Protein AF-A0A1I7S5S2-F1 (afdb_monomer_lite)

Sequence (737 aa):
MMFTILRDNIPKRSCTPTLEVRSELKKNKLKLIGRFEEDEMCEMRCVNQTKFGYQSIGHWAELMADDVIETFCDNIEVRCAINATETYHYLHYQLVKKPKKLPPYMNSTDDVPSKSRPNLHVMLLDSVALPHFLRAMPRTFKYLKSSLSSYLFTYNNKAGLNSIPNGFVLYMDKLVEAAKADPLGKKLPSGKMRELNPCGRNTSYLARFFKENGYRTLLNEDWSIEIHKNCKAQQESYIDEFFNSYFNHKCQIWPHFFATERLGPGGRSHFHSNLWEPHCHERHLQQFDYLEQFMEMYKDEPIATFSWLTYLVHDWRGDLFGYDLDFLQFFERITPKLSNSHFILLADHGNRLYEERTFRLDRLEDNNPLLLYIPPQNLLKNEEFKNRLNENSRQLVTPYDTYATLKDIALHGHLFDDKYNFSSPPPAGISDNTGSSWLRPLKQPRNCDSLHIPYQYCLCKSSSEAQNITDDFKFKLAETCIQKMNKELKSNPKVAALCENLSVDRSYKPVVQKHGDKGAVYRVDFKTTPGGGLYDGYVQINVIWPLGIEVSNFRMFRLLQCVLLVIAIGLHFSSWNHIYAAPAKKHPTYRNLYHPVADVPKEPLHPCLCHLQNFRIEFTIHLSLDRLFNRAEHEYTKTSFIERPKINLEHSISYEEPKNADNTLENTIQNQPQWEQYNIKRQEETVDNLASENYKLRKKFVGYKALEEKMKPQGILNTYESRKGDTMFTFSINDNI

Radius of gyration: 31.06 Å; chains: 1; bounding box: 80×80×88 Å

Foldseek 3Di:
DDDDPPCLQPFDPVADFQDDDQWDADPQKIAGRDDDDPQKWKWKWAFAADLLRATDTGDIDTHDRPDTDRHQGFKMWMWIDHPPHTPDIDIDGDDHDDDQDAAPPDPDPVVQPLPFQFAEAEEAEAQFFPVLCCVQQVLLVCCCCPVQVKFWQFAEFFQDQGDLQLVCCLFFVAGQPQQDQALVRHGFHHDHLLVQALQDPPTSGLLQLQLNSFAAEEEAELDDSCSNVNHDPPTGDSHPYYNNSRNVVVCVVCVCQQFPCDQDPPRDHRQGDLASRNSNDGSVLSSLSRVVNVCVSQVSTHYHYHHYYCSQPVRHSVSSNVCNVVSNVSCVVCVVSNQRHKHKYKYNFHHDNDQPCLDPVSLLRRGRITIMIRHRNQLVLAPQQVVLSVVLSHANAYSNQSQLQSSCSSNPVSVRGNPDHQADFGPPPSHDRQHGHSSHDRDDDRFCVRRSGRPSRGNPAQPPQPPPQDQVNLQVQVQVQQVVVQVVCVVDVVSVVVDDRKHFDPVDRKRWGAHDPPWRKIKIWTFIPDQRFIWIKIWTWDDDPPFAIWIWDMDIDGRDDGDPPPPDPDDDDDDDDYDDDDDDDDDDDDDDDDDDDDDDDDDDPDDDPPPDDDDDDTDTDGDGPDDDPDDDDDDDDDDDDDDDDDDDDDDDDDDDDDDDDDDPPPVVLVPDPPVVNVVVVVVVVVVVVVVVVVVVVVVVVVVVVVVVVVCVVVPPDDDDDDDDDDPDDDDDDDPDD

InterPro domains:
  IPR004245 Protein of unknown function DUF229 [PF02995] (28-505)
  IPR004245 Protein of unknown function DUF229 [PTHR10974] (11-537)
  IPR017850 Alkaline-phosphatase-like, core domain superfamily [SSF53649] (199-459)

Organism: Bursaphelenchus xylophilus (NCBI:txid6326)

Structure (mmCIF, N/CA/C/O backbone):
data_AF-A0A1I7S5S2-F1
#
_entry.id   AF-A0A1I7S5S2-F1
#
loop_
_atom_site.group_PDB
_atom_site.id
_atom_site.type_symbol
_atom_site.label_atom_id
_atom_site.label_alt_id
_atom_site.label_comp_id
_atom_site.label_asym_id
_atom_site.label_entity_id
_atom_site.label_seq_id
_atom_site.pdbx_PDB_ins_code
_atom_site.Cartn_x
_atom_site.Cartn_y
_atom_site.Cartn_z
_atom_site.occupancy
_atom_site.B_iso_or_equiv
_atom_site.auth_seq_id
_atom_site.auth_comp_id
_atom_site.auth_asym_id
_atom_site.auth_atom_id
_atom_site.pdbx_PDB_model_num
ATOM 1 N N . MET A 1 1 ? -14.874 18.736 19.947 1.00 26.08 1 MET A N 1
ATOM 2 C CA . MET A 1 1 ? -16.078 18.095 19.373 1.00 26.08 1 MET A CA 1
ATOM 3 C C . MET A 1 1 ? -15.809 16.602 19.261 1.00 26.08 1 MET A C 1
ATOM 5 O O . MET A 1 1 ? -14.964 16.212 18.471 1.00 26.08 1 MET A O 1
ATOM 9 N N . MET A 1 2 ? -16.443 15.796 20.116 1.00 28.94 2 MET A N 1
ATOM 10 C CA . MET A 1 2 ? -16.382 14.330 20.081 1.00 28.94 2 MET A CA 1
ATOM 11 C C . MET A 1 2 ? -17.433 13.824 19.090 1.00 28.94 2 MET A C 1
ATOM 13 O O . MET A 1 2 ? -18.623 13.924 19.371 1.00 28.94 2 MET A O 1
ATOM 17 N N . PHE A 1 3 ? -17.001 13.251 17.972 1.00 29.20 3 PHE A N 1
ATOM 18 C CA . PHE A 1 3 ? -17.836 12.358 17.174 1.00 29.20 3 PHE A CA 1
ATOM 19 C C . PHE A 1 3 ? -17.096 11.031 17.046 1.00 29.20 3 PHE A C 1
ATOM 21 O O . PHE A 1 3 ? -16.295 10.837 16.141 1.00 29.20 3 PHE A O 1
ATOM 28 N N . THR A 1 4 ? -17.356 10.119 17.978 1.00 33.56 4 THR A N 1
ATOM 29 C CA . THR A 1 4 ? -17.050 8.696 17.800 1.00 33.56 4 THR A CA 1
ATOM 30 C C . THR A 1 4 ? -18.372 7.956 17.935 1.00 33.56 4 THR A C 1
ATOM 32 O O . THR A 1 4 ? -18.679 7.348 18.957 1.00 33.56 4 THR A O 1
ATOM 35 N N . ILE A 1 5 ? -19.223 8.118 16.922 1.00 36.28 5 ILE A N 1
ATOM 36 C CA . ILE A 1 5 ? -20.225 7.098 16.630 1.00 36.28 5 ILE A CA 1
ATOM 37 C C . ILE A 1 5 ? -19.423 6.008 15.928 1.00 36.28 5 ILE A C 1
ATOM 39 O O . ILE A 1 5 ? -18.830 6.277 14.883 1.00 36.28 5 ILE A O 1
ATOM 43 N N . LEU A 1 6 ? -19.330 4.832 16.547 1.00 45.59 6 LEU A N 1
ATOM 44 C CA . LEU A 1 6 ? -18.839 3.647 15.857 1.00 45.59 6 LEU A CA 1
ATOM 45 C C . LEU A 1 6 ? -19.722 3.469 14.615 1.00 45.59 6 LEU A C 1
ATOM 47 O O . LEU A 1 6 ? -20.950 3.510 14.697 1.00 45.59 6 LEU A O 1
ATOM 51 N N . ARG A 1 7 ? -19.082 3.454 13.445 1.00 54.28 7 ARG A N 1
ATOM 52 C CA . ARG A 1 7 ? -19.743 3.289 12.145 1.00 54.28 7 ARG A CA 1
ATOM 53 C C . ARG A 1 7 ? -19.799 1.830 11.711 1.00 54.28 7 ARG A C 1
ATOM 55 O O . ARG A 1 7 ? -20.186 1.546 10.583 1.00 54.28 7 ARG A O 1
ATOM 62 N N . ASP A 1 8 ? -19.475 0.923 12.622 1.00 52.47 8 ASP A N 1
ATOM 63 C CA . ASP A 1 8 ? -19.618 -0.518 12.466 1.00 52.47 8 ASP A CA 1
ATOM 64 C C . ASP A 1 8 ? -21.021 -0.939 11.999 1.00 52.47 8 ASP A C 1
ATOM 66 O O . ASP A 1 8 ? -21.133 -2.039 11.477 1.00 52.47 8 ASP A O 1
ATOM 70 N N . ASN A 1 9 ? -22.032 -0.058 12.088 1.00 54.69 9 ASN A N 1
ATOM 71 C CA . ASN A 1 9 ? -23.414 -0.283 11.647 1.00 54.69 9 ASN A CA 1
ATOM 72 C C . ASN A 1 9 ? -23.932 0.672 10.537 1.00 54.69 9 ASN A C 1
ATOM 74 O O . ASN A 1 9 ? -25.148 0.770 10.364 1.00 54.69 9 ASN A O 1
ATOM 78 N N . ILE A 1 10 ? -23.091 1.441 9.819 1.00 60.91 10 ILE A N 1
ATOM 79 C CA . ILE A 1 10 ? -23.589 2.330 8.741 1.00 60.91 10 ILE A CA 1
ATOM 80 C C . ILE A 1 10 ? -23.544 1.608 7.384 1.00 60.91 10 ILE A C 1
ATOM 82 O O . ILE A 1 10 ? -22.460 1.456 6.814 1.00 60.91 10 ILE A O 1
ATOM 86 N N . PRO A 1 11 ? -24.698 1.218 6.810 1.00 64.50 11 PRO A N 1
ATOM 87 C CA . PRO A 1 11 ? -24.734 0.582 5.502 1.00 64.50 11 PRO A CA 1
ATOM 88 C C . PRO A 1 11 ? -24.380 1.566 4.384 1.00 64.50 11 PRO A C 1
ATOM 90 O O . PRO A 1 11 ? -24.649 2.772 4.465 1.00 64.50 11 PRO A O 1
ATOM 93 N N . LYS A 1 12 ? -23.830 1.041 3.284 1.00 75.75 12 LYS A N 1
ATOM 94 C CA . LYS A 1 12 ? -23.632 1.808 2.051 1.00 75.75 12 LYS A CA 1
ATOM 95 C C . LYS A 1 12 ? -24.958 2.432 1.610 1.00 75.75 12 LYS A C 1
ATOM 97 O O . LYS A 1 12 ? -25.939 1.721 1.417 1.00 75.75 12 LYS A O 1
ATOM 102 N N . ARG A 1 13 ? -24.973 3.750 1.364 1.00 67.06 13 ARG A N 1
ATOM 103 C CA . ARG A 1 13 ? -26.197 4.528 1.056 1.00 67.06 13 ARG A CA 1
ATOM 104 C C . ARG A 1 13 ? -27.055 3.969 -0.086 1.00 67.06 13 ARG A C 1
ATOM 106 O O . ARG A 1 13 ? -28.254 4.211 -0.109 1.00 67.06 13 ARG A O 1
ATOM 113 N N . SER A 1 14 ? -26.453 3.270 -1.046 1.00 77.50 14 SER A N 1
ATOM 114 C CA . SER A 1 14 ? -27.138 2.690 -2.209 1.00 77.50 14 SER A CA 1
ATOM 115 C C . SER A 1 14 ? -27.522 1.215 -2.037 1.00 77.50 14 SER A C 1
ATOM 117 O O . SER A 1 14 ? -27.860 0.562 -3.020 1.00 77.50 14 SER A O 1
ATOM 119 N N . CYS A 1 15 ? -27.400 0.665 -0.831 1.00 81.19 15 CYS A N 1
ATOM 120 C CA . CYS A 1 15 ? -27.640 -0.737 -0.520 1.00 81.19 15 CYS A CA 1
ATOM 121 C C . CYS A 1 15 ? -28.645 -0.836 0.633 1.00 81.19 15 CYS A C 1
ATOM 123 O O . CYS A 1 15 ? -28.624 -0.025 1.556 1.00 81.19 15 CYS A O 1
ATOM 125 N N . THR A 1 16 ? -29.546 -1.814 0.561 1.00 85.94 16 THR A N 1
ATOM 126 C CA . THR A 1 16 ? -30.514 -2.103 1.628 1.00 85.94 16 THR A CA 1
ATOM 127 C C . THR A 1 16 ? -30.069 -3.371 2.349 1.00 85.94 16 THR A C 1
ATOM 129 O O . THR A 1 16 ? -30.028 -4.416 1.696 1.00 85.94 16 THR A O 1
ATOM 132 N N . PRO A 1 17 ? -29.706 -3.304 3.645 1.00 85.69 17 PRO A N 1
ATOM 133 C CA . PRO A 1 17 ? -29.319 -4.487 4.404 1.00 85.69 17 PRO A CA 1
ATOM 134 C C . PRO A 1 17 ? -30.444 -5.516 4.406 1.00 85.69 17 PRO A C 1
ATOM 136 O O . PRO A 1 17 ? -31.610 -5.162 4.578 1.00 85.69 17 PRO A O 1
ATOM 139 N N . THR A 1 18 ? -30.097 -6.786 4.222 1.00 85.31 18 THR A N 1
ATOM 140 C CA . THR A 1 18 ? -31.057 -7.893 4.342 1.00 85.31 18 THR A CA 1
ATOM 141 C C . THR A 1 18 ? -31.073 -8.484 5.748 1.00 85.31 18 THR A C 1
ATOM 143 O O . THR A 1 18 ? -32.000 -9.214 6.081 1.00 85.31 18 THR A O 1
ATOM 146 N N . LEU A 1 19 ? -30.050 -8.194 6.560 1.00 83.06 19 LEU A N 1
ATOM 147 C CA . LEU A 1 19 ? -29.983 -8.566 7.970 1.00 83.06 19 LEU A CA 1
ATOM 148 C C . LEU A 1 19 ? -30.181 -7.330 8.847 1.00 83.06 19 LEU A C 1
ATOM 150 O O . LEU A 1 19 ? -29.479 -6.328 8.702 1.00 83.06 19 LEU A O 1
ATOM 154 N N . GLU A 1 20 ? -31.133 -7.419 9.774 1.00 85.06 20 GLU A N 1
ATOM 155 C CA . GLU A 1 20 ? -31.320 -6.421 10.823 1.00 85.06 20 GLU A CA 1
ATOM 156 C C . GLU A 1 20 ? -30.203 -6.551 11.867 1.00 85.06 20 GLU A C 1
ATOM 158 O O . GLU A 1 20 ? -29.936 -7.639 12.384 1.00 85.06 20 GLU A O 1
ATOM 163 N N . VAL A 1 21 ? -29.550 -5.435 12.200 1.00 88.50 21 VAL A N 1
ATOM 164 C CA . VAL A 1 21 ? -28.543 -5.399 13.267 1.00 88.50 21 VAL A CA 1
ATOM 165 C C . VAL A 1 21 ? -29.253 -5.311 14.616 1.00 88.50 21 VAL A C 1
ATOM 167 O O . VAL A 1 21 ? -29.869 -4.297 14.937 1.00 88.50 21 VAL A O 1
ATOM 170 N N . ARG A 1 22 ? -29.157 -6.379 15.414 1.00 92.06 22 ARG A N 1
ATOM 171 C CA . ARG A 1 22 ? -29.881 -6.545 16.687 1.00 92.06 22 ARG A CA 1
ATOM 172 C C . ARG A 1 22 ? -28.986 -6.395 17.920 1.00 92.06 22 ARG A C 1
ATOM 174 O O . ARG A 1 22 ? -29.475 -6.498 19.040 1.00 92.06 22 ARG A O 1
ATOM 181 N N . SER A 1 23 ? -27.698 -6.105 17.743 1.00 93.06 23 SER A N 1
ATOM 182 C CA . SER A 1 23 ? -26.758 -5.805 18.827 1.00 93.06 23 SER A CA 1
ATOM 183 C C . SER A 1 23 ? -25.901 -4.578 18.522 1.00 93.06 23 SER A C 1
ATOM 185 O O . SER A 1 23 ? -25.647 -4.238 17.369 1.00 93.06 23 SER A O 1
ATOM 187 N N . GLU A 1 24 ? -25.469 -3.889 19.571 1.00 92.38 24 GLU A N 1
ATOM 188 C CA . GLU A 1 24 ? -24.701 -2.649 19.493 1.00 92.38 24 GLU A CA 1
ATOM 189 C C . GLU A 1 24 ? -23.487 -2.735 20.413 1.00 92.38 24 GLU A C 1
ATOM 191 O O . GLU A 1 24 ? -23.622 -3.066 21.592 1.00 92.38 24 GLU A O 1
ATOM 196 N N . LEU A 1 25 ? -22.317 -2.380 19.882 1.00 91.44 25 LEU A N 1
ATOM 197 C CA . LEU A 1 25 ? -21.108 -2.150 20.658 1.00 91.44 25 LEU A CA 1
ATOM 198 C C . LEU A 1 25 ? -20.837 -0.645 20.703 1.00 91.44 25 LEU A C 1
ATOM 200 O O . LEU A 1 25 ? -20.694 -0.007 19.668 1.00 91.44 25 LEU A O 1
ATOM 204 N N . LYS A 1 26 ? -20.777 -0.049 21.899 1.00 88.38 26 LYS A N 1
ATOM 205 C CA . LYS A 1 26 ? -20.425 1.367 22.092 1.00 88.38 26 LYS A CA 1
ATOM 206 C C . LYS A 1 26 ? -19.534 1.572 23.299 1.00 88.38 26 LYS A C 1
ATOM 208 O O . LYS A 1 26 ? -19.947 1.320 24.425 1.00 88.38 26 LYS A O 1
ATOM 213 N N . LYS A 1 27 ? -18.333 2.123 23.073 1.00 85.19 27 LYS A N 1
ATOM 214 C CA . LYS A 1 27 ? -17.344 2.419 24.129 1.00 85.19 27 LYS A CA 1
ATOM 215 C C . LYS A 1 27 ? -17.138 1.210 25.055 1.00 85.19 27 LYS A C 1
ATOM 217 O O . LYS A 1 27 ? -17.370 1.319 26.256 1.00 85.19 27 LYS A O 1
ATOM 222 N N . ASN A 1 28 ? -16.775 0.064 24.479 1.00 89.00 28 ASN A N 1
ATOM 223 C CA . ASN A 1 28 ? -16.591 -1.210 25.178 1.00 89.00 28 ASN A CA 1
ATOM 224 C C . ASN A 1 28 ? -17.863 -1.843 25.755 1.00 89.00 28 ASN A C 1
ATOM 226 O O . ASN A 1 28 ? -17.775 -2.914 26.343 1.00 89.00 28 ASN A O 1
ATOM 230 N N . LYS A 1 29 ? -19.046 -1.245 25.591 1.00 91.94 29 LYS A N 1
ATOM 231 C CA . LYS A 1 29 ? -20.303 -1.807 26.098 1.00 91.94 29 LYS A CA 1
ATOM 232 C C . LYS A 1 29 ? -21.082 -2.470 24.975 1.00 91.94 29 LYS A C 1
ATOM 234 O O . LYS A 1 29 ? -21.500 -1.784 24.044 1.00 91.94 29 LYS A O 1
ATOM 239 N N . LEU A 1 30 ? -21.261 -3.781 25.080 1.00 94.12 30 LEU A N 1
ATOM 240 C CA . LEU A 1 30 ? -22.118 -4.576 24.214 1.00 94.12 30 LEU A CA 1
ATOM 241 C C . LEU A 1 30 ? -23.512 -4.668 24.833 1.00 94.12 30 LEU A C 1
ATOM 243 O O . LEU A 1 30 ? -23.640 -4.933 26.027 1.00 94.12 30 LEU A O 1
ATOM 247 N N . LYS A 1 31 ? -24.546 -4.496 24.015 1.00 93.44 31 LYS A N 1
ATOM 248 C CA . LYS A 1 31 ? -25.929 -4.794 24.396 1.00 93.44 31 LYS A CA 1
ATOM 249 C C . LYS A 1 31 ? -26.751 -5.259 23.201 1.00 93.44 31 LYS A C 1
ATOM 251 O O . LYS A 1 31 ? -26.407 -4.979 22.048 1.00 93.44 31 LYS A O 1
ATOM 256 N N . LEU A 1 32 ? -27.862 -5.921 23.484 1.00 93.06 32 LEU A N 1
ATOM 257 C CA . LEU A 1 32 ? -28.900 -6.207 22.505 1.00 93.06 32 LEU A CA 1
ATOM 258 C C . LEU A 1 32 ? -29.796 -4.963 22.318 1.00 93.06 32 LEU A C 1
ATOM 260 O O . LEU A 1 32 ? -30.022 -4.197 23.253 1.00 93.06 32 LEU A O 1
ATOM 264 N N . ILE A 1 33 ? -30.226 -4.693 21.082 1.00 90.12 33 ILE A N 1
ATOM 265 C CA . ILE A 1 33 ? -31.023 -3.499 20.716 1.00 90.12 33 ILE A CA 1
ATOM 266 C C . ILE A 1 33 ? -32.238 -3.807 19.828 1.00 90.12 33 ILE A C 1
ATOM 268 O O . ILE A 1 33 ? -33.032 -2.908 19.560 1.00 90.12 33 ILE A O 1
ATOM 272 N N . GLY A 1 34 ? -32.366 -5.044 19.344 1.00 80.12 34 GLY A N 1
ATOM 273 C CA . GLY A 1 34 ? -33.475 -5.482 18.496 1.00 80.12 34 GLY A CA 1
ATOM 274 C C . GLY A 1 34 ? -34.663 -6.043 19.279 1.00 80.12 34 GLY A C 1
ATOM 275 O O . GLY A 1 34 ? -34.684 -6.049 20.507 1.00 80.12 34 GLY A O 1
ATOM 276 N N . ARG A 1 35 ? -35.659 -6.551 18.549 1.00 81.38 35 ARG A N 1
ATOM 277 C CA . ARG A 1 35 ? -36.708 -7.417 19.118 1.00 81.38 35 ARG A CA 1
ATOM 278 C C . ARG A 1 35 ? -36.172 -8.837 19.230 1.00 81.38 35 ARG A C 1
ATOM 280 O O . ARG A 1 35 ? -35.418 -9.228 18.346 1.00 81.38 35 ARG A O 1
ATOM 287 N N . PHE A 1 36 ? -36.549 -9.571 20.271 1.00 84.62 36 PHE A N 1
ATOM 288 C CA . PHE A 1 36 ? -36.177 -10.972 20.508 1.00 84.62 36 PHE A CA 1
ATOM 289 C C . PHE A 1 36 ? -37.425 -11.757 20.901 1.00 84.62 36 PHE A C 1
ATOM 291 O O . PHE A 1 36 ? -38.305 -11.198 21.558 1.00 84.62 36 PHE A O 1
ATOM 298 N N . GLU A 1 37 ? -37.508 -13.012 20.470 1.00 85.06 37 GLU A N 1
ATOM 299 C CA . GLU A 1 37 ? -38.555 -13.935 20.926 1.00 85.06 37 GLU A CA 1
ATOM 300 C C . GLU A 1 37 ? -38.223 -14.451 22.340 1.00 85.06 37 GLU A C 1
ATOM 302 O O . GLU A 1 37 ? -37.056 -14.478 22.733 1.00 85.06 37 GLU A O 1
ATOM 307 N N . GLU A 1 38 ? -39.228 -14.863 23.123 1.00 82.38 38 GLU A N 1
ATOM 308 C CA . GLU A 1 38 ? -39.014 -15.322 24.513 1.00 82.38 38 GLU A CA 1
ATOM 309 C C . GLU A 1 38 ? -38.115 -16.568 24.616 1.00 82.38 38 GLU A C 1
ATOM 311 O O . GLU A 1 38 ? -37.433 -16.751 25.624 1.00 82.38 38 GLU A O 1
ATOM 316 N N . ASP A 1 39 ? -38.101 -17.424 23.591 1.00 89.31 39 ASP A N 1
ATOM 317 C CA . ASP A 1 39 ? -37.293 -18.648 23.522 1.00 89.31 39 ASP A CA 1
ATOM 318 C C . ASP A 1 39 ? -35.993 -18.481 22.714 1.00 89.31 39 ASP A C 1
ATOM 320 O O . ASP A 1 39 ? -35.269 -19.454 22.473 1.00 89.31 39 ASP A O 1
ATOM 324 N N . GLU A 1 40 ? -35.673 -17.255 22.300 1.00 93.06 40 GLU A N 1
ATOM 325 C CA . GLU A 1 40 ? -34.464 -16.950 21.550 1.00 93.06 40 GLU A CA 1
ATOM 326 C C . GLU A 1 40 ? -33.272 -16.742 22.484 1.00 93.06 40 GLU A C 1
ATOM 328 O O . GLU A 1 40 ? -33.169 -15.750 23.205 1.00 93.06 40 GLU A O 1
ATOM 333 N N . MET A 1 41 ? -32.322 -17.674 22.434 1.00 93.69 41 MET A N 1
ATOM 334 C CA . MET A 1 41 ? -31.109 -17.597 23.243 1.00 93.69 41 MET A CA 1
ATOM 335 C C . MET A 1 41 ? -30.012 -16.875 22.471 1.00 93.69 41 MET A C 1
ATOM 337 O O . MET A 1 41 ? -29.650 -17.291 21.366 1.00 93.69 41 MET A O 1
ATOM 341 N N . CYS A 1 42 ? -29.458 -15.826 23.071 1.00 95.44 42 CYS A N 1
ATOM 342 C CA . CYS A 1 42 ? -28.321 -15.090 22.539 1.00 95.44 42 CYS A CA 1
ATOM 343 C C . CYS A 1 42 ? -27.056 -15.378 23.346 1.00 95.44 42 CYS A C 1
ATOM 345 O O . CYS A 1 42 ? -27.068 -15.529 24.566 1.00 95.44 42 CYS A O 1
ATOM 347 N N . GLU A 1 43 ? -25.931 -15.421 22.649 1.00 96.12 43 GLU A N 1
ATOM 348 C CA . GLU A 1 43 ? -24.619 -15.643 23.235 1.00 96.12 43 GLU A CA 1
ATOM 349 C C . GLU A 1 43 ? -23.568 -14.812 22.500 1.00 96.12 43 GLU A C 1
ATOM 351 O O . GLU A 1 43 ? -23.716 -14.431 21.333 1.00 96.12 43 GLU A O 1
ATOM 356 N N . MET A 1 44 ? -22.485 -14.513 23.203 1.00 96.19 44 MET A N 1
ATOM 357 C CA . MET A 1 44 ? -21.367 -13.744 22.685 1.00 96.19 44 MET A CA 1
ATOM 358 C C . MET A 1 44 ? -20.037 -14.416 23.005 1.00 96.19 44 MET A C 1
ATOM 360 O O . MET A 1 44 ? -19.923 -15.200 23.948 1.00 96.19 44 MET A O 1
ATOM 364 N N . ARG A 1 45 ? -19.011 -14.116 22.212 1.00 95.81 45 ARG A N 1
ATOM 365 C CA . ARG A 1 45 ? -17.633 -14.502 22.520 1.00 95.81 45 ARG A CA 1
ATOM 366 C C . ARG A 1 45 ? -16.634 -13.482 22.008 1.00 95.81 45 ARG A C 1
ATOM 368 O O . ARG A 1 45 ? -16.825 -12.853 20.967 1.00 95.81 45 ARG A O 1
ATOM 375 N N . CYS A 1 46 ? -15.509 -13.396 22.704 1.00 95.06 46 CYS A N 1
ATOM 376 C CA . CYS A 1 46 ? -14.348 -12.666 22.217 1.00 95.06 46 CYS A CA 1
ATOM 377 C C . CYS A 1 46 ? -13.613 -13.453 21.128 1.00 95.06 46 CYS A C 1
ATOM 379 O O . CYS A 1 46 ? -13.318 -14.641 21.286 1.00 95.06 46 CYS A O 1
ATOM 381 N N . VAL A 1 47 ? -13.231 -12.755 20.061 1.00 93.62 47 VAL A N 1
ATOM 382 C CA . VAL A 1 47 ? -12.319 -13.254 19.027 1.00 93.62 47 VAL A CA 1
ATOM 383 C C . VAL A 1 47 ? -11.034 -12.443 19.129 1.00 93.62 47 VAL A C 1
ATOM 385 O O . VAL A 1 47 ? -10.854 -11.386 18.519 1.00 93.62 47 VAL A O 1
ATOM 388 N N . ASN A 1 48 ? -10.145 -12.936 19.983 1.00 86.62 48 ASN A N 1
ATOM 389 C CA . ASN A 1 48 ? -8.917 -12.256 20.349 1.00 86.62 48 ASN A CA 1
ATOM 390 C C . ASN A 1 48 ? -7.857 -12.375 19.261 1.00 86.62 48 ASN A C 1
ATOM 392 O O . ASN A 1 48 ? -7.855 -13.288 18.433 1.00 86.62 48 ASN A O 1
ATOM 396 N N . GLN A 1 49 ? -6.895 -11.466 19.325 1.00 86.50 49 GLN A N 1
ATOM 397 C CA . GLN A 1 49 ? -5.734 -11.469 18.454 1.00 86.50 49 GLN A CA 1
ATOM 398 C C . GLN A 1 49 ? -4.575 -12.160 19.166 1.00 86.50 49 GLN A C 1
ATOM 400 O O . GLN A 1 49 ? -4.209 -11.820 20.290 1.00 86.50 49 GLN A O 1
ATOM 405 N N . THR A 1 50 ? -3.970 -13.137 18.504 1.00 87.38 50 THR A N 1
ATOM 406 C CA . THR A 1 50 ? -2.646 -13.626 18.883 1.00 87.38 50 THR A CA 1
ATOM 407 C C . THR A 1 50 ? -1.616 -12.529 18.630 1.00 87.38 50 THR A C 1
ATOM 409 O O . THR A 1 50 ? -1.833 -11.606 17.844 1.00 87.38 50 THR A O 1
ATOM 412 N N . LYS A 1 51 ? -0.429 -12.677 19.216 1.00 87.81 51 LYS A N 1
ATOM 413 C CA . LYS A 1 51 ? 0.675 -11.732 19.017 1.00 87.81 51 LYS A CA 1
ATOM 414 C C . LYS A 1 51 ? 1.131 -11.545 17.565 1.00 87.81 51 LYS A C 1
ATOM 416 O O . LYS A 1 51 ? 1.874 -10.613 17.309 1.00 87.81 51 LYS A O 1
ATOM 421 N N . PHE A 1 52 ? 0.719 -12.402 16.631 1.00 89.69 52 PHE A N 1
ATOM 422 C CA . PHE A 1 52 ? 1.086 -12.319 15.213 1.00 89.69 52 PHE A CA 1
ATOM 423 C C . PHE A 1 52 ? -0.111 -12.018 14.297 1.00 89.69 52 PHE A C 1
ATOM 425 O O . PHE A 1 52 ? -0.021 -12.230 13.092 1.00 89.69 52 PHE A O 1
ATOM 432 N N . GLY A 1 53 ? -1.240 -11.570 14.858 1.00 85.56 53 GLY A N 1
ATOM 433 C CA . GLY A 1 53 ? -2.430 -11.206 14.084 1.00 85.56 53 GLY A CA 1
ATOM 434 C C . GLY A 1 53 ? -3.309 -12.384 13.645 1.00 85.56 53 GLY A C 1
ATOM 435 O O . GLY A 1 53 ? -4.278 -12.176 12.920 1.00 85.56 53 GLY A O 1
ATOM 436 N N . TYR A 1 54 ? -3.018 -13.619 14.078 1.00 87.31 54 TYR A N 1
ATOM 437 C CA . TYR A 1 54 ? -3.958 -14.749 13.962 1.00 87.31 54 TYR A CA 1
ATOM 438 C C . TYR A 1 54 ? -5.034 -14.679 15.043 1.00 87.31 54 TYR A C 1
ATOM 440 O O . TYR A 1 54 ? -4.851 -13.990 16.044 1.00 87.31 54 TYR A O 1
ATOM 448 N N . GLN A 1 55 ? -6.123 -15.424 14.886 1.00 88.62 55 GLN A N 1
ATOM 449 C CA . GLN A 1 55 ? -7.221 -15.432 15.852 1.00 88.62 55 GLN A CA 1
ATOM 450 C C . GLN A 1 55 ? -7.002 -16.414 16.994 1.00 88.62 55 GLN A C 1
ATOM 452 O O . GLN A 1 55 ? -6.435 -17.491 16.819 1.00 88.62 55 GLN A O 1
ATOM 457 N N . SER A 1 56 ? -7.544 -16.050 18.147 1.00 89.56 56 SER A N 1
ATOM 458 C CA . SER A 1 56 ? -7.783 -16.926 19.283 1.00 89.56 56 SER A CA 1
ATOM 459 C C . SER A 1 56 ? -9.257 -16.807 19.666 1.00 89.56 56 SER A C 1
ATOM 461 O O . SER A 1 56 ? -9.714 -15.738 20.076 1.00 89.56 56 SER A O 1
ATOM 463 N N . ILE A 1 57 ? -10.013 -17.886 19.473 1.00 92.88 57 ILE A N 1
ATOM 464 C CA . ILE A 1 57 ? -11.467 -17.901 19.657 1.00 92.88 57 ILE A CA 1
ATOM 465 C C . ILE A 1 57 ? -11.783 -18.245 21.115 1.00 92.88 57 ILE A C 1
ATOM 467 O O . ILE A 1 57 ? -11.373 -19.295 21.609 1.00 92.88 57 ILE A O 1
ATOM 471 N N . GLY A 1 58 ? -12.504 -17.353 21.795 1.00 93.25 58 GLY A N 1
ATOM 472 C CA . GLY A 1 58 ? -12.976 -17.557 23.161 1.00 93.25 58 GLY A CA 1
ATOM 473 C C . GLY A 1 58 ? -14.179 -18.500 23.260 1.00 93.25 58 GLY A C 1
ATOM 474 O O . GLY A 1 58 ? -14.768 -18.916 22.259 1.00 93.25 58 GLY A O 1
ATOM 475 N N . HIS A 1 59 ? -14.553 -18.824 24.496 1.00 95.06 59 HIS A N 1
ATOM 476 C CA . HIS A 1 59 ? -15.781 -19.561 24.781 1.00 95.06 59 HIS A CA 1
ATOM 477 C C . HIS A 1 59 ? -17.007 -18.663 24.618 1.00 95.06 59 HIS A C 1
ATOM 479 O O . HIS A 1 59 ? -16.924 -17.453 24.829 1.00 95.06 59 HIS A O 1
ATOM 485 N N . TRP A 1 60 ? -18.128 -19.277 24.251 1.00 96.12 60 TRP A N 1
ATOM 486 C CA . TRP A 1 60 ? -19.421 -18.613 24.258 1.00 96.12 60 TRP A CA 1
ATOM 487 C C . TRP A 1 60 ? -19.891 -18.353 25.688 1.00 96.12 60 TRP A C 1
ATOM 489 O O . TRP A 1 60 ? -19.720 -19.203 26.564 1.00 96.12 60 TRP A O 1
ATOM 499 N N . ALA A 1 61 ? -20.470 -17.178 25.896 1.00 94.56 61 ALA A N 1
ATOM 500 C CA . ALA A 1 61 ? -21.120 -16.750 27.121 1.00 94.56 61 ALA A CA 1
ATOM 501 C C . ALA A 1 61 ? -22.529 -16.257 26.786 1.00 94.56 61 ALA A C 1
ATOM 503 O O . ALA A 1 61 ? -22.731 -15.626 25.750 1.00 94.56 61 ALA A O 1
ATOM 504 N N . GLU A 1 62 ? -23.487 -16.550 27.656 1.00 93.62 62 GLU A N 1
ATOM 505 C CA . GLU A 1 62 ? -24.873 -16.106 27.511 1.00 93.62 62 GLU A CA 1
ATOM 506 C C . GLU A 1 62 ? -24.963 -14.570 27.527 1.00 93.62 62 GLU A C 1
ATOM 508 O O . GLU A 1 62 ? -24.192 -13.899 28.219 1.00 93.62 62 GLU A O 1
ATOM 513 N N . LEU A 1 63 ? -25.867 -14.022 26.715 1.00 91.69 63 LEU A N 1
ATOM 514 C CA . LEU A 1 63 ? -26.124 -12.591 26.584 1.00 91.69 63 LEU A CA 1
ATOM 515 C C . LEU A 1 63 ? -27.632 -12.359 26.715 1.00 91.69 63 LEU A C 1
ATOM 517 O O . LEU A 1 63 ? -28.381 -12.643 25.780 1.00 91.69 63 LEU A O 1
ATOM 521 N N . MET A 1 64 ? -28.070 -11.830 27.857 1.00 87.00 64 MET A N 1
ATOM 522 C CA . MET A 1 64 ? -29.488 -11.572 28.114 1.00 87.00 64 MET A CA 1
ATOM 523 C C . MET A 1 64 ? -29.943 -10.265 27.453 1.00 87.00 64 MET A C 1
ATOM 525 O O . MET A 1 64 ? -29.144 -9.360 27.207 1.00 87.00 64 MET A O 1
ATOM 529 N N . ALA A 1 65 ? -31.247 -10.140 27.185 1.00 79.62 65 ALA A N 1
ATOM 530 C CA . ALA A 1 65 ? -31.832 -8.972 26.514 1.00 79.62 65 ALA A CA 1
ATOM 531 C C . ALA A 1 65 ? -31.532 -7.636 27.222 1.00 79.62 65 ALA A C 1
ATOM 533 O O . ALA A 1 65 ? -31.243 -6.641 26.556 1.00 79.62 65 ALA A O 1
ATOM 534 N N . ASP A 1 66 ? -31.545 -7.632 28.558 1.00 81.75 66 ASP A N 1
ATOM 535 C CA . ASP A 1 66 ? -31.311 -6.438 29.381 1.00 81.75 66 ASP A CA 1
ATOM 536 C C . ASP A 1 66 ? -29.831 -6.229 29.757 1.00 81.75 66 ASP A C 1
ATOM 538 O O . ASP A 1 66 ? -29.490 -5.251 30.434 1.00 81.75 66 ASP A O 1
ATOM 542 N N . ASP A 1 67 ? -28.932 -7.116 29.318 1.00 84.44 67 ASP A N 1
ATOM 543 C CA . ASP A 1 67 ? -27.522 -7.029 29.677 1.00 84.44 67 ASP A CA 1
ATOM 544 C C . ASP A 1 67 ? -26.818 -5.876 28.955 1.00 84.44 67 ASP A C 1
ATOM 546 O O . ASP A 1 67 ? -26.931 -5.660 27.744 1.00 84.44 67 ASP A O 1
ATOM 550 N N . VAL A 1 68 ? -25.983 -5.173 29.719 1.00 90.25 68 VAL A N 1
ATOM 551 C CA . VAL A 1 68 ? -24.956 -4.280 29.186 1.00 90.25 68 VAL A CA 1
ATOM 552 C C . VAL A 1 68 ? -23.608 -4.827 29.624 1.00 90.25 68 VAL A C 1
ATOM 554 O O . VAL A 1 68 ? -23.160 -4.583 30.745 1.00 90.25 68 VAL A O 1
ATOM 557 N N . ILE A 1 69 ? -22.960 -5.572 28.732 1.00 91.56 69 ILE A N 1
ATOM 558 C CA . ILE A 1 69 ? -21.705 -6.255 29.035 1.00 91.56 69 ILE A CA 1
ATOM 559 C C . ILE A 1 69 ? -20.526 -5.365 28.662 1.00 91.56 69 ILE A C 1
ATOM 561 O O . ILE A 1 69 ? -20.402 -4.911 27.524 1.00 91.56 69 ILE A O 1
ATOM 565 N N . GLU A 1 70 ? -19.630 -5.130 29.616 1.00 90.81 70 GLU A N 1
ATOM 566 C CA . GLU A 1 70 ? -18.341 -4.508 29.332 1.00 90.81 70 GLU A CA 1
ATOM 567 C C . GLU A 1 70 ? -17.386 -5.533 28.703 1.00 90.81 70 GLU A C 1
ATOM 569 O O . GLU A 1 70 ? -17.205 -6.643 29.200 1.00 90.81 70 GLU A O 1
ATOM 574 N N . THR A 1 71 ? -16.790 -5.164 27.575 1.00 89.12 71 THR A N 1
ATOM 575 C CA . THR A 1 71 ? -15.977 -6.033 26.723 1.00 89.12 71 THR A CA 1
ATOM 576 C C . THR A 1 71 ? -14.551 -5.501 26.636 1.00 89.12 71 THR A C 1
ATOM 578 O O . THR A 1 71 ? -14.325 -4.305 26.474 1.00 89.12 71 THR A O 1
ATOM 581 N N . PHE A 1 72 ? -13.572 -6.401 26.722 1.00 88.19 72 PHE A N 1
ATOM 582 C CA . PHE A 1 72 ? -12.142 -6.057 26.735 1.00 88.19 72 PHE A CA 1
ATOM 583 C C . PHE A 1 72 ? -11.366 -6.740 25.602 1.00 88.19 72 PHE A C 1
ATOM 585 O O . PHE A 1 72 ? -10.178 -7.027 25.733 1.00 88.19 72 PHE A O 1
ATOM 592 N N . CYS A 1 73 ? -12.043 -7.029 24.492 1.00 89.38 73 CYS A N 1
ATOM 593 C CA . CYS A 1 73 ? -11.467 -7.667 23.314 1.00 89.38 73 CYS A CA 1
ATOM 594 C C . CYS A 1 73 ? -11.799 -6.885 22.038 1.00 89.38 73 CYS A C 1
ATOM 596 O O . CYS A 1 73 ? -12.828 -6.209 21.970 1.00 89.38 73 CYS A O 1
ATOM 598 N N . ASP A 1 74 ? -10.915 -6.979 21.041 1.00 88.38 74 ASP A N 1
ATOM 599 C CA . ASP A 1 74 ? -11.008 -6.180 19.813 1.00 88.38 74 ASP A CA 1
ATOM 600 C C . ASP A 1 74 ? -12.175 -6.613 18.922 1.00 88.38 74 ASP A C 1
ATOM 602 O O . ASP A 1 74 ? -12.821 -5.776 18.311 1.00 88.38 74 ASP A O 1
ATOM 606 N N . ASN A 1 75 ? -12.481 -7.910 18.857 1.00 93.69 75 ASN A N 1
ATOM 607 C CA . ASN A 1 75 ? -13.595 -8.420 18.062 1.00 93.69 75 ASN A CA 1
ATOM 608 C C . ASN A 1 75 ? -14.566 -9.187 18.955 1.00 93.69 75 ASN A C 1
ATOM 610 O O . ASN A 1 75 ? -14.141 -10.043 19.741 1.00 93.69 75 ASN A O 1
ATOM 614 N N . ILE A 1 76 ? -15.862 -8.924 18.790 1.00 95.25 76 ILE A N 1
ATOM 615 C CA . ILE A 1 76 ? -16.926 -9.602 19.534 1.00 95.25 76 ILE A CA 1
ATOM 616 C C . ILE A 1 76 ? -17.917 -10.205 18.557 1.00 95.25 76 ILE A C 1
ATOM 618 O O . ILE A 1 76 ? -18.561 -9.502 17.779 1.00 95.25 76 ILE A O 1
ATOM 622 N N . GLU A 1 77 ? -18.035 -11.522 18.612 1.00 96.12 77 GLU A N 1
ATOM 623 C CA . GLU A 1 77 ? -19.033 -12.262 17.858 1.00 96.12 77 GLU A CA 1
ATOM 624 C C . GLU A 1 77 ? -20.278 -12.436 18.719 1.00 96.12 77 GLU A C 1
ATOM 626 O O . GLU A 1 77 ? -20.174 -12.835 19.878 1.00 96.12 77 GLU A O 1
ATOM 631 N N . VAL A 1 78 ? -21.440 -12.144 18.145 1.00 95.56 78 VAL A N 1
ATOM 632 C CA . VAL A 1 78 ? -22.750 -12.324 18.772 1.00 95.56 78 VAL A CA 1
ATOM 633 C C . VAL A 1 78 ? -23.579 -13.220 17.873 1.00 95.56 78 VAL A C 1
ATOM 635 O O . VAL A 1 78 ? -23.672 -12.951 16.674 1.00 95.56 78 VAL A O 1
ATOM 638 N N . ARG A 1 79 ? -24.199 -14.251 18.442 1.00 95.44 79 ARG A N 1
ATOM 639 C CA . ARG A 1 79 ? -25.176 -15.083 17.738 1.00 95.44 79 ARG A CA 1
ATOM 640 C C . ARG A 1 79 ? -26.417 -15.293 18.594 1.00 95.44 79 ARG A C 1
ATOM 642 O O . ARG A 1 79 ? -26.312 -15.326 19.816 1.00 95.44 79 ARG A O 1
ATOM 649 N N . CYS A 1 80 ? -27.564 -15.453 17.950 1.00 95.00 80 CYS A N 1
ATOM 650 C CA . CYS A 1 80 ? -28.800 -15.875 18.597 1.00 95.00 80 CYS A CA 1
ATOM 651 C C . CYS A 1 80 ? -29.430 -17.030 17.824 1.00 95.00 80 CYS A C 1
ATOM 653 O O . CYS A 1 80 ? -29.244 -17.145 16.606 1.00 95.00 80 CYS A O 1
ATOM 655 N N . ALA A 1 81 ? -30.154 -17.894 18.534 1.00 95.25 81 ALA A N 1
ATOM 656 C CA . ALA A 1 81 ? -30.822 -19.036 17.934 1.00 95.25 81 ALA A CA 1
ATOM 657 C C . ALA A 1 81 ? -32.121 -19.414 18.657 1.00 95.25 81 ALA A C 1
ATOM 659 O O . ALA A 1 81 ? -32.204 -19.367 19.884 1.00 95.25 81 ALA A O 1
ATOM 660 N N . ILE A 1 82 ? -33.089 -19.902 17.879 1.00 95.12 82 ILE A N 1
ATOM 661 C CA . ILE A 1 82 ? -34.322 -20.543 18.357 1.00 95.12 82 ILE A CA 1
ATOM 662 C C . ILE A 1 82 ? -34.248 -22.022 17.983 1.00 95.12 82 ILE A C 1
ATOM 664 O O . ILE A 1 82 ? -34.054 -22.361 16.814 1.00 95.12 82 ILE A O 1
ATOM 668 N N . ASN A 1 83 ? -34.377 -22.930 18.955 1.00 90.81 83 ASN A N 1
ATOM 669 C CA . ASN A 1 83 ? -34.295 -24.382 18.722 1.00 90.81 83 ASN A CA 1
ATOM 670 C C . ASN A 1 83 ? -33.062 -24.801 17.884 1.00 90.81 83 ASN A C 1
ATOM 672 O O . ASN A 1 83 ? -33.159 -25.628 16.976 1.00 90.81 83 ASN A O 1
ATOM 676 N N . ALA A 1 84 ? -31.902 -24.198 18.181 1.00 88.44 84 ALA A N 1
ATOM 677 C CA . ALA A 1 84 ? -30.625 -24.357 17.467 1.00 88.44 84 ALA A CA 1
ATOM 678 C C . ALA A 1 84 ? -30.592 -23.864 16.003 1.00 88.44 84 ALA A C 1
ATOM 680 O O . ALA A 1 84 ? -29.608 -24.096 15.302 1.00 88.44 84 ALA A O 1
ATOM 681 N N . THR A 1 85 ? -31.631 -23.168 15.544 1.00 93.56 85 THR A N 1
ATOM 682 C CA . THR A 1 85 ? -31.640 -22.473 14.252 1.00 93.56 85 THR A CA 1
ATOM 683 C C . THR A 1 85 ? -31.178 -21.039 14.461 1.00 93.56 85 THR A C 1
ATOM 685 O O . THR A 1 85 ? -31.791 -20.312 15.237 1.00 93.56 85 THR A O 1
ATOM 688 N N . GLU A 1 86 ? -30.095 -20.644 13.792 1.00 92.50 86 GLU A N 1
ATOM 689 C CA . GLU A 1 86 ? -29.543 -19.289 13.881 1.00 92.50 86 GLU A CA 1
ATOM 690 C C . GLU A 1 86 ? -30.531 -18.255 13.326 1.00 92.50 86 GLU A C 1
ATOM 692 O O . GLU A 1 86 ? -31.013 -18.371 12.198 1.00 92.50 86 GLU A O 1
ATOM 697 N N . THR A 1 87 ? -30.825 -17.245 14.135 1.00 92.94 87 THR A N 1
ATOM 698 C CA . THR A 1 87 ? -31.746 -16.138 13.830 1.00 92.94 87 THR A CA 1
ATOM 699 C C . THR A 1 87 ? -31.016 -14.802 13.716 1.00 92.94 87 THR A C 1
ATOM 701 O O . THR A 1 87 ? -31.533 -13.849 13.131 1.00 92.94 87 THR A O 1
ATOM 704 N N . TYR A 1 88 ? -29.810 -14.714 14.277 1.00 92.81 88 TYR A N 1
ATOM 705 C CA . TYR A 1 88 ? -28.969 -13.528 14.249 1.00 92.81 88 TYR A CA 1
ATOM 706 C C . TYR A 1 88 ? -27.503 -13.925 14.375 1.00 92.81 88 TYR A C 1
ATOM 708 O O . TYR A 1 88 ? -27.154 -14.739 15.227 1.00 92.81 88 TYR A O 1
ATOM 716 N N . HIS A 1 89 ? -26.636 -13.309 13.574 1.00 92.88 89 HIS A N 1
ATOM 717 C CA . HIS A 1 89 ? -25.189 -13.468 13.684 1.00 92.88 89 HIS A CA 1
ATOM 718 C C . HIS A 1 89 ? -24.506 -12.177 13.266 1.00 92.88 89 HIS A C 1
ATOM 720 O O . HIS A 1 89 ? -24.762 -11.655 12.182 1.00 92.88 89 HIS A O 1
ATOM 726 N N . TYR A 1 90 ? -23.640 -11.651 14.125 1.00 92.81 90 TYR A N 1
ATOM 727 C CA . TYR A 1 90 ? -22.942 -10.401 13.872 1.00 92.81 90 TYR A CA 1
ATOM 728 C C . TYR A 1 90 ? -21.545 -10.393 14.481 1.00 92.81 90 TYR A C 1
ATOM 730 O O . TYR A 1 90 ? -21.306 -10.972 15.541 1.00 92.81 90 TYR A O 1
ATOM 738 N N . LEU A 1 91 ? -20.619 -9.707 13.812 1.00 93.62 91 LEU A N 1
ATOM 739 C CA . LEU A 1 91 ? -19.246 -9.536 14.272 1.00 93.62 91 LEU A CA 1
ATOM 740 C C . LEU A 1 91 ? -18.948 -8.046 14.429 1.00 93.62 91 LEU A C 1
ATOM 742 O O . LEU A 1 91 ? -18.775 -7.330 13.437 1.00 93.62 91 LEU A O 1
ATOM 746 N N . HIS A 1 92 ? -18.861 -7.616 15.683 1.00 93.88 92 HIS A N 1
ATOM 747 C CA . HIS A 1 92 ? -18.426 -6.282 16.077 1.00 93.88 92 HIS A CA 1
ATOM 748 C C . HIS A 1 92 ? -16.904 -6.194 16.119 1.00 93.88 92 HIS A C 1
ATOM 750 O O . HIS A 1 92 ? -16.218 -7.198 16.342 1.00 93.88 92 HIS A O 1
ATOM 756 N N . TYR A 1 93 ? -16.388 -4.979 15.961 1.00 92.50 93 TYR A N 1
ATOM 757 C CA . TYR A 1 93 ? -14.987 -4.661 16.200 1.00 92.50 93 TYR A CA 1
ATOM 758 C C . TYR A 1 93 ? -14.850 -3.349 16.972 1.00 92.50 93 TYR A C 1
ATOM 760 O O . TYR A 1 93 ? -15.640 -2.422 16.819 1.00 92.50 93 TYR A O 1
ATOM 768 N N . GLN A 1 94 ? -13.803 -3.260 17.774 1.00 90.88 94 GLN A N 1
ATOM 769 C CA . GLN A 1 94 ? -13.358 -2.066 18.470 1.00 90.88 94 GLN A CA 1
ATOM 770 C C . GLN A 1 94 ? -11.847 -2.133 18.650 1.00 90.88 94 GLN A C 1
ATOM 772 O O . GLN A 1 94 ? -11.229 -3.183 18.490 1.00 90.88 94 GLN A O 1
ATOM 777 N N . LEU A 1 95 ? -11.252 -1.006 19.014 1.00 89.50 95 LEU A N 1
ATOM 778 C CA . LEU A 1 95 ? -9.863 -0.968 19.435 1.00 89.50 95 LEU A CA 1
ATOM 779 C C . LEU A 1 95 ? -9.794 -0.964 20.964 1.00 89.50 95 LEU A C 1
ATOM 781 O O . LEU A 1 95 ? -10.308 -0.039 21.597 1.00 89.50 95 LEU A O 1
ATOM 785 N N . VAL A 1 96 ? -9.142 -1.961 21.564 1.00 88.38 96 VAL A N 1
ATOM 786 C CA . VAL A 1 96 ? -8.879 -1.977 23.009 1.00 88.38 96 VAL A CA 1
ATOM 787 C C . VAL A 1 96 ? -7.491 -1.409 23.283 1.00 88.38 96 VAL A C 1
ATOM 789 O O . VAL A 1 96 ? -6.484 -1.917 22.796 1.00 88.38 96 VAL A O 1
ATOM 792 N N . LYS A 1 97 ? -7.417 -0.350 24.099 1.00 87.62 97 LYS A N 1
ATOM 793 C CA . LYS A 1 97 ? -6.152 0.345 24.372 1.00 87.62 97 LYS A CA 1
ATOM 794 C C . LYS A 1 97 ? -5.135 -0.583 25.030 1.00 87.62 97 LYS A C 1
ATOM 796 O O . LYS A 1 97 ? -5.316 -1.010 26.170 1.00 87.62 97 LYS A O 1
ATOM 801 N N . LYS A 1 98 ? -4.013 -0.814 24.349 1.00 86.69 98 LYS A N 1
ATOM 802 C CA . LYS A 1 98 ? -2.881 -1.573 24.884 1.00 86.69 98 LYS A CA 1
ATOM 803 C C . LYS A 1 98 ? -1.913 -0.650 25.630 1.00 86.69 98 LYS A C 1
ATOM 805 O O . LYS A 1 98 ? -1.667 0.483 25.202 1.00 86.69 98 LYS A O 1
ATOM 810 N N . PRO A 1 99 ? -1.308 -1.116 26.739 1.00 84.25 99 PRO A N 1
ATOM 811 C CA . PRO A 1 99 ? -0.313 -0.331 27.458 1.00 84.25 99 PRO A CA 1
ATOM 812 C C . PRO A 1 99 ? 0.885 -0.013 26.555 1.00 84.25 99 PRO A C 1
ATOM 814 O O . PRO A 1 99 ? 1.213 -0.748 25.614 1.00 84.25 99 PRO A O 1
ATOM 817 N N . LYS A 1 100 ? 1.555 1.109 26.826 1.00 76.56 100 LYS A N 1
ATOM 818 C CA . LYS A 1 100 ? 2.798 1.463 26.139 1.00 76.56 100 LYS A CA 1
ATOM 819 C C . LYS A 1 100 ? 3.903 0.507 26.560 1.00 76.56 100 LYS A C 1
ATOM 821 O O . LYS A 1 100 ? 4.318 0.495 27.712 1.00 76.56 100 LYS A O 1
ATOM 826 N N . LYS A 1 101 ? 4.372 -0.306 25.612 1.00 67.94 101 LYS A N 1
ATOM 827 C CA . LYS A 1 101 ? 5.595 -1.095 25.773 1.00 67.94 101 LYS A CA 1
ATOM 828 C C . LYS A 1 101 ? 6.770 -0.210 25.369 1.00 67.94 101 LYS A C 1
ATOM 830 O O . LYS A 1 101 ? 6.897 0.121 24.191 1.00 67.94 101 LYS A O 1
ATOM 835 N N . LEU A 1 102 ? 7.581 0.196 26.345 1.00 62.75 102 LEU A N 1
ATOM 836 C CA . LEU A 1 102 ? 8.822 0.921 26.082 1.00 62.75 102 LEU A CA 1
ATOM 837 C C . LEU A 1 102 ? 9.824 0.007 25.355 1.00 62.75 102 LEU A C 1
ATOM 839 O O . LEU A 1 102 ? 9.850 -1.200 25.624 1.00 62.75 102 LEU A O 1
ATOM 843 N N . PRO A 1 103 ? 10.644 0.546 24.434 1.00 59.56 103 PRO A N 1
ATOM 844 C CA . PRO A 1 103 ? 11.774 -0.190 23.887 1.00 59.56 103 PRO A CA 1
ATOM 845 C C . PRO A 1 103 ? 12.697 -0.684 25.017 1.00 59.56 103 PRO A C 1
ATOM 847 O O . PRO A 1 103 ? 12.881 0.043 25.991 1.00 59.56 103 PRO A O 1
ATOM 850 N N . PRO A 1 104 ? 13.339 -1.864 24.895 1.00 51.44 104 PRO A N 1
ATOM 851 C CA . PRO A 1 104 ? 14.164 -2.445 25.965 1.00 51.44 104 PRO A CA 1
ATOM 852 C C . PRO A 1 104 ? 15.349 -1.584 26.427 1.00 51.44 104 PRO A C 1
ATOM 854 O O . PRO A 1 104 ? 15.947 -1.875 27.455 1.00 51.44 104 PRO A O 1
ATOM 857 N N . TYR A 1 105 ? 15.725 -0.578 25.637 1.00 57.50 105 TYR A N 1
ATOM 858 C CA . TYR A 1 105 ? 16.826 0.340 25.918 1.00 57.50 105 TYR A CA 1
ATOM 859 C C . TYR A 1 105 ? 16.369 1.672 26.539 1.00 57.50 105 TYR A C 1
ATOM 861 O O . TYR A 1 105 ? 17.215 2.504 26.852 1.00 57.50 105 TYR A O 1
ATOM 869 N N . MET A 1 106 ? 15.058 1.899 26.680 1.00 57.66 106 MET A N 1
ATOM 870 C CA . MET A 1 106 ? 14.498 3.078 27.344 1.00 57.66 106 MET A CA 1
ATOM 871 C C . MET A 1 106 ? 14.079 2.721 28.766 1.00 57.66 106 MET A C 1
ATOM 873 O O . MET A 1 106 ? 13.334 1.762 28.974 1.00 57.66 106 MET A O 1
ATOM 877 N N . ASN A 1 107 ? 14.534 3.523 29.728 1.00 52.69 107 ASN A N 1
ATOM 878 C CA . ASN A 1 107 ? 14.260 3.304 31.146 1.00 52.69 107 ASN A CA 1
ATOM 879 C C . ASN A 1 107 ? 13.029 4.094 31.619 1.00 52.69 107 ASN A C 1
ATOM 881 O O . ASN A 1 107 ? 12.382 3.679 32.578 1.00 52.69 107 ASN A O 1
ATOM 885 N N . SER A 1 108 ? 12.676 5.197 30.942 1.00 57.03 108 SER A N 1
ATOM 886 C CA . SER A 1 108 ? 11.473 5.994 31.222 1.00 57.03 108 SER A CA 1
ATOM 887 C C . SER A 1 108 ? 10.778 6.480 29.942 1.00 57.03 108 SER A C 1
ATOM 889 O O . SER A 1 108 ? 11.384 6.606 28.878 1.00 57.03 108 SER A O 1
ATOM 891 N N . THR A 1 109 ? 9.488 6.814 30.048 1.00 55.91 109 THR A N 1
ATOM 892 C CA . THR A 1 109 ? 8.761 7.599 29.036 1.00 55.91 109 THR A CA 1
ATOM 893 C C . THR A 1 109 ? 9.324 9.008 28.853 1.00 55.91 109 THR A C 1
ATOM 895 O O . THR A 1 109 ? 9.086 9.598 27.804 1.00 55.91 109 THR A O 1
ATOM 898 N N . ASP A 1 110 ? 10.073 9.525 29.830 1.00 52.47 110 ASP A N 1
ATOM 899 C CA . ASP A 1 110 ? 10.739 10.835 29.765 1.00 52.47 110 ASP A CA 1
ATOM 900 C C . ASP A 1 110 ? 11.956 10.831 28.823 1.00 52.47 110 ASP A C 1
ATOM 902 O O . ASP A 1 110 ? 12.343 11.881 28.313 1.00 52.47 110 ASP A O 1
ATOM 906 N N . ASP A 1 111 ? 12.511 9.645 28.528 1.00 51.06 111 ASP A N 1
ATOM 907 C CA . ASP A 1 111 ? 13.574 9.454 27.529 1.00 51.06 111 ASP A CA 1
ATOM 908 C C . ASP A 1 111 ? 13.030 9.530 26.091 1.00 51.06 111 ASP A C 1
ATOM 910 O O . ASP A 1 111 ? 13.795 9.600 25.125 1.00 51.06 111 ASP A O 1
ATOM 914 N N . VAL A 1 112 ? 11.701 9.494 25.922 1.00 51.31 112 VAL A N 1
ATOM 915 C CA . VAL A 1 112 ? 11.042 9.728 24.637 1.00 51.31 112 VAL A CA 1
ATOM 916 C C . VAL A 1 112 ? 10.993 11.239 24.437 1.00 51.31 112 VAL A C 1
ATOM 918 O O . VAL A 1 112 ? 10.286 11.911 25.188 1.00 51.31 112 VAL A O 1
ATOM 921 N N . PRO A 1 113 ? 11.662 11.809 23.417 1.00 50.41 113 PRO A N 1
ATOM 922 C CA . PRO A 1 113 ? 11.494 13.221 23.105 1.00 50.41 113 PRO A CA 1
ATOM 923 C C . PRO A 1 113 ? 10.009 13.472 22.809 1.00 50.41 113 PRO A C 1
ATOM 925 O O . PRO A 1 113 ? 9.503 13.071 21.761 1.00 50.41 113 PRO A O 1
ATOM 928 N N . SER A 1 114 ? 9.288 14.079 23.757 1.00 47.53 114 SER A N 1
ATOM 929 C CA . SER A 1 114 ? 7.827 14.243 23.687 1.00 47.53 114 SER A CA 1
ATOM 930 C C . SER A 1 114 ? 7.393 15.362 22.737 1.00 47.53 114 SER A C 1
ATOM 932 O O . SER A 1 114 ? 6.205 15.611 22.549 1.00 47.53 114 SER A O 1
ATOM 934 N N . LYS A 1 115 ? 8.348 16.023 22.077 1.00 48.47 115 LYS A N 1
ATOM 935 C CA . LYS A 1 115 ? 8.097 17.016 21.036 1.00 48.47 115 LYS A CA 1
ATOM 936 C C . LYS A 1 115 ? 8.831 16.616 19.752 1.00 48.47 115 LYS A C 1
ATOM 938 O O . LYS A 1 115 ? 10.045 16.487 19.758 1.00 48.47 115 LYS A O 1
ATOM 943 N N . SER A 1 116 ? 8.051 16.483 18.671 1.00 66.06 116 SER A N 1
ATOM 944 C CA . SER A 1 116 ? 8.446 16.510 17.246 1.00 66.06 116 SER A CA 1
ATOM 945 C C . SER A 1 116 ? 8.802 15.216 16.490 1.00 66.06 116 SER A C 1
ATOM 947 O O . SER A 1 116 ? 9.526 15.288 15.499 1.00 66.06 116 SER A O 1
ATOM 949 N N . ARG A 1 117 ? 8.253 14.042 16.835 1.00 86.00 117 ARG A N 1
ATOM 950 C CA . ARG A 1 117 ? 8.227 12.913 15.872 1.00 86.00 117 ARG A CA 1
ATOM 951 C C . ARG A 1 117 ? 6.960 12.984 15.011 1.00 86.00 117 ARG A C 1
ATOM 953 O O . ARG A 1 117 ? 5.874 12.978 15.589 1.00 86.00 117 ARG A O 1
ATOM 960 N N . PRO A 1 118 ? 7.055 13.094 13.674 1.00 92.81 118 PRO A N 1
ATOM 961 C CA . PRO A 1 118 ? 5.883 13.011 12.809 1.00 92.81 118 PRO A CA 1
ATOM 962 C C . PRO A 1 118 ? 5.310 11.593 12.786 1.00 92.81 118 PRO A C 1
ATOM 964 O O . PRO A 1 118 ? 6.061 10.621 12.819 1.00 92.81 118 PRO A O 1
ATOM 967 N N . ASN A 1 119 ? 3.990 11.462 12.678 1.00 96.44 119 ASN A N 1
ATOM 968 C CA . ASN A 1 119 ? 3.360 10.157 12.462 1.00 96.44 119 ASN A CA 1
ATOM 969 C C . ASN A 1 119 ? 3.689 9.615 11.065 1.00 96.44 119 ASN A C 1
ATOM 971 O O . ASN A 1 119 ? 3.996 10.378 10.148 1.00 96.44 119 ASN A O 1
ATOM 975 N N . LEU A 1 120 ? 3.566 8.303 10.887 1.00 98.38 120 LEU A N 1
ATOM 976 C CA . LEU A 1 120 ? 3.626 7.639 9.592 1.00 98.38 120 LEU A CA 1
ATOM 977 C C . LEU A 1 120 ? 2.303 6.926 9.290 1.00 98.38 120 LEU A C 1
ATOM 979 O O . LEU A 1 120 ? 1.826 6.087 10.057 1.00 98.38 120 LEU A O 1
ATOM 983 N N . HIS A 1 121 ? 1.780 7.169 8.095 1.00 98.75 121 HIS A N 1
ATOM 984 C CA . HIS A 1 121 ? 0.668 6.431 7.519 1.00 98.75 121 HIS A CA 1
ATOM 985 C C . HIS A 1 121 ? 1.046 5.909 6.140 1.00 98.75 121 HIS A C 1
ATOM 987 O O . HIS A 1 121 ? 1.363 6.681 5.241 1.00 98.75 121 HIS A O 1
ATOM 993 N N . VAL A 1 122 ? 1.008 4.593 5.973 1.00 98.69 122 VAL A N 1
ATOM 994 C CA . VAL A 1 122 ? 1.166 3.919 4.687 1.00 98.69 122 VAL A CA 1
ATOM 99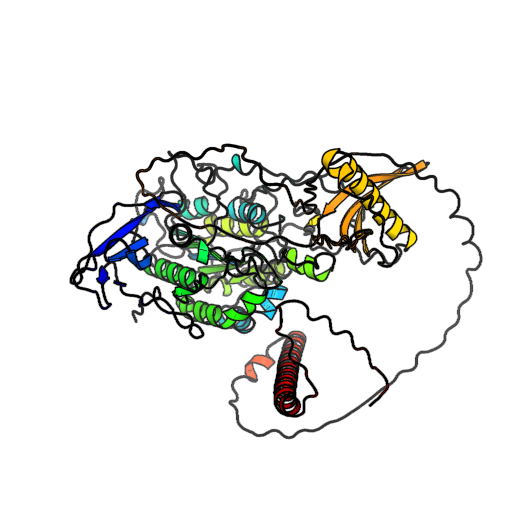5 C C . VAL A 1 122 ? -0.173 3.278 4.355 1.00 98.69 122 VAL A C 1
ATOM 997 O O . VAL A 1 122 ? -0.599 2.354 5.045 1.00 98.69 122 VAL A O 1
ATOM 1000 N N . MET A 1 123 ? -0.844 3.782 3.324 1.00 98.31 123 MET A N 1
ATOM 1001 C CA . MET A 1 123 ? -2.085 3.227 2.791 1.00 98.31 123 MET A CA 1
ATOM 1002 C C . MET A 1 123 ? -1.806 2.647 1.406 1.00 98.31 123 MET A C 1
ATOM 1004 O O . MET A 1 123 ? -1.434 3.372 0.485 1.00 98.31 123 MET A O 1
ATOM 1008 N N . LEU A 1 124 ? -1.966 1.336 1.271 1.00 97.31 124 LEU A N 1
ATOM 1009 C CA . LEU A 1 124 ? -1.707 0.589 0.051 1.00 97.31 124 LEU A CA 1
ATOM 1010 C C . LEU A 1 124 ? -3.032 0.131 -0.570 1.00 97.31 124 LEU A C 1
ATOM 1012 O O . LEU A 1 124 ? -3.859 -0.461 0.120 1.00 97.31 124 LEU A O 1
ATOM 1016 N N . LEU A 1 125 ? -3.229 0.414 -1.858 1.00 96.56 125 LEU A N 1
ATOM 1017 C CA . LEU A 1 125 ? -4.358 -0.056 -2.664 1.00 96.56 125 LEU A CA 1
ATOM 1018 C C . LEU A 1 125 ? -3.869 -1.150 -3.618 1.00 96.56 125 LEU A C 1
ATOM 1020 O O . LEU A 1 125 ? -3.089 -0.856 -4.526 1.00 96.56 125 LEU A O 1
ATOM 1024 N N . ASP A 1 126 ? -4.295 -2.396 -3.418 1.00 94.31 126 ASP A N 1
ATOM 1025 C CA . ASP A 1 126 ? -3.830 -3.510 -4.257 1.00 94.31 126 ASP A CA 1
ATOM 1026 C C . ASP A 1 126 ? -4.256 -3.313 -5.720 1.00 94.31 126 ASP A C 1
ATOM 1028 O O . ASP A 1 126 ? -5.383 -2.898 -6.005 1.00 94.31 126 ASP A O 1
ATOM 1032 N N . SER A 1 127 ? -3.359 -3.614 -6.663 1.00 93.69 127 SER A N 1
ATOM 1033 C CA . SER A 1 127 ? -3.653 -3.611 -8.106 1.00 93.69 127 SER A CA 1
ATOM 1034 C C . SER A 1 127 ? -4.008 -2.240 -8.719 1.00 93.69 127 SER A C 1
ATOM 1036 O O . SER A 1 127 ? -4.513 -2.178 -9.850 1.00 93.69 127 SER A O 1
ATOM 1038 N N . VAL A 1 128 ? -3.746 -1.119 -8.033 1.00 96.00 128 VAL A N 1
ATOM 1039 C CA . VAL A 1 128 ? -4.075 0.227 -8.534 1.00 96.00 128 VAL A CA 1
ATOM 1040 C C . VAL A 1 128 ? -2.897 0.874 -9.269 1.00 96.00 128 VAL A C 1
ATOM 1042 O O . VAL A 1 128 ? -1.969 1.430 -8.685 1.00 96.00 128 VAL A O 1
ATOM 1045 N N . ALA A 1 129 ? -2.980 0.884 -10.599 1.00 95.50 129 ALA A N 1
ATOM 1046 C CA . ALA A 1 129 ? -2.057 1.635 -11.444 1.00 95.50 129 ALA A CA 1
ATOM 1047 C C . ALA A 1 129 ? -2.239 3.153 -11.283 1.00 95.50 129 ALA A C 1
ATOM 1049 O O . ALA A 1 129 ? -3.363 3.638 -11.121 1.00 95.50 129 ALA A O 1
ATOM 1050 N N . LEU A 1 130 ? -1.157 3.921 -11.442 1.00 96.50 130 LEU A N 1
ATOM 1051 C CA . LEU A 1 130 ? -1.204 5.384 -11.401 1.00 96.50 130 LEU A CA 1
ATOM 1052 C C . LEU A 1 130 ? -2.244 5.972 -12.385 1.00 96.50 130 LEU A C 1
ATOM 1054 O O . LEU A 1 130 ? -3.104 6.738 -11.943 1.00 96.50 130 LEU A O 1
ATOM 1058 N N . PRO A 1 131 ? -2.247 5.624 -13.692 1.00 94.12 131 PRO A N 1
ATOM 1059 C CA . PRO A 1 131 ? -3.235 6.172 -14.623 1.00 94.12 131 PRO A CA 1
ATOM 1060 C C . PRO A 1 131 ? -4.671 5.767 -14.278 1.00 94.12 131 PRO A C 1
ATOM 1062 O O . PRO A 1 131 ? -5.600 6.532 -14.522 1.00 94.12 131 PRO A O 1
ATOM 1065 N N . HIS A 1 132 ? -4.859 4.578 -13.698 1.00 94.69 132 HIS A N 1
ATOM 1066 C CA . HIS A 1 132 ? -6.169 4.106 -13.268 1.00 94.69 132 HIS A CA 1
ATOM 1067 C C . HIS A 1 132 ? -6.709 4.949 -12.108 1.00 94.69 132 HIS A C 1
ATOM 1069 O O . HIS A 1 132 ? -7.841 5.422 -12.192 1.00 94.69 132 HIS A O 1
ATOM 1075 N N . PHE A 1 133 ? -5.885 5.222 -11.092 1.00 97.75 133 PHE A N 1
ATOM 1076 C CA . PHE A 1 133 ? -6.253 6.094 -9.974 1.00 97.75 133 PHE A CA 1
ATOM 1077 C C . PHE A 1 133 ? -6.680 7.487 -10.449 1.00 97.75 133 PHE A C 1
ATOM 1079 O O . PHE A 1 133 ? -7.725 7.980 -10.039 1.00 97.75 133 PHE A O 1
ATOM 1086 N N . LEU A 1 134 ? -5.927 8.096 -11.373 1.00 97.31 134 LEU A N 1
ATOM 1087 C CA . LEU A 1 134 ? -6.253 9.429 -11.898 1.00 97.31 134 LEU A CA 1
ATOM 1088 C C . LEU A 1 134 ? -7.597 9.475 -12.644 1.00 97.31 134 LEU A C 1
ATOM 1090 O O . LEU A 1 134 ? -8.258 10.510 -12.637 1.00 97.31 134 LEU A O 1
ATOM 1094 N N . ARG A 1 135 ? -8.013 8.369 -13.277 1.00 96.38 135 ARG A N 1
ATOM 1095 C CA . ARG A 1 135 ? -9.321 8.264 -13.948 1.00 96.38 135 ARG A CA 1
ATOM 1096 C C . ARG A 1 135 ? -10.459 7.962 -12.976 1.00 96.38 135 ARG A C 1
ATOM 1098 O O . ARG A 1 135 ? -11.550 8.491 -13.152 1.00 96.38 135 ARG A O 1
ATOM 1105 N N . ALA A 1 136 ? -10.219 7.086 -12.003 1.00 97.12 136 ALA A N 1
ATOM 1106 C CA . ALA A 1 136 ? -11.255 6.575 -11.109 1.00 97.12 136 ALA A CA 1
ATOM 1107 C C . ALA A 1 136 ? -11.502 7.471 -9.885 1.00 97.12 136 ALA A C 1
ATOM 1109 O O . ALA A 1 136 ? -12.619 7.490 -9.380 1.00 97.12 136 ALA A O 1
ATOM 1110 N N . MET A 1 137 ? -10.491 8.228 -9.441 1.00 98.06 137 MET A N 1
ATOM 1111 C CA . MET A 1 137 ? -10.499 8.995 -8.186 1.00 98.06 137 MET A CA 1
ATOM 1112 C C . MET A 1 137 ? -10.210 10.502 -8.380 1.00 98.06 137 MET A C 1
ATOM 1114 O O . MET A 1 137 ? -9.364 11.063 -7.673 1.00 98.06 137 MET A O 1
ATOM 1118 N N . PRO A 1 138 ? -10.830 11.195 -9.359 1.00 98.12 138 PRO A N 1
ATOM 1119 C CA . PRO A 1 138 ? -10.456 12.567 -9.702 1.00 98.12 138 PRO A CA 1
ATOM 1120 C C . PRO A 1 138 ? -10.706 13.572 -8.569 1.00 98.12 138 PRO A C 1
ATOM 1122 O O . PRO A 1 138 ? -9.910 14.499 -8.393 1.00 98.12 138 PRO A O 1
ATOM 1125 N N . ARG A 1 139 ? -11.779 13.414 -7.778 1.00 98.44 139 ARG A N 1
ATOM 1126 C CA . ARG A 1 139 ? -12.099 14.350 -6.685 1.00 98.44 139 ARG A CA 1
ATOM 1127 C C . ARG A 1 139 ? -11.141 14.164 -5.520 1.00 98.44 139 ARG A C 1
ATOM 1129 O O . ARG A 1 139 ? -10.594 15.149 -5.025 1.00 98.44 139 ARG A O 1
ATOM 1136 N N . THR A 1 140 ? -10.887 12.912 -5.142 1.00 98.62 140 THR A N 1
ATOM 1137 C CA . THR A 1 140 ? -9.884 12.559 -4.136 1.00 98.62 140 THR A CA 1
ATOM 1138 C C . THR A 1 140 ? -8.522 13.095 -4.549 1.00 98.62 140 THR A C 1
ATOM 1140 O O . THR A 1 140 ? -7.893 13.814 -3.780 1.00 98.62 140 THR A O 1
ATOM 1143 N N . PHE A 1 141 ? -8.073 12.824 -5.779 1.00 98.56 141 PHE A N 1
ATOM 1144 C CA . PHE A 1 141 ? -6.773 13.299 -6.250 1.00 98.56 141 PHE A CA 1
ATOM 1145 C C . PHE A 1 141 ? -6.662 14.827 -6.209 1.00 98.56 141 PHE A C 1
ATOM 1147 O O . PHE A 1 141 ? -5.663 15.348 -5.708 1.00 98.56 141 PHE A O 1
ATOM 1154 N N . LYS A 1 142 ? -7.694 15.552 -6.665 1.00 98.50 142 LYS A N 1
ATOM 1155 C CA . LYS A 1 142 ? -7.732 17.020 -6.583 1.00 98.50 142 LYS A CA 1
ATOM 1156 C C . LYS A 1 142 ? -7.583 17.501 -5.139 1.00 98.50 142 LYS A C 1
ATOM 1158 O O . LYS A 1 142 ? -6.766 18.381 -4.884 1.00 98.50 142 LYS A O 1
ATOM 1163 N N . TYR A 1 143 ? -8.305 16.897 -4.194 1.00 98.69 143 TYR A N 1
ATOM 1164 C CA . TYR A 1 143 ? -8.197 17.232 -2.772 1.00 98.69 143 TYR A CA 1
ATOM 1165 C C . TYR A 1 143 ? -6.795 16.949 -2.215 1.00 98.69 143 TYR A C 1
ATOM 1167 O O . TYR A 1 143 ? -6.160 17.832 -1.639 1.00 98.69 143 TYR A O 1
ATOM 1175 N N . LEU A 1 144 ? -6.256 15.750 -2.460 1.00 98.56 144 LEU A N 1
ATOM 1176 C CA . LEU A 1 144 ? -4.903 15.379 -2.038 1.00 98.56 144 LEU A CA 1
ATOM 1177 C C . LEU A 1 144 ? -3.851 16.341 -2.603 1.00 98.56 144 LEU A C 1
ATOM 1179 O O . LEU A 1 144 ? -2.867 16.665 -1.936 1.00 98.56 144 LEU A O 1
ATOM 1183 N N . LYS A 1 145 ? -4.015 16.790 -3.850 1.00 97.62 145 LYS A N 1
ATOM 1184 C CA . LYS A 1 145 ? -3.060 17.684 -4.506 1.00 97.62 145 LYS A CA 1
ATOM 1185 C C . LYS A 1 145 ? -3.167 19.116 -3.998 1.00 97.62 145 LYS A C 1
ATOM 1187 O O . LYS A 1 145 ? -2.155 19.684 -3.598 1.00 97.62 145 LYS A O 1
ATOM 1192 N N . SER A 1 146 ? -4.367 19.686 -4.022 1.00 96.25 146 SER A N 1
ATOM 1193 C CA . SER A 1 146 ? -4.595 21.105 -3.745 1.00 96.25 146 SER A CA 1
ATOM 1194 C C . SER A 1 146 ? -4.681 21.417 -2.254 1.00 96.25 146 SER A C 1
ATOM 1196 O O . SER A 1 146 ? -4.177 22.450 -1.828 1.00 96.25 146 SER A O 1
ATOM 1198 N N . SER A 1 147 ? -5.295 20.541 -1.455 1.00 96.75 147 SER A N 1
ATOM 1199 C CA . SER A 1 147 ? -5.548 20.794 -0.030 1.00 96.75 147 SER A CA 1
ATOM 1200 C C . SER A 1 147 ? -4.469 20.212 0.881 1.00 96.75 147 SER A C 1
ATOM 1202 O O . SER A 1 147 ? -4.225 20.758 1.953 1.00 96.75 147 SER A O 1
ATOM 1204 N N . LEU A 1 148 ? -3.798 19.135 0.459 1.00 97.12 148 LEU A N 1
ATOM 1205 C CA . LEU A 1 148 ? -2.766 18.453 1.254 1.00 97.12 148 LEU A CA 1
ATOM 1206 C C . LEU A 1 148 ? -1.352 18.569 0.666 1.00 97.12 148 LEU A C 1
ATOM 1208 O O . LEU A 1 148 ? -0.424 17.965 1.191 1.00 97.12 148 LEU A O 1
ATOM 1212 N N . SER A 1 149 ? -1.154 19.366 -0.391 1.00 97.06 149 SER A N 1
ATOM 1213 C CA . SER A 1 149 ? 0.162 19.595 -1.014 1.00 97.06 149 SER A CA 1
ATOM 1214 C C . SER A 1 149 ? 0.902 18.299 -1.383 1.00 97.06 149 SER A C 1
ATOM 1216 O O . SER A 1 149 ? 2.114 18.181 -1.190 1.00 97.06 149 SER A O 1
ATOM 1218 N N . SER A 1 150 ? 0.179 17.300 -1.898 1.00 97.94 150 SER A N 1
ATOM 1219 C CA . SER A 1 150 ? 0.784 16.007 -2.226 1.00 97.94 150 SER A CA 1
ATOM 1220 C C . SER A 1 150 ? 1.728 16.038 -3.437 1.00 97.94 150 SER A C 1
ATOM 1222 O O . SER A 1 150 ? 1.593 16.833 -4.380 1.00 97.94 150 SER A O 1
ATOM 1224 N N . TYR A 1 151 ? 2.673 15.099 -3.432 1.00 98.50 151 TYR A N 1
ATOM 1225 C CA . TYR A 1 151 ? 3.642 14.826 -4.489 1.00 98.50 151 TYR A CA 1
ATOM 1226 C C . TYR A 1 151 ? 3.318 13.487 -5.147 1.00 98.50 151 TYR A C 1
ATOM 1228 O O . TYR A 1 151 ? 3.303 12.450 -4.488 1.00 98.50 151 TYR A O 1
ATOM 1236 N N . LEU A 1 152 ? 3.062 13.516 -6.454 1.00 98.56 152 LEU A N 1
ATOM 1237 C CA . LEU A 1 152 ? 2.732 12.343 -7.258 1.00 98.56 152 LEU A CA 1
ATOM 1238 C C . LEU A 1 152 ? 3.990 11.819 -7.951 1.00 98.56 152 LEU A C 1
ATOM 1240 O O . LEU A 1 152 ? 4.592 12.535 -8.751 1.00 98.56 152 LEU A O 1
ATOM 1244 N N . PHE A 1 153 ? 4.365 10.573 -7.681 1.00 98.44 153 PHE A N 1
ATOM 1245 C CA . PHE A 1 153 ? 5.508 9.931 -8.319 1.00 98.44 153 PHE A CA 1
ATOM 1246 C C . PHE A 1 153 ? 5.065 9.311 -9.643 1.00 98.44 153 PHE A C 1
ATOM 1248 O O . PHE A 1 153 ? 4.273 8.373 -9.674 1.00 98.44 153 PHE A O 1
ATOM 1255 N N . THR A 1 154 ? 5.557 9.860 -10.754 1.00 95.69 154 THR A N 1
ATOM 1256 C CA . THR A 1 154 ? 5.030 9.536 -12.096 1.00 95.69 154 THR A CA 1
ATOM 1257 C C . THR A 1 154 ? 5.520 8.183 -12.621 1.00 95.69 154 THR A C 1
ATOM 1259 O O . THR A 1 154 ? 4.839 7.540 -13.423 1.00 95.69 154 THR A O 1
ATOM 1262 N N . TYR A 1 155 ? 6.703 7.755 -12.177 1.00 95.06 155 TYR A N 1
ATOM 1263 C CA . TYR A 1 155 ? 7.385 6.556 -12.659 1.00 95.06 155 TYR A CA 1
ATOM 1264 C C . TYR A 1 155 ? 7.739 5.639 -11.485 1.00 95.06 155 TYR A C 1
ATOM 1266 O O . TYR A 1 155 ? 8.911 5.446 -11.174 1.00 95.06 155 TYR A O 1
ATOM 1274 N N . ASN A 1 156 ? 6.732 5.095 -10.806 1.00 95.94 156 ASN A N 1
ATOM 1275 C CA . ASN A 1 156 ? 6.936 4.135 -9.725 1.00 95.94 156 ASN A CA 1
ATOM 1276 C C . ASN A 1 156 ? 6.821 2.713 -10.272 1.00 95.94 156 ASN A C 1
ATOM 1278 O O . ASN A 1 156 ? 5.757 2.291 -10.695 1.00 95.94 156 ASN A O 1
ATOM 1282 N N . ASN A 1 157 ? 7.924 1.976 -10.287 1.00 94.44 157 ASN A N 1
ATOM 1283 C CA . ASN A 1 157 ? 8.039 0.678 -10.933 1.00 94.44 157 ASN A CA 1
ATOM 1284 C C . ASN A 1 157 ? 7.858 -0.460 -9.933 1.00 94.44 157 ASN A C 1
ATOM 1286 O O . ASN A 1 157 ? 8.589 -0.512 -8.947 1.00 94.44 157 ASN A O 1
ATOM 1290 N N . LYS A 1 158 ? 7.010 -1.449 -10.225 1.00 93.81 158 LYS A N 1
ATOM 1291 C CA . LYS A 1 158 ? 6.922 -2.657 -9.383 1.00 93.81 158 LYS A CA 1
ATOM 1292 C C . LYS A 1 158 ? 8.215 -3.494 -9.410 1.00 93.81 158 LYS A C 1
ATOM 1294 O O . LYS A 1 158 ? 8.962 -3.466 -10.383 1.00 93.81 158 LYS A O 1
ATOM 1299 N N . ALA A 1 159 ? 8.481 -4.272 -8.367 1.00 91.62 159 ALA A N 1
ATOM 1300 C CA . ALA A 1 159 ? 9.652 -5.154 -8.279 1.00 91.62 159 ALA A CA 1
ATOM 1301 C C . ALA A 1 159 ? 9.336 -6.632 -8.584 1.00 91.62 159 ALA A C 1
ATOM 1303 O O . ALA A 1 159 ? 10.241 -7.402 -8.906 1.00 91.62 159 ALA A O 1
ATOM 1304 N N . GLY A 1 160 ? 8.068 -7.037 -8.487 1.00 90.25 160 GLY A N 1
ATOM 1305 C CA . GLY A 1 160 ? 7.624 -8.423 -8.651 1.00 90.25 160 GLY A CA 1
ATOM 1306 C C . GLY A 1 160 ? 6.282 -8.557 -9.367 1.00 90.25 160 GLY A C 1
ATOM 1307 O O . GLY A 1 160 ? 5.629 -7.566 -9.690 1.00 90.25 160 GLY A O 1
ATOM 1308 N N . LEU A 1 161 ? 5.850 -9.797 -9.601 1.00 87.06 161 LEU A N 1
ATOM 1309 C CA . LEU A 1 161 ? 4.651 -10.103 -10.383 1.00 87.06 161 LEU A CA 1
ATOM 1310 C C . LEU A 1 161 ? 3.352 -9.605 -9.737 1.00 87.06 161 LEU A C 1
ATOM 1312 O O . LEU A 1 161 ? 2.505 -9.052 -10.439 1.00 87.06 161 LEU A O 1
ATOM 1316 N N . ASN A 1 162 ? 3.186 -9.884 -8.443 1.00 89.25 162 ASN A N 1
ATOM 1317 C CA . ASN A 1 162 ? 1.952 -9.726 -7.669 1.00 89.25 162 ASN A CA 1
ATOM 1318 C C . ASN A 1 162 ? 2.240 -9.211 -6.240 1.00 89.25 162 ASN A C 1
ATOM 1320 O O . ASN A 1 162 ? 3.364 -8.796 -5.947 1.00 89.25 162 ASN A O 1
ATOM 1324 N N . SER A 1 163 ? 1.241 -9.236 -5.358 1.00 92.25 163 SER A N 1
ATOM 1325 C CA . SER A 1 163 ? 1.286 -8.625 -4.025 1.00 92.25 163 SER A CA 1
ATOM 1326 C C . SER A 1 163 ? 2.396 -9.150 -3.121 1.00 92.25 163 SER A C 1
ATOM 1328 O O . SER A 1 163 ? 3.104 -8.367 -2.495 1.00 92.25 163 SER A O 1
ATOM 1330 N N . ILE A 1 164 ? 2.644 -10.464 -3.112 1.00 91.69 164 ILE A N 1
ATOM 1331 C CA . ILE A 1 164 ? 3.670 -11.080 -2.253 1.00 91.69 164 ILE A CA 1
ATOM 1332 C C . ILE A 1 164 ? 5.083 -10.512 -2.518 1.00 91.69 164 ILE A C 1
ATOM 1334 O O . ILE A 1 164 ? 5.669 -9.930 -1.607 1.00 91.69 164 ILE A O 1
ATOM 1338 N N . PRO A 1 165 ? 5.687 -10.635 -3.716 1.00 92.38 165 PRO A N 1
ATOM 1339 C CA . PRO A 1 165 ? 7.043 -10.154 -3.946 1.00 92.38 165 PRO A CA 1
ATOM 1340 C C . PRO A 1 165 ? 7.182 -8.640 -3.795 1.00 92.38 165 PRO A C 1
ATOM 1342 O O . PRO A 1 165 ? 8.198 -8.196 -3.267 1.00 92.38 165 PRO A O 1
ATOM 1345 N N . ASN A 1 166 ? 6.177 -7.854 -4.191 1.00 94.25 166 ASN A N 1
ATOM 1346 C CA . ASN A 1 166 ? 6.207 -6.401 -4.004 1.00 94.25 166 ASN A CA 1
ATOM 1347 C C . ASN A 1 166 ? 6.083 -6.014 -2.522 1.00 94.25 166 ASN A C 1
ATOM 1349 O O . ASN A 1 166 ? 6.852 -5.178 -2.051 1.00 94.25 166 ASN A O 1
ATOM 1353 N N . GLY A 1 167 ? 5.202 -6.675 -1.767 1.00 94.44 167 GLY A N 1
ATOM 1354 C CA . GLY A 1 167 ? 5.031 -6.477 -0.327 1.00 94.44 167 GLY A CA 1
ATOM 1355 C C . GLY A 1 167 ? 6.279 -6.834 0.478 1.00 94.44 167 GLY A C 1
ATOM 1356 O O . GLY A 1 167 ? 6.673 -6.085 1.367 1.00 94.44 167 GLY A O 1
ATOM 1357 N N . PHE A 1 168 ? 6.971 -7.925 0.140 1.00 94.25 168 PHE A N 1
ATOM 1358 C CA . PHE A 1 168 ? 8.233 -8.286 0.800 1.00 94.25 168 PHE A CA 1
ATOM 1359 C C . PHE A 1 168 ? 9.382 -7.322 0.470 1.00 94.25 168 PHE A C 1
ATOM 1361 O O . PHE A 1 168 ? 10.223 -7.062 1.334 1.00 94.25 168 PHE A O 1
ATOM 1368 N N . VAL A 1 169 ? 9.411 -6.738 -0.732 1.00 94.06 169 VAL A N 1
ATOM 1369 C CA . VAL A 1 169 ? 10.350 -5.645 -1.024 1.00 94.06 169 VAL A CA 1
ATOM 1370 C C . VAL A 1 169 ? 9.992 -4.412 -0.196 1.00 94.06 169 VAL A C 1
ATOM 1372 O O . VAL A 1 169 ? 10.858 -3.882 0.496 1.00 94.06 169 VAL A O 1
ATOM 1375 N N . LEU A 1 170 ? 8.722 -4.001 -0.203 1.00 95.25 170 LEU A N 1
ATOM 1376 C CA . LEU A 1 170 ? 8.256 -2.822 0.523 1.00 95.25 170 LEU A CA 1
ATOM 1377 C C . LEU A 1 170 ? 8.471 -2.935 2.033 1.00 95.25 170 LEU A C 1
ATOM 1379 O O . LEU A 1 170 ? 8.866 -1.957 2.650 1.00 95.25 170 LEU A O 1
ATOM 1383 N N . TYR A 1 171 ? 8.204 -4.094 2.635 1.00 94.88 171 TYR A N 1
ATOM 1384 C CA . TYR A 1 171 ? 8.263 -4.264 4.085 1.00 94.88 171 TYR A CA 1
ATOM 1385 C C . TYR A 1 171 ? 9.590 -4.794 4.603 1.00 94.88 171 TYR A C 1
ATOM 1387 O O . TYR A 1 171 ? 9.873 -4.598 5.781 1.00 94.88 171 TYR A O 1
ATOM 1395 N N . MET A 1 172 ? 10.383 -5.493 3.791 1.00 93.69 172 MET A N 1
ATOM 1396 C CA . MET A 1 172 ? 11.605 -6.151 4.262 1.00 93.69 172 MET A CA 1
ATOM 1397 C C . MET A 1 172 ? 12.829 -5.876 3.396 1.00 93.69 172 MET A C 1
ATOM 1399 O O . MET A 1 172 ? 13.884 -6.421 3.711 1.00 93.69 172 MET A O 1
ATOM 1403 N N . ASP A 1 173 ? 12.741 -5.087 2.322 1.00 93.44 173 ASP A N 1
ATOM 1404 C CA . ASP A 1 173 ? 13.858 -4.889 1.391 1.00 93.44 173 ASP A CA 1
ATOM 1405 C C . ASP A 1 173 ? 14.364 -6.223 0.831 1.00 93.44 173 ASP A C 1
ATOM 1407 O O . ASP A 1 173 ? 15.566 -6.415 0.689 1.00 93.44 173 ASP A O 1
ATOM 1411 N N . LYS A 1 174 ? 13.486 -7.213 0.598 1.00 92.00 174 LYS A N 1
ATOM 1412 C CA . LYS A 1 174 ? 13.867 -8.528 0.052 1.00 92.00 174 LYS A CA 1
ATOM 1413 C C . LYS A 1 174 ? 12.915 -8.944 -1.061 1.00 92.00 174 LYS A C 1
ATOM 1415 O O . LYS A 1 174 ? 11.714 -9.066 -0.852 1.00 92.00 174 LYS A O 1
ATOM 1420 N N . LEU A 1 175 ? 13.469 -9.258 -2.228 1.00 90.75 175 LEU A N 1
ATOM 1421 C CA . LEU A 1 175 ? 12.708 -9.884 -3.303 1.00 90.75 175 LEU A CA 1
ATOM 1422 C C . LEU A 1 175 ? 12.579 -11.382 -3.033 1.00 90.75 175 LEU A C 1
ATOM 1424 O O . LEU A 1 175 ? 13.583 -12.085 -2.918 1.00 90.75 175 LEU A O 1
ATOM 1428 N N . VAL A 1 176 ? 11.342 -11.862 -2.920 1.00 89.62 176 VAL A N 1
ATOM 1429 C CA . VAL A 1 176 ? 11.026 -13.289 -2.708 1.00 89.62 176 VAL A CA 1
ATOM 1430 C C . VAL A 1 176 ? 10.567 -14.003 -3.976 1.00 89.62 176 VAL A C 1
ATOM 1432 O O . VAL A 1 176 ? 10.407 -15.223 -3.987 1.00 89.62 176 VAL A O 1
ATOM 1435 N N . GLU A 1 177 ? 10.378 -13.256 -5.062 1.00 86.44 177 GLU A N 1
ATOM 1436 C CA . GLU A 1 177 ? 10.307 -13.835 -6.396 1.00 86.44 177 GLU A CA 1
ATOM 1437 C C . GLU A 1 177 ? 11.724 -14.201 -6.821 1.00 86.44 177 GLU A C 1
ATOM 1439 O O . GLU A 1 177 ? 12.627 -13.368 -6.769 1.00 86.44 177 GLU A O 1
ATOM 1444 N N . ALA A 1 178 ? 11.931 -15.450 -7.238 1.00 71.88 178 ALA A N 1
ATOM 1445 C CA . ALA A 1 178 ? 13.213 -15.860 -7.785 1.00 71.88 178 ALA A CA 1
ATOM 1446 C C . ALA A 1 178 ? 13.517 -15.002 -9.018 1.00 71.88 178 ALA A C 1
ATOM 1448 O O . ALA A 1 178 ? 12.962 -15.225 -10.101 1.00 71.88 178 ALA A O 1
ATOM 1449 N N . ALA A 1 179 ? 14.394 -14.015 -8.847 1.00 61.41 179 ALA A N 1
ATOM 1450 C CA . ALA A 1 179 ? 14.796 -13.152 -9.930 1.00 61.41 179 ALA A CA 1
ATOM 1451 C C . ALA A 1 179 ? 15.672 -13.966 -10.867 1.00 61.41 179 ALA A C 1
ATOM 1453 O O . ALA A 1 179 ? 16.854 -14.225 -10.632 1.00 61.41 179 ALA A O 1
ATOM 1454 N N . LYS A 1 180 ? 15.052 -14.447 -11.937 1.00 58.12 180 LYS A N 1
ATOM 1455 C CA . LYS A 1 180 ? 15.778 -15.141 -12.986 1.00 58.12 180 LYS A CA 1
ATOM 1456 C C . LYS A 1 180 ? 16.791 -14.166 -13.590 1.00 58.12 180 LYS A C 1
ATOM 1458 O O . LYS A 1 180 ? 16.464 -12.991 -13.744 1.00 58.12 180 LYS A O 1
ATOM 1463 N N . ALA A 1 181 ? 17.964 -14.675 -13.974 1.00 58.53 181 ALA A N 1
ATOM 1464 C CA . ALA A 1 181 ? 19.031 -13.868 -14.564 1.00 58.53 181 ALA A CA 1
ATOM 1465 C C . ALA A 1 181 ? 18.471 -12.928 -15.638 1.00 58.53 181 ALA A C 1
ATOM 1467 O O . ALA A 1 181 ? 17.644 -13.360 -16.445 1.00 58.53 181 ALA A O 1
ATOM 1468 N N . ASP A 1 182 ? 18.856 -11.660 -15.638 1.00 60.88 182 ASP A N 1
ATOM 1469 C CA . ASP A 1 182 ? 18.519 -10.794 -16.754 1.00 60.88 182 ASP A CA 1
ATOM 1470 C C . ASP A 1 182 ? 19.100 -11.381 -18.060 1.00 60.88 182 ASP A C 1
ATOM 1472 O O . ASP A 1 182 ? 19.912 -12.317 -18.035 1.00 60.88 182 ASP A O 1
ATOM 1476 N N . PRO A 1 183 ? 18.676 -10.889 -19.225 1.00 53.59 183 PRO A N 1
ATOM 1477 C CA . PRO A 1 183 ? 19.176 -11.395 -20.493 1.00 53.59 183 PRO A CA 1
ATOM 1478 C C . PRO A 1 183 ? 20.691 -11.193 -20.695 1.00 53.59 183 PRO A C 1
ATOM 1480 O O . PRO A 1 183 ? 21.283 -11.800 -21.577 1.00 53.59 183 PRO A O 1
ATOM 1483 N N . LEU A 1 184 ? 21.346 -10.365 -19.881 1.00 55.84 184 LEU A N 1
ATOM 1484 C CA . LEU A 1 184 ? 22.799 -10.175 -19.862 1.00 55.84 184 LEU A CA 1
ATOM 1485 C C . LEU A 1 184 ? 23.496 -11.107 -18.848 1.00 55.84 184 LEU A C 1
ATOM 1487 O O . LEU A 1 184 ? 24.706 -11.021 -18.656 1.00 55.84 184 LEU A O 1
ATOM 1491 N N . GLY A 1 185 ? 22.755 -12.016 -18.207 1.00 59.66 185 GLY A N 1
ATOM 1492 C CA . GLY A 1 185 ? 23.263 -12.994 -17.247 1.00 59.66 185 GLY A CA 1
ATOM 1493 C C . GLY A 1 185 ? 23.335 -12.500 -15.797 1.00 59.66 185 GLY A C 1
ATOM 1494 O O . GLY A 1 185 ? 23.715 -13.283 -14.919 1.00 59.66 185 GLY A O 1
ATOM 1495 N N . LYS A 1 186 ? 22.942 -11.253 -15.494 1.00 66.19 186 LYS A N 1
ATOM 1496 C CA . LYS A 1 186 ? 22.966 -10.708 -14.125 1.00 66.19 186 LYS A CA 1
ATOM 1497 C C . LYS A 1 186 ? 21.876 -11.368 -13.292 1.00 66.19 186 LYS A C 1
ATOM 1499 O O . LYS A 1 186 ? 20.688 -11.250 -13.580 1.00 66.19 186 LYS A O 1
ATOM 1504 N N . LYS A 1 187 ? 22.258 -12.045 -12.213 1.00 70.88 187 LYS A N 1
ATOM 1505 C CA . LYS A 1 187 ? 21.301 -12.532 -11.213 1.00 70.88 187 LYS A CA 1
ATOM 1506 C C . LYS A 1 187 ? 21.054 -11.438 -10.187 1.00 70.88 187 LYS A C 1
ATOM 1508 O O . LYS A 1 187 ? 22.001 -10.942 -9.582 1.00 70.88 187 LYS A O 1
ATOM 1513 N N . LEU A 1 188 ? 19.792 -11.080 -9.988 1.00 77.62 188 LEU A N 1
ATOM 1514 C CA . LEU A 1 188 ? 19.416 -10.185 -8.900 1.00 77.62 188 LEU A CA 1
ATOM 1515 C C . LEU A 1 188 ? 19.328 -10.991 -7.598 1.00 77.62 188 LEU A C 1
ATOM 1517 O O . LEU A 1 188 ? 18.942 -12.165 -7.632 1.00 77.62 188 LEU A O 1
ATOM 1521 N N . PRO A 1 189 ? 19.688 -10.395 -6.452 1.00 79.25 189 PRO A N 1
ATOM 1522 C CA . PRO A 1 189 ? 19.545 -11.059 -5.168 1.00 79.25 189 PRO A CA 1
ATOM 1523 C C . PRO A 1 189 ? 18.060 -11.315 -4.878 1.00 79.25 189 PRO A C 1
ATOM 1525 O O . PRO A 1 189 ? 17.253 -10.391 -4.814 1.00 79.25 189 PRO A O 1
ATOM 1528 N N . SER A 1 190 ? 17.702 -12.582 -4.679 1.00 83.88 190 SER A N 1
ATOM 1529 C CA . SER A 1 190 ? 16.366 -12.992 -4.239 1.00 83.88 190 SER A CA 1
ATOM 1530 C C . SER A 1 190 ? 16.473 -14.039 -3.136 1.00 83.88 190 SER A C 1
ATOM 1532 O O . SER A 1 190 ? 17.308 -14.942 -3.223 1.00 83.88 190 SER A O 1
ATOM 1534 N N . GLY A 1 191 ? 15.627 -13.928 -2.114 1.00 83.06 191 GLY A N 1
ATOM 1535 C CA . GLY A 1 191 ? 15.561 -14.855 -0.985 1.00 83.06 191 GLY A CA 1
ATOM 1536 C C . GLY A 1 191 ? 14.363 -15.797 -1.070 1.00 83.06 191 GLY A C 1
ATOM 1537 O O . GLY A 1 191 ? 13.434 -15.591 -1.847 1.00 83.06 191 GLY A O 1
ATOM 1538 N N . LYS A 1 192 ? 14.351 -16.839 -0.235 1.00 87.38 192 LYS A N 1
ATOM 1539 C CA . LYS A 1 192 ? 13.168 -17.689 -0.066 1.00 87.38 192 LYS A CA 1
ATOM 1540 C C . LYS A 1 192 ? 12.278 -17.099 1.016 1.00 87.38 192 LYS A C 1
ATOM 1542 O O . LYS A 1 192 ? 12.722 -16.927 2.146 1.00 87.38 192 LYS A O 1
ATOM 1547 N N . MET A 1 193 ? 11.003 -16.884 0.698 1.00 87.62 193 MET A N 1
ATOM 1548 C CA . MET A 1 193 ? 10.017 -16.329 1.635 1.00 87.62 193 MET A CA 1
ATOM 1549 C C . MET A 1 193 ? 10.019 -17.045 2.996 1.00 87.62 193 MET A C 1
ATOM 1551 O O . MET A 1 193 ? 10.043 -16.392 4.028 1.00 87.62 193 MET A O 1
ATOM 1555 N N . ARG A 1 194 ? 10.081 -18.385 3.002 1.00 86.31 194 ARG A N 1
ATOM 1556 C CA . ARG A 1 194 ? 10.099 -19.229 4.216 1.00 86.31 194 ARG A CA 1
ATOM 1557 C C . ARG A 1 194 ? 11.302 -19.006 5.149 1.00 86.31 194 ARG A C 1
ATOM 1559 O O . ARG A 1 194 ? 11.283 -19.456 6.286 1.00 86.31 194 ARG A O 1
ATOM 1566 N N . GLU A 1 195 ? 12.371 -18.391 4.649 1.00 88.75 195 GLU A N 1
ATOM 1567 C CA . GLU A 1 195 ? 13.600 -18.115 5.406 1.00 88.75 195 GLU A CA 1
ATOM 1568 C C . GLU A 1 195 ? 13.594 -16.693 5.995 1.00 88.75 195 GLU A C 1
ATOM 1570 O O . GLU A 1 195 ? 14.430 -16.368 6.838 1.00 88.75 195 GLU A O 1
ATOM 1575 N N . LEU A 1 196 ? 12.630 -15.853 5.601 1.00 90.88 196 LEU A N 1
ATOM 1576 C CA . LEU A 1 196 ? 12.470 -14.499 6.117 1.00 90.88 196 LEU A CA 1
ATOM 1577 C C . LEU A 1 196 ? 11.597 -14.518 7.370 1.00 90.88 196 LEU A C 1
ATOM 1579 O O . LEU A 1 196 ? 10.412 -14.837 7.307 1.00 90.88 196 LEU A O 1
ATOM 1583 N N . ASN A 1 197 ? 12.194 -14.159 8.506 1.00 93.50 197 ASN A N 1
ATOM 1584 C CA . ASN A 1 197 ? 11.512 -14.050 9.791 1.00 93.50 197 ASN A CA 1
ATOM 1585 C C . ASN A 1 197 ? 11.366 -12.570 10.185 1.00 93.50 197 ASN A C 1
ATOM 1587 O O . ASN A 1 197 ? 12.340 -11.988 10.678 1.00 93.50 197 ASN A O 1
ATOM 1591 N N . PRO A 1 198 ? 10.180 -11.951 10.023 1.00 93.62 198 PRO A N 1
ATOM 1592 C CA . PRO A 1 198 ? 10.003 -10.538 10.337 1.00 93.62 198 PRO A CA 1
ATOM 1593 C C . PRO A 1 198 ? 10.032 -10.229 11.836 1.00 93.62 198 PRO A C 1
ATOM 1595 O O . PRO A 1 198 ? 10.241 -9.076 12.186 1.00 93.62 198 PRO A O 1
ATOM 1598 N N . CYS A 1 199 ? 9.894 -11.224 12.718 1.00 94.25 199 CYS A N 1
ATOM 1599 C CA . CYS A 1 199 ? 9.996 -11.058 14.173 1.00 94.25 199 CYS A CA 1
ATOM 1600 C C . CYS A 1 199 ? 11.426 -11.304 14.708 1.00 94.25 199 CYS A C 1
ATOM 1602 O O . CYS A 1 199 ? 11.669 -11.318 15.917 1.00 94.25 199 CYS A O 1
ATOM 1604 N N . GLY A 1 200 ? 12.396 -11.580 13.826 1.00 93.62 200 GLY A N 1
ATOM 1605 C CA . GLY A 1 200 ? 13.809 -11.751 14.179 1.00 93.62 200 GLY A CA 1
ATOM 1606 C C . GLY A 1 200 ? 14.462 -10.457 14.661 1.00 93.62 200 GLY A C 1
ATOM 1607 O O . GLY A 1 200 ? 14.232 -9.413 14.071 1.00 93.62 200 GLY A O 1
ATOM 1608 N N . ARG A 1 201 ? 15.365 -10.523 15.653 1.00 89.50 201 ARG A N 1
ATOM 1609 C CA . ARG A 1 201 ? 16.110 -9.335 16.130 1.00 89.50 201 ARG A CA 1
ATOM 1610 C C . ARG A 1 201 ? 16.882 -8.615 15.012 1.00 89.50 201 ARG A C 1
ATOM 1612 O O . ARG A 1 201 ? 16.886 -7.395 14.962 1.00 89.50 201 ARG A O 1
ATOM 1619 N N . ASN A 1 202 ? 17.477 -9.370 14.087 1.00 89.06 202 ASN A N 1
ATOM 1620 C CA . ASN A 1 202 ? 18.252 -8.832 12.959 1.00 89.06 202 ASN A CA 1
ATOM 1621 C C . ASN A 1 202 ? 17.425 -8.718 11.665 1.00 89.06 202 ASN A C 1
ATOM 1623 O O . ASN A 1 202 ? 17.975 -8.739 10.567 1.00 89.06 202 ASN A O 1
ATOM 1627 N N . THR A 1 203 ? 16.097 -8.664 11.774 1.00 92.94 203 THR A N 1
ATOM 1628 C CA . THR A 1 203 ? 15.208 -8.527 10.615 1.00 92.94 203 THR A CA 1
ATOM 1629 C C . THR A 1 203 ? 15.336 -7.154 9.951 1.00 92.94 203 THR A C 1
ATOM 1631 O O . THR A 1 203 ? 15.598 -6.138 10.605 1.00 92.94 203 THR A O 1
ATOM 1634 N N . SER A 1 204 ? 15.074 -7.114 8.649 1.00 93.38 204 SER A N 1
ATOM 1635 C CA . SER A 1 204 ? 14.851 -5.894 7.873 1.00 93.38 204 SER A CA 1
ATOM 1636 C C . SER A 1 204 ? 13.377 -5.470 7.845 1.00 93.38 204 SER A C 1
ATOM 1638 O O . SER A 1 204 ? 13.018 -4.573 7.099 1.00 93.38 204 SER A O 1
ATOM 1640 N N . TYR A 1 205 ? 12.500 -6.093 8.635 1.00 95.38 205 TYR A N 1
ATOM 1641 C CA . TYR A 1 205 ? 11.086 -5.724 8.669 1.00 95.38 205 TYR A CA 1
ATOM 1642 C C . TYR A 1 205 ? 10.875 -4.272 9.132 1.00 95.38 205 TYR A C 1
ATOM 1644 O O . TYR A 1 205 ? 11.286 -3.912 10.234 1.00 95.38 205 TYR A O 1
ATOM 1652 N N . LEU A 1 206 ? 10.205 -3.451 8.315 1.00 95.69 206 LEU A N 1
ATOM 1653 C CA . LEU A 1 206 ? 10.020 -2.015 8.550 1.00 95.69 206 LEU A CA 1
ATOM 1654 C C . LEU A 1 206 ? 9.408 -1.696 9.910 1.00 95.69 206 LEU A C 1
ATOM 1656 O O . LEU A 1 206 ? 9.868 -0.774 10.585 1.00 95.69 206 LEU A O 1
ATOM 1660 N N . ALA A 1 207 ? 8.407 -2.473 10.335 1.00 95.56 207 ALA A N 1
ATOM 1661 C CA . ALA A 1 207 ? 7.739 -2.244 11.611 1.00 95.56 207 ALA A CA 1
ATOM 1662 C C . ALA A 1 207 ? 8.712 -2.306 12.795 1.00 95.56 207 ALA A C 1
ATOM 1664 O O . ALA A 1 207 ? 8.507 -1.587 13.769 1.00 95.56 207 ALA A O 1
ATOM 1665 N N . ARG A 1 208 ? 9.806 -3.083 12.701 1.00 95.00 208 ARG A N 1
ATOM 1666 C CA . ARG A 1 208 ? 10.850 -3.104 13.733 1.00 95.00 208 ARG A CA 1
ATOM 1667 C C . ARG A 1 208 ? 11.448 -1.725 13.948 1.00 95.00 208 ARG A C 1
ATOM 1669 O O . ARG A 1 208 ? 11.528 -1.286 15.087 1.00 95.00 208 ARG A O 1
ATOM 1676 N N . PHE A 1 209 ? 11.856 -1.044 12.878 1.00 94.06 209 PHE A N 1
ATOM 1677 C CA . PHE A 1 209 ? 12.535 0.246 13.002 1.00 94.06 209 PHE A CA 1
ATOM 1678 C C . PHE A 1 209 ? 11.625 1.295 13.639 1.00 94.06 209 PHE A C 1
ATOM 1680 O O . PHE A 1 209 ? 12.075 2.038 14.506 1.00 94.06 209 PHE A O 1
ATOM 1687 N N . PHE A 1 210 ? 10.341 1.315 13.274 1.00 94.75 210 PHE A N 1
ATOM 1688 C CA . PHE A 1 210 ? 9.355 2.191 13.911 1.00 94.75 210 PHE A CA 1
ATOM 1689 C C . PHE A 1 210 ? 9.118 1.811 15.374 1.00 94.75 210 PHE A C 1
ATOM 1691 O O . PHE A 1 210 ? 9.189 2.670 16.252 1.00 94.75 210 PHE A O 1
ATOM 1698 N N . LYS A 1 211 ? 8.902 0.523 15.652 1.00 92.75 211 LYS A N 1
ATOM 1699 C CA . LYS A 1 211 ? 8.640 0.029 17.003 1.00 92.75 211 LYS A CA 1
ATOM 1700 C C . LYS A 1 211 ? 9.799 0.305 17.958 1.00 92.75 211 LYS A C 1
ATOM 1702 O O . LYS A 1 211 ? 9.580 0.771 19.072 1.00 92.75 211 LYS A O 1
ATOM 1707 N N . GLU A 1 212 ? 11.026 0.044 17.513 1.00 90.62 212 GLU A N 1
ATOM 1708 C CA . GLU A 1 212 ? 12.237 0.345 18.274 1.00 90.62 212 GLU A CA 1
ATOM 1709 C C . GLU A 1 212 ? 12.347 1.853 18.508 1.00 90.62 212 GLU A C 1
ATOM 1711 O O . GLU A 1 212 ? 12.543 2.254 19.643 1.00 90.62 212 GLU A O 1
ATOM 1716 N N . ASN A 1 213 ? 12.055 2.698 17.514 1.00 88.19 213 ASN A N 1
ATOM 1717 C CA . ASN A 1 213 ? 12.066 4.160 17.663 1.00 88.19 213 ASN A CA 1
ATOM 1718 C C . ASN A 1 213 ? 10.833 4.752 18.385 1.00 88.19 213 ASN A C 1
ATOM 1720 O O . ASN A 1 213 ? 10.560 5.948 18.261 1.00 88.19 213 ASN A O 1
ATOM 1724 N N . GLY A 1 214 ? 10.111 3.941 19.164 1.00 88.44 214 GLY A N 1
ATOM 1725 C CA . GLY A 1 214 ? 9.070 4.392 20.090 1.00 88.44 214 GLY A CA 1
ATOM 1726 C C . GLY A 1 214 ? 7.691 4.619 19.474 1.00 88.44 214 GLY A C 1
ATOM 1727 O O . GLY A 1 214 ? 6.828 5.168 20.159 1.00 88.44 214 GLY A O 1
ATOM 1728 N N . TYR A 1 215 ? 7.471 4.209 18.221 1.00 93.00 215 TYR A N 1
ATOM 1729 C CA . TYR A 1 215 ? 6.163 4.318 17.580 1.00 93.00 215 TYR A CA 1
ATOM 1730 C C . TYR A 1 215 ? 5.202 3.226 18.059 1.00 93.00 215 TYR A C 1
ATOM 1732 O O . TYR A 1 215 ? 5.587 2.064 18.231 1.00 93.00 215 TYR A O 1
ATOM 1740 N N . ARG A 1 216 ? 3.923 3.587 18.181 1.00 94.88 216 ARG A N 1
ATOM 1741 C CA . ARG A 1 216 ? 2.816 2.627 18.213 1.00 94.88 216 ARG A CA 1
ATOM 1742 C C . ARG A 1 216 ? 2.548 2.122 16.800 1.00 94.88 216 ARG A C 1
ATOM 1744 O O . ARG A 1 216 ? 2.393 2.936 15.889 1.00 94.88 216 ARG A O 1
ATOM 1751 N N . THR A 1 217 ? 2.474 0.810 16.602 1.00 96.31 217 THR A N 1
ATOM 1752 C CA . THR A 1 217 ? 2.386 0.221 15.256 1.00 96.31 217 THR A CA 1
ATOM 1753 C C . THR A 1 217 ? 1.054 -0.482 14.985 1.00 96.31 217 THR A C 1
ATOM 1755 O O . THR A 1 217 ? 0.577 -1.267 15.801 1.00 96.31 217 THR A O 1
ATOM 1758 N N . LEU A 1 218 ? 0.472 -0.237 13.807 1.00 96.38 218 LEU A N 1
ATOM 1759 C CA . LEU A 1 218 ? -0.773 -0.863 13.334 1.00 96.38 218 LEU A CA 1
ATOM 1760 C C . LEU A 1 218 ? -0.546 -1.589 12.005 1.00 96.38 218 LEU A C 1
ATOM 1762 O O . LEU A 1 218 ? -0.004 -0.991 11.073 1.00 96.38 218 LEU A O 1
ATOM 1766 N N . LEU A 1 219 ? -1.040 -2.825 11.899 1.00 95.38 219 LEU A N 1
ATOM 1767 C CA . LEU A 1 219 ? -1.234 -3.538 10.635 1.00 95.38 219 LEU A CA 1
ATOM 1768 C C . LEU A 1 219 ? -2.734 -3.727 10.356 1.00 95.38 219 LEU A C 1
ATOM 1770 O O . LEU A 1 219 ? -3.422 -4.507 11.014 1.00 95.38 219 LEU A O 1
ATOM 1774 N N . ASN A 1 220 ? -3.241 -3.002 9.366 1.00 94.88 220 ASN A N 1
ATOM 1775 C CA . ASN A 1 220 ? -4.652 -2.924 9.007 1.00 94.88 220 ASN A CA 1
ATOM 1776 C C . ASN A 1 220 ? -4.882 -3.504 7.604 1.00 94.88 220 ASN A C 1
ATOM 1778 O O . ASN A 1 220 ? -4.959 -2.768 6.624 1.00 94.88 220 ASN A O 1
ATOM 1782 N N . GLU A 1 221 ? -4.960 -4.828 7.496 1.00 92.12 221 GLU A N 1
ATOM 1783 C CA . GLU A 1 221 ? -5.120 -5.536 6.219 1.00 92.12 221 GLU A CA 1
ATOM 1784 C C . GLU A 1 221 ? -6.453 -6.285 6.185 1.00 92.12 221 GLU A C 1
ATOM 1786 O O . GLU A 1 221 ? -6.871 -6.858 7.191 1.00 92.12 221 GLU A O 1
ATOM 1791 N N . ASP A 1 222 ? -7.104 -6.315 5.025 1.00 90.12 222 ASP A N 1
ATOM 1792 C CA . ASP A 1 222 ? -8.297 -7.128 4.778 1.00 90.12 222 ASP A CA 1
ATOM 1793 C C . ASP A 1 222 ? -7.973 -8.489 4.145 1.00 90.12 222 ASP A C 1
ATOM 1795 O O . ASP A 1 222 ? -8.797 -9.398 4.215 1.00 90.12 222 ASP A O 1
ATOM 1799 N N . TRP A 1 223 ? -6.757 -8.659 3.617 1.00 84.56 223 TRP A N 1
ATOM 1800 C CA . TRP A 1 223 ? -6.185 -9.918 3.145 1.00 84.56 223 TRP A CA 1
ATOM 1801 C C . TRP A 1 223 ? -4.672 -9.905 3.376 1.00 84.56 223 TRP A C 1
ATOM 1803 O O . TRP A 1 223 ? -3.976 -9.002 2.922 1.00 84.56 223 TRP A O 1
ATOM 1813 N N . SER A 1 224 ? -4.146 -10.882 4.118 1.00 67.94 224 SER A N 1
ATOM 1814 C CA . SER A 1 224 ? -2.736 -10.847 4.506 1.00 67.94 224 SER A CA 1
ATOM 1815 C C . SER A 1 224 ? -1.806 -11.363 3.409 1.00 67.94 224 SER A C 1
ATOM 1817 O O . SER A 1 224 ? -2.008 -12.441 2.850 1.00 67.94 224 SER A O 1
ATOM 1819 N N . ILE A 1 225 ? -0.686 -10.661 3.221 1.00 66.00 225 ILE A N 1
ATOM 1820 C CA . ILE A 1 225 ? 0.518 -11.192 2.560 1.00 66.00 225 ILE A CA 1
ATOM 1821 C C . ILE A 1 225 ? 1.227 -12.285 3.385 1.00 66.00 225 ILE A C 1
ATOM 1823 O O . ILE A 1 225 ? 2.270 -12.793 2.968 1.00 66.00 225 ILE A O 1
ATOM 1827 N N . GLU A 1 226 ? 0.690 -12.628 4.565 1.00 73.62 226 GLU A N 1
ATOM 1828 C CA . GLU A 1 226 ? 1.205 -13.645 5.488 1.00 73.62 226 GLU A CA 1
ATOM 1829 C C . GLU A 1 226 ? 2.629 -13.327 5.974 1.00 73.62 226 GLU A C 1
ATOM 1831 O O . GLU A 1 226 ? 3.426 -14.228 6.244 1.00 73.62 226 GLU A O 1
ATOM 1836 N N . ILE A 1 227 ? 2.984 -12.039 6.099 1.00 85.50 227 ILE A N 1
ATOM 1837 C CA . ILE A 1 227 ? 4.362 -11.639 6.429 1.00 85.50 227 ILE A CA 1
ATOM 1838 C C . ILE A 1 227 ? 4.817 -12.266 7.751 1.00 85.50 227 ILE A C 1
ATOM 1840 O O . ILE A 1 227 ? 5.910 -12.825 7.828 1.00 85.50 227 ILE A O 1
ATOM 1844 N N . HIS A 1 228 ? 3.935 -12.307 8.755 1.00 89.88 228 HIS A N 1
ATOM 1845 C CA . HIS A 1 228 ? 4.199 -12.866 10.084 1.00 89.88 228 HIS A CA 1
ATOM 1846 C C . HIS A 1 228 ? 4.197 -14.407 10.149 1.00 89.88 228 HIS A C 1
ATOM 1848 O O . HIS A 1 228 ? 4.399 -14.973 11.226 1.00 89.88 228 HIS A O 1
ATOM 1854 N N . LYS A 1 229 ? 4.026 -15.120 9.026 1.00 88.12 229 LYS A N 1
ATOM 1855 C CA . LYS A 1 229 ? 3.953 -16.593 8.976 1.00 88.12 229 LYS A CA 1
ATOM 1856 C C . LYS A 1 229 ? 5.170 -17.314 9.536 1.00 88.12 229 LYS A C 1
ATOM 1858 O O . LYS A 1 229 ? 5.032 -18.380 10.128 1.00 88.12 229 LYS A O 1
ATOM 1863 N N . ASN A 1 230 ? 6.356 -16.732 9.382 1.00 90.62 230 ASN A N 1
ATOM 1864 C CA . ASN A 1 230 ? 7.602 -17.351 9.841 1.00 90.62 230 ASN A CA 1
ATOM 1865 C C . ASN A 1 230 ? 8.087 -16.807 11.196 1.00 90.62 230 ASN A C 1
ATOM 1867 O O . ASN A 1 230 ? 9.233 -17.059 11.584 1.00 90.62 230 ASN A O 1
ATOM 1871 N N . CYS A 1 231 ? 7.252 -16.049 11.914 1.00 92.69 231 CYS A N 1
ATOM 1872 C CA . CYS A 1 231 ? 7.553 -15.661 13.287 1.00 92.69 231 CYS A CA 1
ATOM 1873 C C . CYS A 1 231 ? 7.528 -16.890 14.199 1.00 92.69 231 CYS A C 1
ATOM 1875 O O . CYS A 1 231 ? 6.599 -17.695 14.169 1.00 92.69 231 CYS A O 1
ATOM 1877 N N . LYS A 1 232 ? 8.565 -17.052 15.023 1.00 92.44 232 LYS A N 1
ATOM 1878 C CA . LYS A 1 232 ? 8.672 -18.186 15.946 1.00 92.44 232 LYS A CA 1
ATOM 1879 C C . LYS A 1 232 ? 7.890 -17.903 17.228 1.00 92.44 232 LYS A C 1
ATOM 1881 O O . LYS A 1 232 ? 7.852 -16.768 17.698 1.00 92.44 232 LYS A O 1
ATOM 1886 N N . ALA A 1 233 ? 7.326 -18.945 17.836 1.00 90.56 233 ALA A N 1
ATOM 1887 C CA . ALA A 1 233 ? 6.426 -18.840 18.988 1.00 90.56 233 ALA A CA 1
ATOM 1888 C C . ALA A 1 233 ? 7.009 -18.101 20.210 1.00 90.56 233 ALA A C 1
ATOM 1890 O O . ALA A 1 233 ? 6.257 -17.513 20.976 1.00 90.56 233 ALA A O 1
ATOM 1891 N N . GLN A 1 234 ? 8.328 -18.086 20.396 1.00 91.19 234 GLN A N 1
ATOM 1892 C CA . GLN A 1 234 ? 9.024 -17.383 21.482 1.00 91.19 234 GLN A CA 1
ATOM 1893 C C . GLN A 1 234 ? 9.313 -15.900 21.194 1.00 91.19 234 GLN A C 1
ATOM 1895 O O . GLN A 1 234 ? 9.838 -15.201 22.054 1.00 91.19 234 GLN A O 1
ATOM 1900 N N . GLN A 1 235 ? 9.050 -15.428 19.976 1.00 92.31 235 GLN A N 1
ATOM 1901 C CA . GLN A 1 235 ? 9.319 -14.049 19.562 1.00 92.31 235 GLN A CA 1
ATOM 1902 C C . GLN A 1 235 ? 8.094 -13.169 19.777 1.00 92.31 235 GLN A C 1
ATOM 1904 O O . GLN A 1 235 ? 6.976 -13.668 19.860 1.00 92.31 235 GLN A O 1
ATOM 1909 N N . GLU A 1 236 ? 8.305 -11.861 19.820 1.00 90.94 236 GLU A N 1
ATOM 1910 C CA . GLU A 1 236 ? 7.235 -10.867 19.851 1.00 90.94 236 GLU A CA 1
ATOM 1911 C C . GLU A 1 236 ? 7.095 -10.202 18.481 1.00 90.94 236 GLU A C 1
ATOM 1913 O O . GLU A 1 236 ? 8.044 -10.172 17.693 1.00 90.94 236 GLU A O 1
ATOM 1918 N N . SER A 1 237 ? 5.899 -9.695 18.193 1.00 92.19 237 SER A N 1
ATOM 1919 C CA . SER A 1 237 ? 5.651 -8.904 16.992 1.00 92.19 237 SER A CA 1
ATOM 1920 C C . SER A 1 237 ? 6.131 -7.467 17.167 1.00 92.19 237 SER A C 1
ATOM 1922 O O . SER A 1 237 ? 6.121 -6.915 18.269 1.00 92.19 237 SER A O 1
ATOM 1924 N N . TYR A 1 238 ? 6.514 -6.850 16.051 1.00 94.56 238 TYR A N 1
ATOM 1925 C CA . TYR A 1 238 ? 6.777 -5.414 15.968 1.00 94.56 238 TYR A CA 1
ATOM 1926 C C . TYR A 1 238 ? 5.521 -4.593 15.635 1.00 94.56 238 TYR A C 1
ATOM 1928 O O . TYR A 1 238 ? 5.601 -3.373 15.522 1.00 94.56 238 TYR A O 1
ATOM 1936 N N . ILE A 1 239 ? 4.374 -5.256 15.485 1.00 94.06 239 ILE A N 1
ATOM 1937 C CA . ILE A 1 239 ? 3.037 -4.676 15.347 1.00 94.06 239 ILE A CA 1
ATOM 1938 C C . ILE A 1 239 ? 2.307 -4.777 16.693 1.00 94.06 239 ILE A C 1
ATOM 1940 O O . ILE A 1 239 ? 2.247 -5.864 17.270 1.00 94.06 239 ILE A O 1
ATOM 1944 N N . ASP A 1 240 ? 1.757 -3.664 17.184 1.00 93.50 240 ASP A N 1
ATOM 1945 C CA . ASP A 1 240 ? 0.961 -3.622 18.418 1.00 93.50 240 ASP A CA 1
ATOM 1946 C C . ASP A 1 240 ? -0.504 -4.003 18.189 1.00 93.50 240 ASP A C 1
ATOM 1948 O O . ASP A 1 240 ? -1.091 -4.731 18.994 1.00 93.50 240 ASP A O 1
ATOM 1952 N N . GLU A 1 241 ? -1.079 -3.508 17.093 1.00 93.62 241 GLU A N 1
ATOM 1953 C CA . GLU A 1 241 ? -2.490 -3.672 16.747 1.00 93.62 241 GLU A CA 1
ATOM 1954 C C . GLU A 1 241 ? -2.654 -4.296 15.369 1.00 93.62 241 GLU A C 1
ATOM 1956 O O . GLU A 1 241 ? -1.991 -3.897 14.410 1.00 93.62 241 GLU A O 1
ATOM 1961 N N . PHE A 1 242 ? -3.579 -5.244 15.258 1.00 93.00 242 PHE A N 1
ATOM 1962 C CA . PHE A 1 242 ? -3.926 -5.886 14.000 1.00 93.00 242 PHE A CA 1
ATOM 1963 C C . PHE A 1 242 ? -5.404 -5.653 13.685 1.00 93.00 242 PHE A C 1
ATOM 1965 O O . PHE A 1 242 ? -6.219 -5.576 14.596 1.00 93.00 242 PHE A O 1
ATOM 1972 N N . PHE A 1 243 ? -5.780 -5.565 12.411 1.00 92.50 243 PHE A N 1
ATOM 1973 C CA . PHE A 1 243 ? -7.198 -5.595 12.008 1.00 92.50 243 PHE A CA 1
ATOM 1974 C C . PHE A 1 243 ? -7.559 -6.811 11.148 1.00 92.50 243 PHE A C 1
ATOM 1976 O O . PHE A 1 243 ? -8.724 -7.178 11.033 1.00 92.50 243 PHE A O 1
ATOM 1983 N N . ASN A 1 244 ? -6.564 -7.519 10.609 1.00 89.50 244 ASN A N 1
ATOM 1984 C CA . ASN A 1 244 ? -6.780 -8.701 9.772 1.00 89.50 244 ASN A CA 1
ATOM 1985 C C . ASN A 1 244 ? -7.523 -9.833 10.505 1.00 89.50 244 ASN A C 1
ATOM 1987 O O . ASN A 1 244 ? -8.213 -10.627 9.870 1.00 89.50 244 ASN A O 1
ATOM 1991 N N . SER A 1 245 ? -7.429 -9.894 11.839 1.00 88.44 245 SER A N 1
ATOM 1992 C CA . SER A 1 245 ? -8.181 -10.849 12.661 1.00 88.44 245 SER A CA 1
ATOM 1993 C C . SER A 1 245 ? -9.700 -10.712 12.485 1.00 88.44 245 SER A C 1
ATOM 1995 O O . SER A 1 245 ? -10.386 -11.733 12.442 1.00 88.44 245 SER A O 1
ATOM 1997 N N . TYR A 1 246 ? -10.210 -9.486 12.308 1.00 91.69 246 TYR A N 1
ATOM 1998 C CA . TYR A 1 246 ? -11.621 -9.210 12.047 1.00 91.69 246 TYR A CA 1
ATOM 1999 C C . TYR A 1 246 ? -12.053 -9.839 10.722 1.00 91.69 246 TYR A C 1
ATOM 2001 O O . TYR A 1 246 ? -12.950 -10.683 10.685 1.00 91.69 246 TYR A O 1
ATOM 2009 N N . PHE A 1 247 ? -11.365 -9.489 9.630 1.00 89.50 247 PHE A N 1
ATOM 2010 C CA . PHE A 1 247 ? -11.715 -9.980 8.299 1.00 89.50 247 PHE A CA 1
ATOM 2011 C C . PHE A 1 247 ? -11.543 -11.484 8.178 1.00 89.50 247 PHE A C 1
ATOM 2013 O O . PHE A 1 247 ? -12.458 -12.148 7.701 1.00 89.50 247 PHE A O 1
ATOM 2020 N N . ASN A 1 248 ? -10.440 -12.043 8.675 1.00 89.25 248 ASN A N 1
ATOM 2021 C CA . ASN A 1 248 ? -10.231 -13.487 8.677 1.00 89.25 248 ASN A CA 1
ATOM 2022 C C . ASN A 1 248 ? -11.389 -14.221 9.378 1.00 89.25 248 ASN A C 1
ATOM 2024 O O . ASN A 1 248 ? -11.741 -15.327 8.980 1.00 89.25 248 ASN A O 1
ATOM 2028 N N . HIS A 1 249 ? -11.994 -13.622 10.414 1.00 91.19 249 HIS A N 1
ATOM 2029 C CA . HIS A 1 249 ? -13.020 -14.282 11.233 1.00 91.19 249 HIS A CA 1
ATOM 2030 C C . HIS A 1 249 ? -14.362 -14.169 10.545 1.00 91.19 249 HIS A C 1
ATOM 2032 O O . HIS A 1 249 ? -15.076 -15.151 10.382 1.00 91.19 249 HIS A O 1
ATOM 2038 N N . LYS A 1 250 ? -14.633 -12.977 10.014 1.00 89.62 250 LYS A N 1
ATOM 2039 C CA . LYS A 1 250 ? -15.762 -12.704 9.133 1.00 89.62 250 LYS A CA 1
ATOM 2040 C C . LYS A 1 250 ? -15.810 -13.691 7.960 1.00 89.62 250 LYS A C 1
ATOM 2042 O O . LYS A 1 250 ? -16.877 -14.192 7.630 1.00 89.62 250 LYS A O 1
ATOM 2047 N N . CYS A 1 251 ? -14.660 -14.026 7.368 1.00 87.81 251 CYS A N 1
ATOM 2048 C CA . CYS A 1 251 ? -14.569 -15.008 6.282 1.00 87.81 251 CYS A CA 1
ATOM 2049 C C . CYS A 1 251 ? -14.818 -16.453 6.742 1.00 87.81 251 CYS A C 1
ATOM 2051 O O . CYS A 1 251 ? -15.349 -17.242 5.967 1.00 87.81 251 CYS A O 1
ATOM 2053 N N . GLN A 1 252 ? -14.453 -16.806 7.979 1.00 89.00 252 GLN A N 1
ATOM 2054 C CA . GLN A 1 252 ? -14.734 -18.131 8.548 1.00 89.00 252 GLN A CA 1
ATOM 2055 C C . GLN A 1 252 ? -16.211 -18.308 8.891 1.00 89.00 252 GLN A C 1
ATOM 2057 O O . GLN A 1 252 ? -16.764 -19.375 8.640 1.00 89.00 252 GLN A O 1
ATOM 2062 N N . ILE A 1 253 ? -16.838 -17.270 9.449 1.00 89.75 253 ILE A N 1
ATOM 2063 C CA . ILE A 1 253 ? -18.267 -17.274 9.760 1.00 89.75 253 ILE A CA 1
ATOM 2064 C C . ILE A 1 253 ? -19.092 -17.315 8.467 1.00 89.75 253 ILE A C 1
ATOM 2066 O O . ILE A 1 253 ? -20.044 -18.083 8.354 1.00 89.75 253 ILE A O 1
ATOM 2070 N N . TRP A 1 254 ? -18.713 -16.503 7.476 1.00 87.56 254 TRP A N 1
ATOM 2071 C CA . TRP A 1 254 ? -19.493 -16.303 6.258 1.00 87.56 254 TRP A CA 1
ATOM 2072 C C . TRP A 1 254 ? -18.687 -16.565 4.973 1.00 87.56 254 TRP A C 1
ATOM 2074 O O . TRP A 1 254 ? -18.451 -15.643 4.180 1.00 87.56 254 TRP A O 1
ATOM 2084 N N . PRO A 1 255 ? -18.300 -17.822 4.696 1.00 84.56 255 PRO A N 1
ATOM 2085 C CA . PRO A 1 255 ? -17.486 -18.160 3.527 1.00 84.56 255 PRO A CA 1
ATOM 2086 C C . PRO A 1 255 ? -18.191 -17.860 2.192 1.00 84.56 255 PRO A C 1
ATOM 2088 O O . PRO A 1 255 ? -17.541 -17.467 1.225 1.00 84.56 255 PRO A O 1
ATOM 2091 N N . HIS A 1 256 ? -19.523 -17.956 2.139 1.00 78.75 256 HIS A N 1
ATOM 2092 C CA . HIS A 1 256 ? -20.303 -17.678 0.924 1.00 78.75 256 HIS A CA 1
ATOM 2093 C C . HIS A 1 256 ? -20.360 -16.184 0.553 1.00 78.75 256 HIS A C 1
ATOM 2095 O O . HIS A 1 256 ? -20.539 -15.848 -0.617 1.00 78.75 256 HIS A O 1
ATOM 2101 N N . PHE A 1 257 ? -20.189 -15.280 1.528 1.00 76.38 257 PHE A N 1
ATOM 2102 C CA . PHE A 1 257 ? -20.065 -13.835 1.277 1.00 76.38 257 PHE A CA 1
ATOM 2103 C C . PHE A 1 257 ? -18.615 -13.417 1.033 1.00 76.38 257 PHE A C 1
ATOM 2105 O O . PHE A 1 257 ? -18.357 -12.336 0.504 1.00 76.38 257 PHE A O 1
ATOM 2112 N N . PHE A 1 258 ? -17.666 -14.273 1.411 1.00 75.25 258 PHE A N 1
ATOM 2113 C CA . PHE A 1 258 ? -16.259 -14.071 1.124 1.00 75.25 258 PHE A CA 1
ATOM 2114 C C . PHE A 1 258 ? -15.945 -14.296 -0.358 1.00 75.25 258 PHE A C 1
ATOM 2116 O O . PHE A 1 258 ? -15.405 -13.396 -0.998 1.00 75.25 258 PHE A O 1
ATOM 2123 N N . ALA A 1 259 ? -16.329 -15.453 -0.902 1.00 75.25 259 ALA A N 1
ATOM 2124 C CA . ALA A 1 259 ? -16.162 -15.784 -2.313 1.00 75.25 259 ALA A CA 1
ATOM 2125 C C . ALA A 1 259 ? -17.523 -16.148 -2.907 1.00 75.25 259 ALA A C 1
ATOM 2127 O O . ALA A 1 259 ? -18.109 -17.177 -2.569 1.00 75.25 259 ALA A O 1
ATOM 2128 N N . THR A 1 260 ? -18.032 -15.296 -3.796 1.00 68.06 260 THR A N 1
ATOM 2129 C CA . THR A 1 260 ? -19.354 -15.523 -4.383 1.00 68.06 260 THR A CA 1
ATOM 2130 C C . THR A 1 260 ? -19.302 -16.697 -5.367 1.00 68.06 260 THR A C 1
ATOM 2132 O O . THR A 1 260 ? -18.404 -16.795 -6.204 1.00 68.06 260 THR A O 1
ATOM 2135 N N . GLU A 1 261 ? -20.284 -17.599 -5.290 1.00 66.19 261 GLU A N 1
ATOM 2136 C CA . GLU A 1 261 ? -20.473 -18.666 -6.292 1.00 66.19 261 GLU A CA 1
ATOM 2137 C C . GLU A 1 261 ? -21.061 -18.125 -7.607 1.00 66.19 261 GLU A C 1
ATOM 2139 O O . GLU A 1 261 ? -21.106 -18.817 -8.624 1.00 66.19 261 GLU A O 1
ATOM 2144 N N . ARG A 1 262 ? -21.503 -16.862 -7.602 1.00 66.94 262 ARG A N 1
ATOM 2145 C CA . ARG A 1 262 ? -21.973 -16.151 -8.790 1.00 66.94 262 ARG A CA 1
ATOM 2146 C C . ARG A 1 262 ? -20.778 -15.782 -9.672 1.00 66.94 262 ARG A C 1
ATOM 2148 O O . ARG A 1 262 ? -19.712 -15.423 -9.179 1.00 66.94 262 ARG A O 1
ATOM 2155 N N . LEU A 1 263 ? -20.979 -15.816 -10.989 1.00 68.00 263 LEU A N 1
ATOM 2156 C CA . LEU A 1 263 ? -20.023 -15.235 -11.927 1.00 68.00 263 LEU A CA 1
ATOM 2157 C C . LEU A 1 263 ? -19.948 -13.721 -11.676 1.00 68.00 263 LEU A C 1
ATOM 2159 O O . LEU A 1 263 ? -20.945 -13.013 -11.830 1.00 68.00 263 LEU A O 1
ATOM 2163 N N . GLY A 1 264 ? -18.777 -13.241 -11.268 1.00 69.56 264 GLY A N 1
ATOM 2164 C CA . GLY A 1 264 ? -18.482 -11.824 -11.100 1.00 69.56 264 GLY A CA 1
ATOM 2165 C C . GLY A 1 264 ? -18.320 -11.088 -12.436 1.00 69.56 264 GLY A C 1
ATOM 2166 O O . GLY A 1 264 ? -18.501 -11.679 -13.510 1.00 69.56 264 GLY A O 1
ATOM 2167 N N . PRO A 1 265 ? -17.951 -9.794 -12.395 1.00 66.25 265 PRO A N 1
ATOM 2168 C CA . PRO A 1 265 ? -17.665 -9.006 -13.591 1.00 66.25 265 PRO A CA 1
ATOM 2169 C C . PRO A 1 265 ? -16.713 -9.739 -14.549 1.00 66.25 265 PRO A C 1
ATOM 2171 O O . PRO A 1 265 ? -15.670 -10.251 -14.140 1.00 66.25 265 PRO A O 1
ATOM 2174 N N . GLY A 1 266 ? -17.091 -9.818 -15.828 1.00 63.44 266 GLY A N 1
ATOM 2175 C CA . GLY A 1 266 ? -16.319 -10.543 -16.843 1.00 63.44 266 GLY A CA 1
ATOM 2176 C C . GLY A 1 266 ? -16.376 -12.073 -16.732 1.00 63.44 266 GLY A C 1
ATOM 2177 O O . GLY A 1 266 ? -15.474 -12.736 -17.228 1.00 63.44 266 GLY A O 1
ATOM 2178 N N . GLY A 1 267 ? -17.390 -12.650 -16.075 1.00 66.88 267 GLY A N 1
ATOM 2179 C CA . GLY A 1 267 ? -17.586 -14.106 -16.038 1.00 66.88 267 GLY A CA 1
ATOM 2180 C C . GLY A 1 267 ? -16.670 -14.844 -15.056 1.00 66.88 267 GLY A C 1
ATOM 2181 O O . GLY A 1 267 ? -16.429 -16.038 -15.213 1.00 66.88 267 GLY A O 1
ATOM 2182 N N . ARG A 1 268 ? -16.127 -14.153 -14.047 1.00 68.12 268 ARG A N 1
ATOM 2183 C CA . ARG A 1 268 ? -15.190 -14.753 -13.085 1.00 68.12 268 ARG A CA 1
ATOM 2184 C C . ARG A 1 268 ? -15.894 -15.578 -12.018 1.00 68.12 268 ARG A C 1
ATOM 2186 O O . ARG A 1 268 ? -16.662 -15.036 -11.233 1.00 68.12 268 ARG A O 1
ATOM 2193 N N . SER A 1 269 ? -15.572 -16.863 -11.925 1.00 68.38 269 SER A N 1
ATOM 2194 C CA . SER A 1 269 ? -15.907 -17.681 -10.754 1.00 68.38 269 SER A CA 1
ATOM 2195 C C . SER A 1 269 ? -15.149 -17.198 -9.509 1.00 68.38 269 SER A C 1
ATOM 2197 O O . SER A 1 269 ? -13.982 -16.824 -9.633 1.00 68.38 269 SER A O 1
ATOM 2199 N N . HIS A 1 270 ? -15.764 -17.289 -8.324 1.00 69.81 270 HIS A N 1
ATOM 2200 C CA . HIS A 1 270 ? -15.144 -16.960 -7.029 1.00 69.81 270 HIS A CA 1
ATOM 2201 C C . HIS A 1 270 ? -14.718 -15.489 -6.877 1.00 69.81 270 HIS A C 1
ATOM 2203 O O . HIS A 1 270 ? -13.673 -15.196 -6.303 1.00 69.81 270 HIS A O 1
ATOM 2209 N N . PHE A 1 271 ? -15.526 -14.559 -7.394 1.00 77.06 271 PHE A N 1
ATOM 2210 C CA . PHE A 1 271 ? -15.312 -13.121 -7.208 1.00 77.06 271 PHE A CA 1
ATOM 2211 C C . PHE A 1 271 ? -15.505 -12.718 -5.737 1.00 77.06 271 PHE A C 1
ATOM 2213 O O . PHE A 1 271 ? -16.551 -13.026 -5.145 1.00 77.06 271 PHE A O 1
ATOM 2220 N N . HIS A 1 272 ? -14.523 -12.011 -5.172 1.00 81.12 272 HIS A N 1
ATOM 2221 C CA . HIS A 1 272 ? -14.567 -11.446 -3.824 1.00 81.12 272 HIS A CA 1
ATOM 2222 C C . HIS A 1 272 ? -15.150 -10.035 -3.885 1.00 81.12 272 HIS A C 1
ATOM 2224 O O . HIS A 1 272 ? -14.479 -9.073 -4.253 1.00 81.12 272 HIS A O 1
ATOM 2230 N N . SER A 1 273 ? -16.417 -9.904 -3.501 1.00 78.62 273 SER A N 1
ATOM 2231 C CA . SER A 1 273 ? -17.068 -8.599 -3.422 1.00 78.62 273 SER A CA 1
ATOM 2232 C C . SER A 1 273 ? -16.446 -7.740 -2.313 1.00 78.62 273 SER A C 1
ATOM 2234 O O . SER A 1 273 ? -16.265 -8.189 -1.170 1.00 78.62 273 SER A O 1
ATOM 2236 N N . ASN A 1 274 ? -16.183 -6.466 -2.621 1.00 84.00 274 ASN A N 1
ATOM 2237 C CA . ASN A 1 274 ? -15.843 -5.471 -1.602 1.00 84.00 274 ASN A CA 1
ATOM 2238 C C . ASN A 1 274 ? -17.038 -5.180 -0.664 1.00 84.00 274 ASN A C 1
ATOM 2240 O O . ASN A 1 274 ? -16.844 -4.822 0.500 1.00 84.00 274 ASN A O 1
ATOM 2244 N N . LEU A 1 275 ? -18.270 -5.377 -1.147 1.00 85.38 275 LEU A N 1
ATOM 2245 C CA . LEU A 1 275 ? -19.497 -5.270 -0.363 1.00 85.38 275 LEU A CA 1
ATOM 2246 C C . LEU A 1 275 ? -19.820 -6.604 0.321 1.00 85.38 275 LEU A C 1
ATOM 2248 O O . LEU A 1 275 ? -20.067 -7.609 -0.347 1.00 85.38 275 LEU A O 1
ATOM 2252 N N . TRP A 1 276 ? -19.910 -6.583 1.646 1.00 84.94 276 TRP A N 1
ATOM 2253 C CA . TRP A 1 276 ? -20.563 -7.621 2.437 1.00 84.94 276 TRP A CA 1
ATOM 2254 C C . TRP A 1 276 ? -22.079 -7.432 2.352 1.00 84.94 276 TRP A C 1
ATOM 2256 O O . TRP A 1 276 ? -22.662 -6.701 3.154 1.00 84.94 276 TRP A O 1
ATOM 22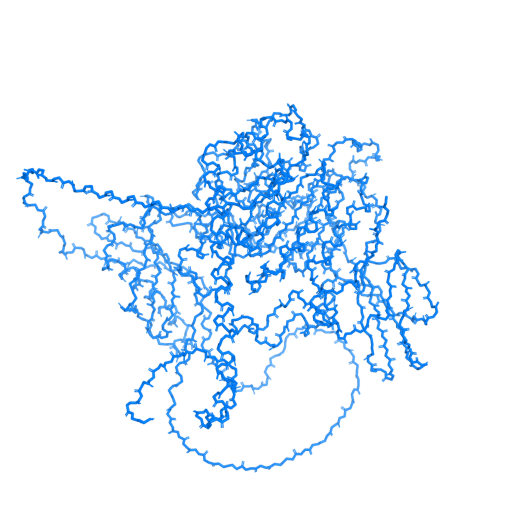66 N N . GLU A 1 277 ? -22.686 -8.081 1.354 1.00 81.62 277 GLU A N 1
ATOM 2267 C CA . GLU A 1 277 ? -24.084 -7.903 0.922 1.00 81.62 277 GLU A CA 1
ATOM 2268 C C . GLU A 1 277 ? -25.109 -7.866 2.073 1.00 81.62 277 GLU A C 1
ATOM 2270 O O . GLU A 1 277 ? -25.861 -6.894 2.123 1.00 81.62 277 GLU A O 1
ATOM 2275 N N . PRO A 1 278 ? -25.111 -8.796 3.055 1.00 82.38 278 PRO A N 1
ATOM 2276 C CA . PRO A 1 278 ? -26.185 -8.839 4.053 1.00 82.38 278 PRO A CA 1
ATOM 2277 C C . PRO A 1 278 ? -26.273 -7.603 4.949 1.00 82.38 278 PRO A C 1
ATOM 2279 O O . PRO A 1 278 ? -27.358 -7.210 5.370 1.00 82.38 278 PRO A O 1
ATOM 2282 N N . HIS A 1 279 ? -25.119 -6.993 5.221 1.00 82.75 279 HIS A N 1
ATOM 2283 C CA . HIS A 1 279 ? -24.977 -5.834 6.101 1.00 82.75 279 HIS A CA 1
ATOM 2284 C C . HIS A 1 279 ? -24.780 -4.535 5.312 1.00 82.75 279 HIS A C 1
ATOM 2286 O O . HIS A 1 279 ? -24.721 -3.454 5.886 1.00 82.75 279 HIS A O 1
ATOM 2292 N N . CYS A 1 280 ? -24.629 -4.626 3.987 1.00 85.88 280 CYS A N 1
ATOM 2293 C CA . CYS A 1 280 ? -24.208 -3.518 3.139 1.00 85.88 280 CYS A CA 1
ATOM 2294 C C . CYS A 1 280 ? -22.903 -2.840 3.601 1.00 85.88 280 CYS A C 1
ATOM 2296 O O . CYS A 1 280 ? -22.740 -1.629 3.436 1.00 85.88 280 CYS A O 1
ATOM 2298 N N . HIS A 1 281 ? -21.969 -3.602 4.180 1.00 86.69 281 HIS A N 1
ATOM 2299 C CA . HIS A 1 281 ? -20.689 -3.068 4.657 1.00 86.69 281 HIS A CA 1
ATOM 2300 C C . HIS A 1 281 ? -19.611 -3.184 3.596 1.00 86.69 281 HIS A C 1
ATOM 2302 O O . HIS A 1 281 ? -19.338 -4.275 3.098 1.00 86.69 281 HIS A O 1
ATOM 2308 N N . GLU A 1 282 ? -18.929 -2.084 3.316 1.00 87.56 282 GLU A N 1
ATOM 2309 C CA . GLU A 1 282 ? -17.766 -2.100 2.436 1.00 87.56 282 GLU A CA 1
ATOM 2310 C C . GLU A 1 282 ? -16.489 -2.240 3.252 1.00 87.56 282 GLU A C 1
ATOM 2312 O O . GLU A 1 282 ? -16.291 -1.528 4.238 1.00 87.56 282 GLU A O 1
ATOM 2317 N N . ARG A 1 283 ? -15.620 -3.175 2.853 1.00 89.12 283 ARG A N 1
ATOM 2318 C CA . ARG A 1 283 ? -14.425 -3.552 3.630 1.00 89.12 283 ARG A CA 1
ATOM 2319 C C . ARG A 1 283 ? -13.538 -2.345 3.938 1.00 89.12 283 ARG A C 1
ATOM 2321 O O . ARG A 1 283 ? -13.140 -2.155 5.086 1.00 89.12 283 ARG A O 1
ATOM 2328 N N . HIS A 1 284 ? -13.305 -1.493 2.939 1.00 91.75 284 HIS A N 1
ATOM 2329 C CA . HIS A 1 284 ? -12.464 -0.307 3.094 1.00 91.75 284 HIS A CA 1
ATOM 2330 C C . HIS A 1 284 ? -13.019 0.704 4.112 1.00 91.75 284 HIS A C 1
ATOM 2332 O O . HIS A 1 284 ? -12.228 1.338 4.802 1.00 91.75 284 HIS A O 1
ATOM 2338 N N . LEU A 1 285 ? -14.346 0.829 4.268 1.00 91.81 285 LEU A N 1
ATOM 2339 C CA . LEU A 1 285 ? -14.937 1.721 5.274 1.00 91.81 285 LEU A CA 1
ATOM 2340 C C . LEU A 1 285 ? -14.599 1.240 6.688 1.00 91.81 285 LEU A C 1
ATOM 2342 O O . LEU A 1 285 ? -14.179 2.035 7.521 1.00 91.81 285 LEU A O 1
ATOM 2346 N N . GLN A 1 286 ? -14.667 -0.072 6.926 1.00 91.06 286 GLN A N 1
ATOM 2347 C CA . GLN A 1 286 ? -14.304 -0.658 8.220 1.00 91.06 286 GLN A CA 1
ATOM 2348 C C . GLN A 1 286 ? -12.807 -0.454 8.523 1.00 91.06 286 GLN A C 1
ATOM 2350 O O . GLN A 1 286 ? -12.443 -0.109 9.648 1.00 91.06 286 GLN A O 1
ATOM 2355 N N . GLN A 1 287 ? -11.939 -0.591 7.510 1.00 94.00 287 GLN A N 1
ATOM 2356 C CA . GLN A 1 287 ? -10.506 -0.285 7.637 1.00 94.00 287 GLN A CA 1
ATOM 2357 C C . GLN A 1 287 ? -10.245 1.205 7.903 1.00 94.00 287 GLN A C 1
ATOM 2359 O O . GLN A 1 287 ? -9.371 1.520 8.714 1.00 94.00 287 GLN A O 1
ATOM 2364 N N . PHE A 1 288 ? -10.976 2.115 7.248 1.00 95.31 288 PHE A N 1
ATOM 2365 C CA . PHE A 1 288 ? -10.900 3.556 7.507 1.00 95.31 288 PHE A CA 1
ATOM 2366 C C . PHE A 1 288 ? -11.296 3.874 8.944 1.00 95.31 288 PHE A C 1
ATOM 2368 O O . PHE A 1 288 ? -10.540 4.539 9.648 1.00 95.31 288 PHE A O 1
ATOM 2375 N N . ASP A 1 289 ? -12.425 3.341 9.406 1.00 92.44 289 ASP A N 1
ATOM 2376 C CA . ASP A 1 289 ? -12.913 3.578 10.760 1.00 92.44 289 ASP A CA 1
ATOM 2377 C C . ASP A 1 289 ? -11.937 3.043 11.815 1.00 92.44 289 ASP A C 1
ATOM 2379 O O . ASP A 1 289 ? -11.678 3.720 12.812 1.00 92.44 289 ASP A O 1
ATOM 2383 N N . TYR A 1 290 ? -11.351 1.861 11.597 1.00 94.19 290 TYR A N 1
ATOM 2384 C CA . TYR A 1 290 ? -10.355 1.300 12.513 1.00 94.19 290 TYR A CA 1
ATOM 2385 C C . TYR A 1 290 ? -9.073 2.144 12.561 1.00 94.19 290 TYR A C 1
ATOM 2387 O O . TYR A 1 290 ? -8.538 2.412 13.639 1.00 94.19 290 TYR A O 1
ATOM 2395 N N . LEU A 1 291 ? -8.608 2.639 11.407 1.00 96.56 291 LEU A N 1
ATOM 2396 C CA . LEU A 1 291 ? -7.478 3.566 11.342 1.00 96.56 291 LEU A CA 1
ATOM 2397 C C . LEU A 1 291 ? -7.788 4.882 12.074 1.00 96.56 291 LEU A C 1
ATOM 2399 O O . LEU A 1 291 ? -6.965 5.351 12.858 1.00 96.56 291 LEU A O 1
ATOM 2403 N N . GLU A 1 292 ? -8.977 5.461 11.879 1.00 95.38 292 GLU A N 1
ATOM 2404 C CA . GLU A 1 292 ? -9.400 6.690 12.564 1.00 95.38 292 GLU A CA 1
ATOM 2405 C C . GLU A 1 292 ? -9.474 6.510 14.091 1.00 95.38 292 GLU A C 1
ATOM 2407 O O . GLU A 1 292 ? -9.051 7.412 14.828 1.00 95.38 292 GLU A O 1
ATOM 2412 N N . GLN A 1 293 ? -9.968 5.356 14.562 1.00 92.25 293 GLN A N 1
ATOM 2413 C CA . GLN A 1 293 ? -9.990 4.980 15.983 1.00 92.25 293 GLN A CA 1
ATOM 2414 C C . GLN A 1 293 ? -8.576 4.868 16.552 1.00 92.25 293 GLN A C 1
ATOM 2416 O O . GLN A 1 293 ? -8.297 5.418 17.617 1.00 92.25 293 GLN A O 1
ATOM 2421 N N . PHE A 1 294 ? -7.669 4.218 15.824 1.00 95.75 294 PHE A N 1
ATOM 2422 C CA . PHE A 1 294 ? -6.273 4.080 16.226 1.00 95.75 294 PHE A CA 1
ATOM 2423 C C . PHE A 1 294 ? -5.556 5.432 16.315 1.00 95.75 294 PHE A C 1
ATOM 2425 O O . PHE A 1 294 ? -4.880 5.703 17.309 1.00 95.75 294 PHE A O 1
ATOM 2432 N N . MET A 1 295 ? -5.761 6.312 15.329 1.00 95.25 295 MET A N 1
ATOM 2433 C CA . MET A 1 295 ? -5.213 7.673 15.343 1.00 95.25 295 MET A CA 1
ATOM 2434 C C . MET A 1 295 ? -5.695 8.482 16.552 1.00 95.25 295 MET A C 1
ATOM 2436 O O . MET A 1 295 ? -4.920 9.238 17.127 1.00 95.25 295 MET A O 1
ATOM 2440 N N . GLU A 1 296 ? -6.965 8.341 16.940 1.00 93.50 296 GLU A N 1
ATOM 2441 C CA . GLU A 1 296 ? -7.513 9.052 18.101 1.00 93.50 296 GLU A CA 1
ATOM 2442 C C . GLU A 1 296 ? -7.027 8.453 19.427 1.00 93.50 296 GLU A C 1
ATOM 2444 O O . GLU A 1 296 ? -6.644 9.188 20.337 1.00 93.50 296 GLU A O 1
ATOM 2449 N N . MET A 1 297 ? -7.022 7.123 19.542 1.00 92.31 297 MET A N 1
ATOM 2450 C CA . MET A 1 297 ? -6.657 6.416 20.773 1.00 92.31 297 MET A CA 1
ATOM 2451 C C . MET A 1 297 ? -5.207 6.669 21.197 1.00 92.31 297 MET A C 1
ATOM 2453 O O . MET A 1 297 ? -4.919 6.758 22.397 1.00 92.31 297 MET A O 1
ATOM 2457 N N . TYR A 1 298 ? -4.315 6.779 20.214 1.00 92.56 298 TYR A N 1
ATOM 2458 C CA . TYR A 1 298 ? -2.876 6.930 20.406 1.00 92.56 298 TYR A CA 1
ATOM 2459 C C . TYR A 1 298 ? -2.358 8.308 19.966 1.00 92.56 298 TYR A C 1
ATOM 2461 O O . TYR A 1 298 ? -1.178 8.445 19.673 1.00 92.56 298 TYR A O 1
ATOM 2469 N N . LYS A 1 299 ? -3.207 9.345 19.953 1.00 90.94 299 LYS A N 1
ATOM 2470 C CA . LYS A 1 299 ? -2.842 10.710 19.514 1.00 90.94 299 LYS A CA 1
ATOM 2471 C C . LYS A 1 299 ? -1.685 11.366 20.281 1.00 90.94 299 LYS A C 1
ATOM 2473 O O . LYS A 1 299 ? -1.062 12.286 19.762 1.00 90.94 299 LYS A O 1
ATOM 2478 N N . ASP A 1 300 ? -1.415 10.896 21.499 1.00 88.25 300 ASP A N 1
ATOM 2479 C CA . ASP A 1 300 ? -0.331 11.378 22.365 1.00 88.25 300 ASP A CA 1
ATOM 2480 C C . ASP A 1 300 ? 0.969 10.553 22.204 1.00 88.25 300 ASP A C 1
ATOM 2482 O O . ASP A 1 300 ? 1.946 10.752 22.927 1.00 88.25 300 ASP A O 1
ATOM 2486 N N . GLU A 1 301 ? 0.995 9.599 21.269 1.00 90.38 301 GLU A N 1
ATOM 2487 C CA . GLU A 1 301 ? 2.158 8.788 20.909 1.00 90.38 301 GLU A CA 1
ATOM 2488 C C . GLU A 1 301 ? 2.488 8.986 19.418 1.00 90.38 301 GLU A C 1
ATOM 2490 O O . GLU A 1 301 ? 1.581 9.181 18.610 1.00 90.38 301 GLU A O 1
ATOM 2495 N N . PRO A 1 302 ? 3.766 8.904 19.001 1.00 92.12 302 PRO A N 1
ATOM 2496 C CA . PRO A 1 302 ? 4.071 8.786 17.583 1.00 92.12 302 PRO A CA 1
ATOM 2497 C C . PRO A 1 302 ? 3.516 7.456 17.064 1.00 92.12 302 PRO A C 1
ATOM 2499 O O . PRO A 1 302 ? 3.729 6.404 17.673 1.00 92.12 302 PRO A O 1
ATOM 2502 N N . ILE A 1 303 ? 2.810 7.484 15.936 1.00 95.81 303 ILE A N 1
ATOM 2503 C CA . ILE A 1 303 ? 2.167 6.289 15.376 1.00 95.81 303 ILE A CA 1
ATOM 2504 C C . ILE A 1 303 ? 2.680 5.946 13.980 1.00 95.81 303 ILE A C 1
ATOM 2506 O O . ILE A 1 303 ? 2.984 6.834 13.189 1.00 95.81 303 ILE A O 1
ATOM 2510 N N . ALA A 1 304 ? 2.802 4.652 13.687 1.00 97.88 304 ALA A N 1
ATOM 2511 C CA . ALA A 1 304 ? 3.192 4.121 12.386 1.00 97.88 304 ALA A CA 1
ATOM 2512 C C . ALA A 1 304 ? 2.166 3.077 11.934 1.00 97.88 304 ALA A C 1
ATOM 2514 O O . ALA A 1 304 ? 2.031 2.008 12.529 1.00 97.88 304 ALA A O 1
ATOM 2515 N N . THR A 1 305 ? 1.415 3.398 10.887 1.00 98.31 305 THR A N 1
ATOM 2516 C CA . THR A 1 305 ? 0.298 2.571 10.417 1.00 98.31 305 THR A CA 1
ATOM 2517 C C . THR A 1 305 ? 0.572 2.033 9.022 1.00 98.31 305 THR A C 1
ATOM 2519 O O . THR A 1 305 ? 1.021 2.769 8.142 1.00 98.31 305 THR A O 1
ATOM 2522 N N . PHE A 1 306 ? 0.282 0.751 8.825 1.00 97.69 306 PHE A N 1
ATOM 2523 C CA . PHE A 1 306 ? 0.372 0.056 7.548 1.00 97.69 306 PHE A CA 1
ATOM 2524 C C . PHE A 1 306 ? -1.013 -0.506 7.231 1.00 97.69 306 PHE A C 1
ATOM 2526 O O . PHE A 1 306 ? -1.432 -1.491 7.831 1.00 97.69 306 PHE A O 1
ATOM 2533 N N . SER A 1 307 ? -1.747 0.159 6.342 1.00 97.25 307 SER A N 1
ATOM 2534 C CA . SER A 1 307 ? -3.075 -0.268 5.897 1.00 97.25 307 SER A CA 1
ATOM 2535 C C . SER A 1 307 ? -2.995 -0.810 4.475 1.00 97.25 307 SER A C 1
ATOM 2537 O O . SER A 1 307 ? -2.539 -0.090 3.592 1.00 97.25 307 SER A O 1
ATOM 2539 N N . TRP A 1 308 ? -3.439 -2.045 4.249 1.00 96.06 308 TRP A N 1
ATOM 2540 C CA . TRP A 1 308 ? -3.486 -2.673 2.924 1.00 96.06 308 TRP A CA 1
ATOM 2541 C C . TRP A 1 308 ? -4.943 -2.982 2.576 1.00 96.06 308 TRP A C 1
ATOM 2543 O O . TRP A 1 308 ? -5.583 -3.815 3.218 1.00 96.06 308 TRP A O 1
ATOM 2553 N N . LEU A 1 309 ? -5.479 -2.262 1.591 1.00 95.38 309 LEU A N 1
ATOM 2554 C CA . LEU A 1 309 ? -6.836 -2.418 1.073 1.00 95.38 309 LEU A CA 1
ATOM 2555 C C . LEU A 1 309 ? -6.753 -3.325 -0.155 1.00 95.38 309 LEU A C 1
ATOM 2557 O O . LEU A 1 309 ? -6.520 -2.862 -1.275 1.00 95.38 309 LEU A O 1
ATOM 2561 N N . THR A 1 310 ? -6.880 -4.626 0.072 1.00 91.62 310 THR A N 1
ATOM 2562 C CA . THR A 1 310 ? -6.639 -5.657 -0.940 1.00 91.62 310 THR A CA 1
ATOM 2563 C C . THR A 1 310 ? -7.887 -5.905 -1.766 1.00 91.62 310 THR A C 1
ATOM 2565 O O . THR A 1 310 ? -7.874 -5.758 -2.987 1.00 91.62 310 THR A O 1
ATOM 2568 N N . TYR A 1 311 ? -9.012 -6.212 -1.117 1.00 87.75 311 TYR A N 1
ATOM 2569 C CA . TYR A 1 311 ? -10.233 -6.597 -1.833 1.00 87.75 311 TYR A CA 1
ATOM 2570 C C . TYR A 1 311 ? -10.897 -5.443 -2.580 1.00 87.75 311 TYR A C 1
ATOM 2572 O O . TYR A 1 311 ? -11.787 -5.686 -3.388 1.00 87.75 311 TYR A O 1
ATOM 2580 N N . LEU A 1 312 ? -10.463 -4.202 -2.344 1.00 89.94 312 LEU A N 1
ATOM 2581 C CA . LEU A 1 312 ? -11.035 -3.020 -2.979 1.00 89.94 312 LEU A CA 1
ATOM 2582 C C . LEU A 1 312 ? -11.014 -3.100 -4.513 1.00 89.94 312 LEU A C 1
ATOM 2584 O O . LEU A 1 312 ? -11.965 -2.659 -5.149 1.00 89.94 312 LEU A O 1
ATOM 2588 N N . VAL A 1 313 ? -9.918 -3.603 -5.096 1.00 88.88 313 VAL A N 1
ATOM 2589 C CA . VAL A 1 313 ? -9.696 -3.610 -6.558 1.00 88.88 313 VAL A CA 1
ATOM 2590 C C . VAL A 1 313 ? -9.066 -4.919 -7.055 1.00 88.88 313 VAL A C 1
ATOM 2592 O O . VAL A 1 313 ? -8.964 -5.113 -8.269 1.00 88.88 313 VAL A O 1
ATOM 2595 N N . HIS A 1 314 ? -8.660 -5.832 -6.156 1.00 87.56 314 HIS A N 1
ATOM 2596 C CA . HIS A 1 314 ? -7.900 -7.033 -6.522 1.00 87.56 314 HIS A CA 1
ATOM 2597 C C . HIS A 1 314 ? -8.568 -7.818 -7.657 1.00 87.56 314 HIS A C 1
ATOM 2599 O O . HIS A 1 314 ? -7.909 -8.117 -8.650 1.00 87.56 314 HIS A O 1
ATOM 2605 N N . ASP A 1 315 ? -9.872 -8.100 -7.565 1.00 81.25 315 ASP A N 1
ATOM 2606 C CA . ASP A 1 315 ? -10.564 -8.929 -8.557 1.00 81.25 315 ASP A CA 1
ATOM 2607 C C . ASP A 1 315 ? -11.108 -8.145 -9.759 1.00 81.25 315 ASP A C 1
ATOM 2609 O O . ASP A 1 315 ? -11.136 -8.699 -10.868 1.00 81.25 315 ASP A O 1
ATOM 2613 N N . TRP A 1 316 ? -11.522 -6.884 -9.564 1.00 83.50 316 TRP A N 1
ATOM 2614 C CA . TRP A 1 316 ? -12.106 -6.044 -10.610 1.00 83.50 316 TRP A CA 1
ATOM 2615 C C . TRP A 1 316 ? -11.644 -4.571 -10.547 1.00 83.50 316 TRP A C 1
ATOM 2617 O O . TRP A 1 316 ? -11.977 -3.831 -9.629 1.00 83.50 316 TRP A O 1
ATOM 2627 N N . ARG A 1 317 ? -10.944 -4.085 -11.590 1.00 84.88 317 ARG A N 1
ATOM 2628 C CA . ARG A 1 317 ? -10.501 -2.678 -11.704 1.00 84.88 317 ARG A CA 1
ATOM 2629 C C . ARG A 1 317 ? -11.650 -1.681 -11.663 1.00 84.88 317 ARG A C 1
ATOM 2631 O O . ARG A 1 317 ? -11.474 -0.577 -11.168 1.00 84.88 317 ARG A O 1
ATOM 2638 N N . GLY A 1 318 ? -12.812 -2.051 -12.199 1.00 86.38 318 GLY A N 1
ATOM 2639 C CA . GLY A 1 318 ? -13.944 -1.135 -12.270 1.00 86.38 318 GLY A CA 1
ATOM 2640 C C . GLY A 1 318 ? -14.524 -0.775 -10.900 1.00 86.38 318 GLY A C 1
ATOM 2641 O O . GLY A 1 318 ? -15.209 0.239 -10.812 1.00 86.38 318 GLY A O 1
ATOM 2642 N N . ASP A 1 319 ? -14.217 -1.538 -9.845 1.00 87.38 319 ASP A N 1
ATOM 2643 C CA . ASP A 1 319 ? -14.700 -1.259 -8.488 1.00 87.38 319 ASP A CA 1
ATOM 2644 C C . ASP A 1 319 ? -14.212 0.104 -7.984 1.00 87.38 319 ASP A C 1
ATOM 2646 O O . ASP A 1 319 ? -14.979 0.844 -7.372 1.00 87.38 319 ASP A O 1
ATOM 2650 N N . LEU A 1 320 ? -12.985 0.506 -8.340 1.00 92.62 320 LEU A N 1
ATOM 2651 C CA . LEU A 1 320 ? -12.401 1.767 -7.876 1.00 92.62 320 LEU A CA 1
ATOM 2652 C C . LEU A 1 320 ? -13.229 3.002 -8.281 1.00 92.62 320 LEU A C 1
ATOM 2654 O O . LEU A 1 320 ? -13.308 3.960 -7.517 1.00 92.62 320 LEU A O 1
ATOM 2658 N N . PHE A 1 321 ? -13.905 2.971 -9.437 1.00 92.75 321 PHE A N 1
ATOM 2659 C CA . PHE A 1 321 ? -14.763 4.075 -9.900 1.00 92.75 321 PHE A CA 1
ATOM 2660 C C . PHE A 1 321 ? -15.963 4.334 -8.975 1.00 92.75 321 PHE A C 1
ATOM 2662 O O . PHE A 1 321 ? -16.567 5.405 -9.036 1.00 92.75 321 PHE A O 1
ATOM 2669 N N . GLY A 1 322 ? -16.326 3.364 -8.132 1.00 90.62 322 GLY A N 1
ATOM 2670 C CA . GLY A 1 322 ? -17.412 3.488 -7.166 1.00 90.62 322 GLY A CA 1
ATOM 2671 C C . GLY A 1 322 ? -17.038 4.219 -5.875 1.00 90.62 322 GLY A C 1
ATOM 2672 O O . GLY A 1 322 ? -17.947 4.509 -5.101 1.00 90.62 322 GLY A O 1
ATOM 2673 N N . TYR A 1 323 ? -15.751 4.518 -5.643 1.00 92.75 323 TYR A N 1
ATOM 2674 C CA . TYR A 1 323 ? -15.231 4.848 -4.306 1.00 92.75 323 TYR A CA 1
ATOM 2675 C C . TYR A 1 323 ? -14.577 6.226 -4.165 1.00 92.75 323 TYR A C 1
ATOM 2677 O O . TYR A 1 323 ? -14.107 6.567 -3.080 1.00 92.75 323 TYR A O 1
ATOM 2685 N N . ASP A 1 324 ? -14.590 7.065 -5.207 1.00 96.06 324 ASP A N 1
ATOM 2686 C CA . ASP A 1 324 ? -13.985 8.408 -5.152 1.00 96.06 324 ASP A CA 1
ATOM 2687 C C . ASP A 1 324 ? -14.549 9.267 -4.011 1.00 96.06 324 ASP A C 1
ATOM 2689 O O . ASP A 1 324 ? -13.811 9.944 -3.300 1.00 96.06 324 ASP A O 1
ATOM 2693 N N . LEU A 1 325 ? -15.863 9.213 -3.783 1.00 94.69 325 LEU A N 1
ATOM 2694 C CA . LEU A 1 325 ? -16.483 9.998 -2.716 1.00 94.69 325 LEU A CA 1
ATOM 2695 C C . LEU A 1 325 ? -16.117 9.484 -1.314 1.00 94.69 325 LEU A C 1
ATOM 2697 O O . LEU A 1 325 ? -15.949 10.296 -0.405 1.00 94.69 325 LEU A O 1
ATOM 2701 N N . ASP A 1 326 ? -15.969 8.171 -1.143 1.00 93.75 326 ASP A N 1
ATOM 2702 C CA . ASP A 1 326 ? -15.657 7.568 0.156 1.00 93.75 326 ASP A CA 1
ATOM 2703 C C . ASP A 1 326 ? -14.242 7.944 0.605 1.00 93.75 326 ASP A C 1
ATOM 2705 O O . ASP A 1 326 ? -14.035 8.351 1.753 1.00 93.75 326 ASP A O 1
ATOM 2709 N N . PHE A 1 327 ? -13.278 7.901 -0.321 1.00 97.25 327 PHE A N 1
ATOM 2710 C CA . PHE A 1 327 ? -11.905 8.340 -0.068 1.00 97.25 327 PHE A CA 1
ATOM 2711 C C . PHE A 1 327 ? -11.808 9.849 0.154 1.00 97.25 327 PHE A C 1
ATOM 2713 O O . PHE A 1 327 ? -11.136 10.265 1.097 1.00 97.25 327 PHE A O 1
ATOM 2720 N N . LEU A 1 328 ? -12.490 10.671 -0.655 1.00 97.88 328 LEU A N 1
ATOM 2721 C CA . LEU A 1 328 ? -12.530 12.121 -0.443 1.00 97.88 328 LEU A CA 1
ATOM 2722 C C . LEU A 1 328 ? -13.001 12.445 0.979 1.00 97.88 328 LEU A C 1
ATOM 2724 O O . LEU A 1 328 ? -12.301 13.127 1.724 1.00 97.88 328 LEU A O 1
ATOM 2728 N N . GLN A 1 329 ? -14.147 11.889 1.378 1.00 96.31 329 GLN A N 1
ATOM 2729 C CA . GLN A 1 329 ? -14.707 12.119 2.708 1.00 96.31 329 GLN A CA 1
ATOM 2730 C C . GLN A 1 329 ? -13.805 11.576 3.816 1.00 96.31 329 GLN A C 1
ATOM 2732 O O . GLN A 1 329 ? -13.778 12.136 4.910 1.00 96.31 329 GLN A O 1
ATOM 2737 N N . PHE A 1 330 ? -13.109 10.462 3.588 1.00 96.75 330 PHE A N 1
ATOM 2738 C CA . PHE A 1 330 ? -12.123 9.947 4.533 1.00 96.75 330 PHE A CA 1
ATOM 2739 C C . PHE A 1 330 ? -10.968 10.936 4.724 1.00 96.75 330 PHE A C 1
ATOM 2741 O O . PHE A 1 330 ? -10.695 11.337 5.857 1.00 96.75 330 PHE A O 1
ATOM 2748 N N . PHE A 1 331 ? -10.347 11.402 3.637 1.00 98.19 331 PHE A N 1
ATOM 2749 C CA . PHE A 1 331 ? -9.245 12.361 3.709 1.00 98.19 331 PHE A CA 1
ATOM 2750 C C . PHE A 1 331 ? -9.665 13.699 4.325 1.00 98.19 331 PHE A C 1
ATOM 2752 O O . PHE A 1 331 ? -8.929 14.237 5.152 1.00 98.19 331 PHE A O 1
ATOM 2759 N N . GLU A 1 332 ? -10.859 14.205 4.012 1.00 97.06 332 GLU A N 1
ATOM 2760 C CA . GLU A 1 332 ? -11.415 15.404 4.654 1.00 97.06 332 GLU A CA 1
ATOM 2761 C C . GLU A 1 332 ? -11.519 15.246 6.178 1.00 97.06 332 GLU A C 1
ATOM 2763 O O . GLU A 1 332 ? -11.124 16.146 6.923 1.00 97.06 332 GLU A O 1
ATOM 2768 N N . ARG A 1 333 ? -11.982 14.083 6.661 1.00 95.81 333 ARG A N 1
ATOM 2769 C CA . ARG A 1 333 ? -12.106 13.809 8.102 1.00 95.81 333 ARG A CA 1
ATOM 2770 C C . ARG A 1 333 ? -10.764 13.706 8.812 1.00 95.81 333 ARG A C 1
ATOM 2772 O O . ARG A 1 333 ? -10.638 14.204 9.931 1.00 95.81 333 ARG A O 1
ATOM 2779 N N . ILE A 1 334 ? -9.773 13.056 8.201 1.00 96.31 334 ILE A N 1
ATOM 2780 C CA . ILE A 1 334 ? -8.475 12.839 8.857 1.00 96.31 334 ILE A CA 1
ATOM 2781 C C . ILE A 1 334 ? -7.508 14.010 8.694 1.00 96.31 334 ILE A C 1
ATOM 2783 O O . ILE A 1 334 ? -6.545 14.086 9.449 1.00 96.31 334 ILE A O 1
ATOM 2787 N N . THR A 1 335 ? -7.763 14.949 7.779 1.00 96.31 335 THR A N 1
ATOM 2788 C CA . THR A 1 335 ? -6.889 16.106 7.506 1.00 96.31 335 THR A CA 1
ATOM 2789 C C . THR A 1 335 ? -6.426 16.861 8.761 1.00 96.31 335 THR A C 1
ATOM 2791 O O . THR A 1 335 ? -5.222 17.103 8.879 1.00 96.31 335 THR A O 1
ATOM 2794 N N . PRO A 1 336 ? -7.289 17.169 9.753 1.00 93.88 336 PRO A N 1
ATOM 2795 C CA . PRO A 1 336 ? -6.851 17.823 10.990 1.00 93.88 336 PRO A CA 1
ATOM 2796 C C . PRO A 1 336 ? -5.799 17.030 11.785 1.00 93.88 336 PRO A C 1
ATOM 2798 O O . PRO A 1 336 ? -5.045 17.616 12.558 1.00 93.88 336 PRO A O 1
ATOM 2801 N N . LYS A 1 337 ? -5.735 15.706 11.591 1.00 93.88 337 LYS A N 1
ATOM 2802 C CA . LYS A 1 337 ? -4.800 14.787 12.254 1.00 93.88 337 LYS A CA 1
ATOM 2803 C C . LYS A 1 337 ? -3.491 14.585 11.471 1.00 93.88 337 LYS A C 1
ATOM 2805 O O . LYS A 1 337 ? -2.594 13.930 11.988 1.00 93.88 337 LYS A O 1
ATOM 2810 N N . LEU A 1 338 ? -3.366 15.134 10.256 1.00 95.31 338 L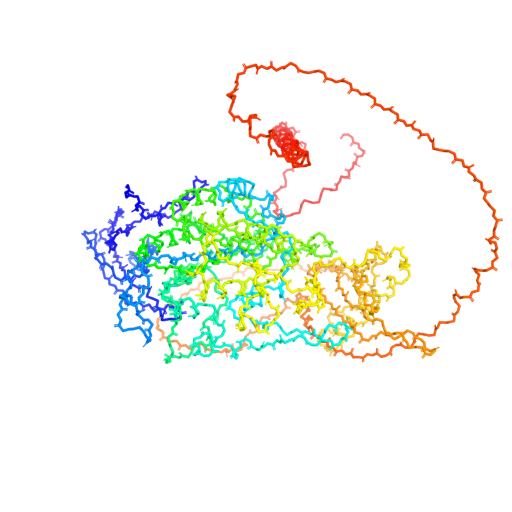EU A N 1
ATOM 2811 C CA . LEU A 1 338 ? -2.215 14.917 9.362 1.00 95.31 338 LEU A CA 1
ATOM 2812 C C . LEU A 1 338 ? -1.151 16.027 9.399 1.00 95.31 338 LEU A C 1
ATOM 2814 O O . LEU A 1 338 ? -0.134 15.917 8.718 1.00 95.31 338 LEU A O 1
ATOM 2818 N N . SER A 1 339 ? -1.350 17.097 10.176 1.00 93.06 339 SER A N 1
ATOM 2819 C CA . SER A 1 339 ? -0.471 18.283 10.160 1.00 93.06 339 SER A CA 1
ATOM 2820 C C . SER A 1 339 ? 1.006 17.958 10.424 1.00 93.06 339 SER A C 1
ATOM 2822 O O . SER A 1 339 ? 1.891 18.520 9.779 1.00 93.06 339 SER A O 1
ATOM 2824 N N . ASN A 1 340 ? 1.267 17.008 11.324 1.00 93.75 340 ASN A N 1
ATOM 2825 C CA . ASN A 1 340 ? 2.591 16.481 11.638 1.00 93.75 340 ASN A CA 1
ATOM 2826 C C . ASN A 1 340 ? 2.679 14.992 11.260 1.00 93.75 340 ASN A C 1
ATOM 2828 O O . ASN A 1 340 ? 2.890 14.131 12.115 1.00 93.75 340 ASN A O 1
ATOM 2832 N N . SER A 1 341 ? 2.402 14.651 10.000 1.00 96.44 341 SER A N 1
ATOM 2833 C CA . SER A 1 341 ? 2.378 13.259 9.537 1.00 96.44 341 SER A CA 1
ATOM 2834 C C . SER A 1 341 ? 2.955 13.098 8.135 1.00 96.44 341 SER A C 1
ATOM 2836 O O . SER A 1 341 ? 2.672 13.886 7.239 1.00 96.44 341 SER A O 1
ATOM 2838 N N . HIS A 1 342 ? 3.731 12.038 7.940 1.00 98.25 342 HIS A N 1
ATOM 2839 C CA . HIS A 1 342 ? 4.035 11.481 6.631 1.00 98.25 342 HIS A CA 1
ATOM 2840 C C . HIS A 1 342 ? 2.880 10.563 6.226 1.00 98.25 342 HIS A C 1
ATOM 2842 O O . HIS A 1 342 ? 2.640 9.560 6.898 1.00 98.25 342 HIS A O 1
ATOM 2848 N N . PHE A 1 343 ? 2.177 10.869 5.136 1.00 98.75 343 PHE A N 1
ATOM 2849 C CA . PHE A 1 343 ? 1.152 9.979 4.584 1.00 98.75 343 PHE A CA 1
ATOM 2850 C C . PHE A 1 343 ? 1.551 9.547 3.172 1.00 98.75 343 PHE A C 1
ATOM 2852 O O . PHE A 1 343 ? 1.742 10.380 2.289 1.00 98.75 343 PHE A O 1
ATOM 2859 N N . ILE A 1 344 ? 1.695 8.243 2.952 1.00 98.81 344 ILE A N 1
ATOM 2860 C CA . ILE A 1 344 ? 2.016 7.645 1.659 1.00 98.81 344 ILE A CA 1
ATOM 2861 C C . ILE A 1 344 ? 0.801 6.837 1.207 1.00 98.81 344 ILE A C 1
ATOM 2863 O O . ILE A 1 344 ? 0.418 5.872 1.867 1.00 98.81 344 ILE A O 1
ATOM 2867 N N . LEU A 1 345 ? 0.223 7.219 0.070 1.00 98.75 345 LEU A N 1
ATOM 2868 C CA . LEU A 1 345 ? -0.773 6.436 -0.654 1.00 98.75 345 LEU A CA 1
ATOM 2869 C C . LEU A 1 345 ? -0.070 5.748 -1.827 1.00 98.75 345 LEU A C 1
ATOM 2871 O O . LEU A 1 345 ? 0.446 6.430 -2.712 1.00 98.75 345 LEU A O 1
ATOM 2875 N N . LEU A 1 346 ? -0.023 4.419 -1.849 1.00 98.31 346 LEU A N 1
ATOM 2876 C CA . LEU A 1 346 ? 0.661 3.678 -2.910 1.00 98.31 346 LEU A CA 1
ATOM 2877 C C . LEU A 1 346 ? -0.098 2.424 -3.352 1.00 98.31 346 LEU A C 1
ATOM 2879 O O . LEU A 1 346 ? -1.114 2.065 -2.770 1.00 98.31 346 LEU A O 1
ATOM 2883 N N . ALA A 1 347 ? 0.423 1.750 -4.368 1.00 97.31 347 ALA A N 1
ATOM 2884 C CA . ALA A 1 347 ? 0.034 0.404 -4.755 1.00 97.31 347 ALA A CA 1
ATOM 2885 C C . ALA A 1 347 ? 1.274 -0.495 -4.859 1.00 97.31 347 ALA A C 1
ATOM 2887 O O . ALA A 1 347 ? 2.397 -0.032 -5.069 1.00 97.31 347 ALA A O 1
ATOM 2888 N N . ASP A 1 348 ? 1.068 -1.793 -4.704 1.00 95.06 348 ASP A N 1
ATOM 2889 C CA . ASP A 1 348 ? 2.078 -2.840 -4.848 1.00 95.06 348 ASP A CA 1
ATOM 2890 C C . ASP A 1 348 ? 2.364 -3.181 -6.321 1.00 95.06 348 ASP A C 1
ATOM 2892 O O . ASP A 1 348 ? 3.516 -3.382 -6.714 1.00 95.06 348 ASP A O 1
ATOM 2896 N N . HIS A 1 349 ? 1.314 -3.223 -7.141 1.00 94.38 349 HIS A N 1
ATOM 2897 C CA . HIS A 1 349 ? 1.343 -3.389 -8.590 1.00 94.38 349 HIS A CA 1
ATOM 2898 C C . HIS A 1 349 ? 0.093 -2.761 -9.235 1.00 94.38 349 HIS A C 1
ATOM 2900 O O . HIS A 1 349 ? -0.840 -2.356 -8.548 1.00 94.38 349 HIS A O 1
ATOM 2906 N N . GLY A 1 350 ? 0.068 -2.641 -10.565 1.00 91.88 350 GLY A N 1
ATOM 2907 C CA . GLY A 1 350 ? -1.136 -2.251 -11.303 1.00 91.88 350 GLY A CA 1
ATOM 2908 C C . GLY A 1 350 ? -2.045 -3.436 -11.624 1.00 91.88 350 GLY A C 1
ATOM 2909 O O . GLY A 1 350 ? -1.814 -4.558 -11.176 1.00 91.88 350 GLY A O 1
ATOM 2910 N N . ASN A 1 351 ? -3.098 -3.231 -12.416 1.00 84.88 351 ASN A N 1
ATOM 2911 C CA . ASN A 1 351 ? -4.021 -4.330 -12.669 1.00 84.88 351 ASN A CA 1
ATOM 2912 C C . ASN A 1 351 ? -3.407 -5.382 -13.602 1.00 84.88 351 ASN A C 1
ATOM 2914 O O . ASN A 1 351 ? -3.084 -5.117 -14.758 1.00 84.88 351 ASN A O 1
ATOM 2918 N N . ARG A 1 352 ? -3.313 -6.609 -13.090 1.00 76.19 352 ARG A N 1
ATOM 2919 C CA . ARG A 1 352 ? -2.717 -7.756 -13.779 1.00 76.19 352 ARG A CA 1
ATOM 2920 C C . ARG A 1 352 ? -3.777 -8.734 -14.313 1.00 76.19 352 ARG A C 1
ATOM 2922 O O . ARG A 1 352 ? -3.466 -9.717 -14.974 1.00 76.19 352 ARG A O 1
ATOM 2929 N N . LEU A 1 353 ? -5.038 -8.584 -13.956 1.00 66.62 353 LEU A N 1
ATOM 2930 C CA . LEU A 1 353 ? -6.008 -9.668 -14.063 1.00 66.62 353 LEU A CA 1
ATOM 2931 C C . LEU A 1 353 ? -6.748 -9.732 -15.410 1.00 66.62 353 LEU A C 1
ATOM 2933 O O . LEU A 1 353 ? -7.444 -10.714 -15.643 1.00 66.62 353 LEU A O 1
ATOM 2937 N N . TYR A 1 354 ? -6.552 -8.787 -16.327 1.00 64.31 354 TYR A N 1
ATOM 2938 C CA . TYR A 1 354 ? -7.287 -8.765 -17.598 1.00 64.31 354 TYR A CA 1
ATOM 2939 C C . TYR A 1 354 ? -6.553 -9.391 -18.783 1.00 64.31 354 TYR A C 1
ATOM 2941 O O . TYR A 1 354 ? -5.324 -9.444 -18.828 1.00 64.31 354 TYR A O 1
ATOM 2949 N N . GLU A 1 355 ? -7.358 -9.867 -19.737 1.00 49.25 355 GLU A N 1
ATOM 2950 C CA . GLU A 1 355 ? -6.980 -10.654 -20.922 1.00 49.25 355 GLU A CA 1
ATOM 2951 C C . GLU A 1 355 ? -6.112 -9.888 -21.934 1.00 49.25 355 GLU A C 1
ATOM 2953 O O . GLU A 1 355 ? -5.607 -10.456 -22.889 1.00 49.25 355 GLU A O 1
ATOM 2958 N N . GLU A 1 356 ? -5.877 -8.600 -21.724 1.00 53.72 356 GLU A N 1
ATOM 2959 C CA . GLU A 1 356 ? -5.320 -7.703 -22.735 1.00 53.72 356 GLU A CA 1
ATOM 2960 C C . GLU A 1 356 ? -3.850 -7.311 -22.468 1.00 53.72 356 GLU A C 1
ATOM 2962 O O . GLU A 1 356 ? -3.295 -6.434 -23.126 1.00 53.72 356 GLU A O 1
ATOM 2967 N N . ARG A 1 357 ? -3.134 -8.031 -21.582 1.00 53.84 357 ARG A N 1
ATOM 2968 C CA . ARG A 1 357 ? -1.714 -7.756 -21.227 1.00 53.84 357 ARG A CA 1
ATOM 2969 C C . ARG A 1 357 ? -0.726 -7.699 -22.405 1.00 53.84 357 ARG A C 1
ATOM 2971 O O . ARG A 1 357 ? 0.403 -7.215 -22.269 1.00 53.84 357 ARG A O 1
ATOM 2978 N N . THR A 1 358 ? -1.094 -8.204 -23.572 1.00 55.00 358 THR A N 1
ATOM 2979 C CA . THR A 1 358 ? -0.300 -8.068 -24.801 1.00 55.00 358 THR A CA 1
ATOM 2980 C C . THR A 1 358 ? -0.331 -6.657 -25.378 1.00 55.00 358 THR A C 1
ATOM 2982 O O . THR A 1 358 ? 0.520 -6.316 -26.197 1.00 55.00 358 THR A O 1
ATOM 2985 N N . PHE A 1 359 ? -1.226 -5.790 -24.911 1.00 67.56 359 PHE A N 1
ATOM 2986 C CA . PHE A 1 359 ? -1.188 -4.378 -25.242 1.00 67.56 359 PHE A CA 1
ATOM 2987 C C . PHE A 1 359 ? -0.186 -3.635 -24.365 1.00 67.56 359 PHE A C 1
ATOM 2989 O O . PHE A 1 359 ? -0.056 -3.830 -23.157 1.00 67.56 359 PHE A O 1
ATOM 2996 N N . ARG A 1 360 ? 0.553 -2.727 -25.004 1.00 73.88 360 ARG A N 1
ATOM 2997 C CA . ARG A 1 360 ? 1.575 -1.903 -24.350 1.00 73.88 360 ARG A CA 1
ATOM 2998 C C . ARG A 1 360 ? 1.018 -1.112 -23.163 1.00 73.88 360 ARG A C 1
ATOM 3000 O O . ARG A 1 360 ? 1.734 -0.942 -22.182 1.00 73.88 360 ARG A O 1
ATOM 3007 N N . LEU A 1 361 ? -0.214 -0.613 -23.268 1.00 78.50 361 LEU A N 1
ATOM 3008 C CA . LEU A 1 361 ? -0.833 0.230 -22.244 1.00 78.50 361 LEU A CA 1
ATOM 3009 C C . LEU A 1 361 ? -1.123 -0.547 -20.961 1.00 78.50 361 LEU A C 1
ATOM 3011 O O . LEU A 1 361 ? -0.707 -0.098 -19.899 1.00 78.50 361 LEU A O 1
ATOM 3015 N N . ASP A 1 362 ? -1.710 -1.737 -21.062 1.00 78.44 362 ASP A N 1
ATOM 3016 C CA . ASP A 1 362 ? -2.006 -2.577 -19.897 1.00 78.44 362 ASP A CA 1
ATOM 3017 C C . ASP A 1 362 ? -0.751 -2.931 -19.104 1.00 78.44 362 ASP A C 1
ATOM 3019 O O . ASP A 1 362 ? -0.769 -2.979 -17.880 1.00 78.44 362 ASP A O 1
ATOM 3023 N N . ARG A 1 363 ? 0.380 -3.107 -19.787 1.00 80.38 363 ARG A N 1
ATOM 3024 C CA . ARG A 1 363 ? 1.666 -3.370 -19.127 1.00 80.38 363 ARG A CA 1
ATOM 3025 C C . ARG A 1 363 ? 2.254 -2.158 -18.452 1.00 80.38 363 ARG A C 1
ATOM 3027 O O . ARG A 1 363 ? 2.891 -2.294 -17.415 1.00 80.38 363 ARG A O 1
ATOM 3034 N N . LEU A 1 364 ? 2.089 -0.988 -19.061 1.00 85.06 364 LEU A N 1
ATOM 3035 C CA . LEU A 1 364 ? 2.478 0.254 -18.412 1.00 85.06 364 LEU A CA 1
ATOM 3036 C C . LEU A 1 364 ? 1.636 0.477 -17.162 1.00 85.06 364 LEU A C 1
ATOM 3038 O O . LEU A 1 364 ? 2.188 0.907 -16.160 1.00 85.06 364 LEU A O 1
ATOM 3042 N N . GLU A 1 365 ? 0.344 0.150 -17.194 1.00 89.19 365 GLU A N 1
ATOM 3043 C CA . GLU A 1 365 ? -0.494 0.196 -15.997 1.00 89.19 365 GLU A CA 1
ATOM 3044 C C . GLU A 1 365 ? -0.052 -0.848 -14.964 1.00 89.19 365 GLU A C 1
ATOM 3046 O O . GLU A 1 365 ? 0.218 -0.470 -13.829 1.00 89.19 365 GLU A O 1
ATOM 3051 N N . ASP A 1 366 ? 0.120 -2.116 -15.351 1.00 89.56 366 ASP A N 1
ATOM 3052 C CA . ASP A 1 366 ? 0.595 -3.196 -14.470 1.00 89.56 366 ASP A CA 1
ATOM 3053 C C . ASP A 1 366 ? 1.933 -2.844 -13.792 1.00 89.56 366 ASP A C 1
ATOM 3055 O O . ASP A 1 366 ? 2.095 -3.023 -12.585 1.00 89.56 366 ASP A O 1
ATOM 3059 N N . ASN A 1 367 ? 2.887 -2.298 -14.550 1.00 91.75 367 ASN A N 1
ATOM 3060 C CA . ASN A 1 367 ? 4.230 -1.994 -14.062 1.00 91.75 367 ASN A CA 1
ATOM 3061 C C . ASN A 1 367 ? 4.363 -0.616 -13.387 1.00 91.75 367 ASN A C 1
ATOM 3063 O O . ASN A 1 367 ? 5.415 -0.391 -12.791 1.00 91.75 367 ASN A O 1
ATOM 3067 N N . ASN A 1 368 ? 3.361 0.279 -13.470 1.00 95.06 368 ASN A N 1
ATOM 3068 C CA . ASN A 1 368 ? 3.375 1.635 -12.885 1.00 95.06 368 ASN A CA 1
ATOM 3069 C C . ASN A 1 368 ? 2.323 1.814 -11.768 1.00 95.06 368 ASN A C 1
ATOM 3071 O O . ASN A 1 368 ? 1.354 2.567 -11.953 1.00 95.06 368 ASN A O 1
ATOM 3075 N N . PRO A 1 369 ? 2.454 1.105 -10.629 1.00 97.12 369 PRO A N 1
ATOM 3076 C CA . PRO A 1 369 ? 1.584 1.299 -9.473 1.00 97.12 369 PRO A CA 1
ATOM 3077 C C . PRO A 1 369 ? 1.596 2.739 -8.949 1.00 97.12 369 PRO A C 1
ATOM 3079 O O . PRO A 1 369 ? 2.611 3.435 -9.000 1.00 97.12 369 PRO A O 1
ATOM 3082 N N . LEU A 1 370 ? 0.467 3.164 -8.381 1.00 98.44 370 LEU A N 1
ATOM 3083 C CA . LEU A 1 370 ? 0.324 4.455 -7.707 1.00 98.44 370 LEU A CA 1
ATOM 3084 C C . LEU A 1 370 ? 1.419 4.669 -6.646 1.00 98.44 370 LEU A C 1
ATOM 3086 O O . LEU A 1 370 ? 1.736 3.764 -5.878 1.00 98.44 370 LEU A O 1
ATOM 3090 N N . LEU A 1 371 ? 1.957 5.887 -6.571 1.00 98.75 371 LEU A N 1
ATOM 3091 C CA . LEU A 1 371 ? 2.716 6.379 -5.423 1.00 98.75 371 LEU A CA 1
ATOM 3092 C C . LEU A 1 371 ? 2.494 7.888 -5.286 1.00 98.75 371 LEU A C 1
ATOM 3094 O O . LEU A 1 371 ? 2.819 8.675 -6.176 1.00 98.75 371 LEU A O 1
ATOM 3098 N N . LEU A 1 372 ? 1.929 8.285 -4.155 1.00 98.69 372 LEU A N 1
ATOM 3099 C CA . LEU A 1 372 ? 1.623 9.658 -3.789 1.00 98.69 372 LEU A CA 1
ATOM 3100 C C . LEU A 1 372 ? 2.047 9.879 -2.339 1.00 98.69 372 LEU A C 1
ATOM 3102 O O . LEU A 1 372 ? 1.783 9.054 -1.466 1.00 98.69 372 LEU A O 1
ATOM 3106 N N . TYR A 1 373 ? 2.702 11.003 -2.080 1.00 98.81 373 TYR A N 1
ATOM 3107 C CA . TYR A 1 373 ? 3.224 11.348 -0.764 1.00 98.81 373 TYR A CA 1
ATOM 3108 C C . TYR A 1 373 ? 2.714 12.707 -0.293 1.00 98.81 373 TYR A C 1
ATOM 3110 O O . TYR A 1 373 ? 2.751 13.687 -1.033 1.00 98.81 373 TYR A O 1
ATOM 3118 N N . ILE A 1 374 ? 2.276 12.760 0.958 1.00 98.62 374 ILE A N 1
ATOM 3119 C CA . ILE A 1 374 ? 1.857 13.955 1.683 1.00 98.62 374 ILE A CA 1
ATOM 3120 C C . ILE A 1 374 ? 2.868 14.160 2.817 1.00 98.62 374 ILE A C 1
ATOM 3122 O O . ILE A 1 374 ? 2.948 13.319 3.722 1.00 98.62 374 ILE A O 1
ATOM 3126 N N . PRO A 1 375 ? 3.675 15.230 2.770 1.00 97.56 375 PRO A N 1
ATOM 3127 C CA . PRO A 1 375 ? 4.635 15.521 3.820 1.00 97.56 375 PRO A CA 1
ATOM 3128 C C . PRO A 1 375 ? 3.986 16.215 5.030 1.00 97.56 375 PRO A C 1
ATOM 3130 O O . PRO A 1 375 ? 2.974 16.903 4.872 1.00 97.56 375 PRO A O 1
ATOM 3133 N N . PRO A 1 376 ? 4.621 16.142 6.216 1.00 96.31 376 PRO A N 1
ATOM 3134 C CA . PRO A 1 376 ? 4.305 17.017 7.337 1.00 96.31 376 PRO A CA 1
ATOM 3135 C C . PRO A 1 376 ? 4.344 18.497 6.925 1.00 96.31 376 PRO A C 1
ATOM 3137 O O . PRO A 1 376 ? 5.234 18.928 6.184 1.00 96.31 376 PRO A O 1
ATOM 3140 N N . GLN A 1 377 ? 3.406 19.301 7.432 1.00 94.50 377 GLN A N 1
ATOM 3141 C CA . GLN A 1 377 ? 3.248 20.702 7.021 1.00 94.50 377 GLN A CA 1
ATOM 3142 C C . GLN A 1 377 ? 4.480 21.562 7.336 1.00 94.50 377 GLN A C 1
ATOM 3144 O O . GLN A 1 377 ? 4.781 22.506 6.607 1.00 94.50 377 GLN A O 1
ATOM 3149 N N . ASN A 1 378 ? 5.215 21.249 8.407 1.00 92.62 378 ASN A N 1
ATOM 3150 C CA . ASN A 1 378 ? 6.448 21.953 8.758 1.00 92.62 378 ASN A CA 1
ATOM 3151 C C . ASN A 1 378 ? 7.554 21.754 7.707 1.00 92.62 378 ASN A C 1
ATOM 3153 O O . ASN A 1 378 ? 8.285 22.703 7.436 1.00 92.62 378 ASN A O 1
ATOM 3157 N N . LEU A 1 379 ? 7.641 20.582 7.067 1.00 95.50 379 LEU A N 1
ATOM 3158 C CA . LEU A 1 379 ? 8.654 20.314 6.037 1.00 95.50 379 LEU A CA 1
ATOM 3159 C C . LEU A 1 379 ? 8.409 21.100 4.747 1.00 95.50 379 LEU A C 1
ATOM 3161 O O . LEU A 1 379 ? 9.349 21.367 4.007 1.00 95.50 379 LEU A O 1
ATOM 3165 N N . LEU A 1 380 ? 7.177 21.549 4.491 1.00 95.56 380 LEU A N 1
ATOM 3166 C CA . LEU A 1 380 ? 6.866 22.406 3.338 1.00 95.56 380 LEU A CA 1
ATOM 3167 C C . LEU A 1 380 ? 7.490 23.811 3.439 1.00 95.56 380 LEU A C 1
ATOM 3169 O O . LEU A 1 380 ? 7.523 24.541 2.445 1.00 95.56 380 LEU A O 1
ATOM 3173 N N . LYS A 1 381 ? 8.005 24.194 4.614 1.00 96.31 381 LYS A N 1
ATOM 3174 C CA . LYS A 1 381 ? 8.792 25.423 4.805 1.00 96.31 381 LYS A CA 1
ATOM 3175 C C . LYS A 1 381 ? 10.249 25.266 4.360 1.00 96.31 381 LYS A C 1
ATOM 3177 O O . LYS A 1 381 ? 10.927 26.265 4.157 1.00 96.31 381 LYS A O 1
ATOM 3182 N N . ASN A 1 382 ? 10.717 24.031 4.190 1.00 97.12 382 ASN A N 1
ATOM 3183 C CA . ASN A 1 382 ? 12.060 23.727 3.721 1.00 97.12 382 ASN A CA 1
ATOM 3184 C C . ASN A 1 382 ? 12.082 23.716 2.179 1.00 97.12 382 ASN A C 1
ATOM 3186 O O . ASN A 1 382 ? 11.541 22.809 1.541 1.00 97.12 382 ASN A O 1
ATOM 3190 N N . GLU A 1 383 ? 12.696 24.723 1.554 1.00 96.00 383 GLU A N 1
ATOM 3191 C CA . GLU A 1 383 ? 12.804 24.791 0.085 1.00 9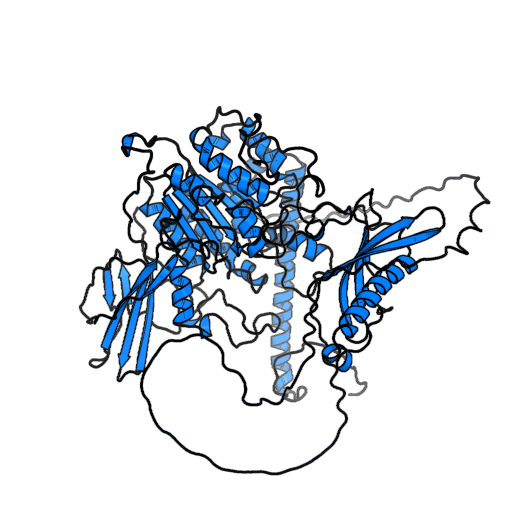6.00 383 GLU A CA 1
ATOM 3192 C C . GLU A 1 383 ? 13.631 23.642 -0.499 1.00 96.00 383 GLU A C 1
ATOM 3194 O O . GLU A 1 383 ? 13.320 23.122 -1.570 1.00 96.00 383 GLU A O 1
ATOM 3199 N N . GLU A 1 384 ? 14.662 23.201 0.218 1.00 95.31 384 GLU A N 1
ATOM 3200 C CA . GLU A 1 384 ? 15.528 22.107 -0.208 1.00 95.31 384 GLU A CA 1
ATOM 3201 C C . GLU A 1 384 ? 14.744 20.796 -0.302 1.00 95.31 384 GLU A C 1
ATOM 3203 O O . GLU A 1 384 ? 14.783 20.120 -1.330 1.00 95.31 384 GLU A O 1
ATOM 3208 N N . PHE A 1 385 ? 13.948 20.499 0.726 1.00 96.56 385 PHE A N 1
ATOM 3209 C CA . PHE A 1 385 ? 13.018 19.373 0.753 1.00 96.56 385 PHE A CA 1
ATOM 3210 C C . PHE A 1 385 ? 12.026 19.412 -0.415 1.00 96.56 385 PHE A C 1
ATOM 3212 O O . PHE A 1 385 ? 11.880 18.425 -1.143 1.00 96.56 385 PHE A O 1
ATOM 3219 N N . LYS A 1 386 ? 11.368 20.559 -0.639 1.00 96.94 386 LYS A N 1
ATOM 3220 C CA . LYS A 1 386 ? 10.402 20.718 -1.739 1.00 96.94 386 LYS A CA 1
ATOM 3221 C C . LYS A 1 386 ? 11.057 20.512 -3.101 1.00 96.94 386 LYS A C 1
ATOM 3223 O O . LYS A 1 386 ? 10.493 19.814 -3.945 1.00 96.94 386 LYS A O 1
ATOM 3228 N N . ASN A 1 387 ? 12.248 21.071 -3.306 1.00 96.19 387 ASN A N 1
ATOM 3229 C CA . ASN A 1 387 ? 13.011 20.907 -4.541 1.00 96.19 387 ASN A CA 1
ATOM 3230 C C . ASN A 1 387 ? 13.426 19.445 -4.751 1.00 96.19 387 ASN A C 1
ATOM 3232 O O . ASN A 1 387 ? 13.217 18.912 -5.842 1.00 96.19 387 ASN A O 1
ATOM 3236 N N . ARG A 1 388 ? 13.915 18.759 -3.704 1.00 95.19 388 ARG A N 1
ATOM 3237 C CA . ARG A 1 388 ? 14.235 17.321 -3.766 1.00 95.19 388 ARG A CA 1
ATOM 3238 C C . ARG A 1 388 ? 13.020 16.493 -4.176 1.00 95.19 388 ARG A C 1
ATOM 3240 O O . ARG A 1 388 ? 13.124 15.683 -5.093 1.00 95.19 388 ARG A O 1
ATOM 3247 N N . LEU A 1 389 ? 11.860 16.715 -3.559 1.00 96.56 389 LEU A N 1
ATOM 3248 C CA . LEU A 1 389 ? 10.639 15.985 -3.912 1.00 96.56 389 LEU A CA 1
ATOM 3249 C C . LEU A 1 389 ? 10.153 16.289 -5.331 1.00 96.56 389 LEU A C 1
ATOM 3251 O O . LEU A 1 389 ? 9.757 15.371 -6.051 1.00 96.56 389 LEU A O 1
ATOM 3255 N N . ASN A 1 390 ? 10.196 17.552 -5.759 1.00 96.56 390 ASN A N 1
ATOM 3256 C CA . ASN A 1 390 ? 9.820 17.942 -7.119 1.00 96.56 390 ASN A CA 1
ATOM 3257 C C . ASN A 1 390 ? 10.689 17.251 -8.178 1.00 96.56 390 ASN A C 1
ATOM 3259 O O . ASN A 1 390 ? 10.173 16.813 -9.207 1.00 96.56 390 ASN A O 1
ATOM 3263 N N . GLU A 1 391 ? 11.988 17.119 -7.920 1.00 96.25 391 GLU A N 1
ATOM 3264 C CA . GLU A 1 391 ? 12.914 16.420 -8.811 1.00 96.25 391 GLU A CA 1
ATOM 3265 C C . GLU A 1 391 ? 12.729 14.898 -8.758 1.00 96.25 391 GLU A C 1
ATOM 3267 O O . GLU A 1 391 ? 12.595 14.247 -9.796 1.00 96.25 391 GLU A O 1
ATOM 3272 N N . ASN A 1 392 ? 12.706 14.312 -7.561 1.00 97.06 392 ASN A N 1
ATOM 3273 C CA . ASN A 1 392 ? 12.684 12.860 -7.379 1.00 97.06 392 ASN A CA 1
ATOM 3274 C C . ASN A 1 392 ? 11.336 12.233 -7.756 1.00 97.06 392 ASN A C 1
ATOM 3276 O O . ASN A 1 392 ? 11.312 11.114 -8.263 1.00 97.06 392 ASN A O 1
ATOM 3280 N N . SER A 1 393 ? 10.222 12.958 -7.600 1.00 97.62 393 SER A N 1
ATOM 3281 C CA . SER A 1 393 ? 8.888 12.494 -8.027 1.00 97.62 393 SER A CA 1
ATOM 3282 C C . SER A 1 393 ? 8.749 12.305 -9.543 1.00 97.62 393 SER A C 1
ATOM 3284 O O . SER A 1 393 ? 7.848 11.607 -10.016 1.00 97.62 393 SER A O 1
ATOM 3286 N N . ARG A 1 394 ? 9.667 12.884 -10.326 1.00 96.12 394 ARG A N 1
ATOM 3287 C CA . ARG A 1 394 ? 9.718 12.762 -11.791 1.00 96.12 394 ARG A CA 1
ATOM 3288 C C . ARG A 1 394 ? 10.746 11.738 -12.271 1.00 96.12 394 ARG A C 1
ATOM 3290 O O . ARG A 1 394 ? 10.903 11.561 -13.477 1.00 96.12 394 ARG A O 1
ATOM 3297 N N . GLN A 1 395 ? 11.437 11.069 -11.354 1.00 95.06 395 GLN A N 1
ATOM 3298 C CA . GLN A 1 395 ? 12.401 10.021 -11.668 1.00 95.06 395 GLN A CA 1
ATOM 3299 C C . GLN A 1 395 ? 11.774 8.638 -11.502 1.00 95.06 395 GLN A C 1
ATOM 3301 O O . GLN A 1 395 ? 10.773 8.467 -10.808 1.00 95.06 395 GLN A O 1
ATOM 3306 N N . LEU A 1 396 ? 12.382 7.641 -12.148 1.00 94.62 396 LEU A N 1
ATOM 3307 C CA . LEU A 1 396 ? 12.033 6.242 -11.927 1.00 94.62 396 LEU A CA 1
ATOM 3308 C C . LEU A 1 396 ? 12.321 5.894 -10.468 1.00 94.62 396 LEU A C 1
ATOM 3310 O O . LEU A 1 396 ? 13.472 6.032 -10.066 1.00 94.62 396 LEU A O 1
ATOM 3314 N N . VAL A 1 397 ? 11.330 5.432 -9.708 1.00 95.88 397 VAL A N 1
ATOM 3315 C CA . VAL A 1 397 ? 11.420 4.922 -8.325 1.00 95.88 397 VAL A CA 1
ATOM 3316 C C . VAL A 1 397 ? 10.880 3.495 -8.244 1.00 95.88 397 VAL A C 1
ATOM 3318 O O . VAL A 1 397 ? 10.254 3.017 -9.183 1.00 95.88 397 VAL A O 1
ATOM 3321 N N . THR A 1 398 ? 11.173 2.787 -7.159 1.00 95.56 398 THR A N 1
ATOM 3322 C CA . THR A 1 398 ? 10.771 1.392 -6.932 1.00 95.56 398 THR A CA 1
ATOM 3323 C C . THR A 1 398 ? 10.315 1.191 -5.478 1.00 95.56 398 THR A C 1
ATOM 3325 O O . THR A 1 398 ? 10.610 2.027 -4.614 1.00 95.56 398 THR A O 1
ATOM 3328 N N . PRO A 1 399 ? 9.675 0.056 -5.141 1.00 95.56 399 PRO A N 1
ATOM 3329 C CA . PRO A 1 399 ? 9.411 -0.329 -3.758 1.00 95.56 399 PRO A CA 1
ATOM 3330 C C . PRO A 1 399 ? 10.660 -0.344 -2.861 1.00 95.56 399 PRO A C 1
ATOM 3332 O O . PRO A 1 399 ? 10.538 -0.065 -1.672 1.00 95.56 399 PRO A O 1
ATOM 3335 N N . TYR A 1 400 ? 11.859 -0.584 -3.411 1.00 95.44 400 TYR A N 1
ATOM 3336 C CA . TYR A 1 400 ? 13.121 -0.483 -2.665 1.00 95.44 400 TYR A CA 1
ATOM 3337 C C . TYR A 1 400 ? 13.410 0.946 -2.198 1.00 95.44 400 TYR A C 1
ATOM 3339 O O . TYR A 1 400 ? 13.844 1.162 -1.069 1.00 95.44 400 TYR A O 1
ATOM 3347 N N . ASP A 1 401 ? 13.151 1.936 -3.055 1.00 96.62 401 ASP A N 1
ATOM 3348 C CA . ASP A 1 401 ? 13.318 3.354 -2.719 1.00 96.62 401 ASP A CA 1
ATOM 3349 C C . ASP A 1 401 ? 12.288 3.787 -1.669 1.00 96.62 401 ASP A C 1
ATOM 3351 O O . ASP A 1 401 ? 12.609 4.526 -0.742 1.00 96.62 401 ASP A O 1
ATOM 3355 N N . THR A 1 402 ? 11.061 3.263 -1.757 1.00 97.88 402 THR A N 1
ATOM 3356 C CA . THR A 1 402 ? 10.026 3.512 -0.742 1.00 97.88 402 THR A CA 1
ATOM 3357 C C . THR A 1 402 ? 10.389 2.874 0.597 1.00 97.88 402 THR A C 1
ATOM 3359 O O . THR A 1 402 ? 10.307 3.553 1.618 1.00 97.88 402 THR A O 1
ATOM 3362 N N . TYR A 1 403 ? 10.872 1.626 0.619 1.00 97.56 403 TYR A N 1
ATOM 3363 C CA . TYR A 1 403 ? 11.421 1.009 1.832 1.00 97.56 403 TYR A CA 1
ATOM 3364 C C . TYR A 1 403 ? 12.544 1.870 2.432 1.00 97.56 403 TYR A C 1
ATOM 3366 O O . TYR A 1 403 ? 12.525 2.174 3.626 1.00 97.56 403 TYR A O 1
ATOM 3374 N N . ALA A 1 404 ? 13.495 2.307 1.596 1.00 96.81 404 ALA A N 1
ATOM 3375 C CA . ALA A 1 404 ? 14.608 3.158 2.004 1.00 96.81 404 ALA A CA 1
ATOM 3376 C C . ALA A 1 404 ? 14.108 4.472 2.625 1.00 96.81 404 ALA A C 1
ATOM 3378 O O . ALA A 1 404 ? 14.589 4.875 3.682 1.00 96.81 404 ALA A O 1
ATOM 3379 N N . THR A 1 405 ? 13.101 5.115 2.030 1.00 97.62 405 THR A N 1
ATOM 3380 C CA . THR A 1 405 ? 12.482 6.317 2.602 1.00 97.62 405 THR A CA 1
ATOM 3381 C C . THR A 1 405 ? 11.779 6.051 3.925 1.00 97.62 405 THR A C 1
ATOM 3383 O O . THR A 1 405 ? 11.965 6.815 4.868 1.00 97.62 405 THR A O 1
ATOM 3386 N N . LEU A 1 406 ? 11.005 4.971 4.040 1.00 98.06 406 LEU A N 1
ATOM 3387 C CA . LEU A 1 406 ? 10.321 4.635 5.291 1.00 98.06 406 LEU A CA 1
ATOM 3388 C C . LEU A 1 406 ? 11.327 4.354 6.415 1.00 98.06 406 LEU A C 1
ATOM 3390 O O . LEU A 1 406 ? 11.123 4.791 7.545 1.00 98.06 406 LEU A O 1
ATOM 3394 N N . LYS A 1 407 ? 12.450 3.697 6.106 1.00 96.25 407 LYS A N 1
ATOM 3395 C CA . LYS A 1 407 ? 13.534 3.483 7.070 1.00 96.25 407 LYS A CA 1
ATOM 3396 C C . LYS A 1 407 ? 14.283 4.778 7.418 1.00 96.25 407 LYS A C 1
ATOM 3398 O O . LYS A 1 407 ? 14.602 4.974 8.588 1.00 96.25 407 LYS A O 1
ATOM 3403 N N . ASP A 1 408 ? 14.515 5.676 6.455 1.00 95.25 408 ASP A N 1
ATOM 3404 C CA . ASP A 1 408 ? 15.073 7.025 6.688 1.00 95.25 408 ASP A CA 1
ATOM 3405 C C . ASP A 1 408 ? 14.168 7.825 7.646 1.00 95.25 408 ASP A C 1
ATOM 3407 O O . ASP A 1 408 ? 14.645 8.361 8.642 1.00 95.25 408 ASP A O 1
ATOM 3411 N N . ILE A 1 409 ? 12.843 7.792 7.447 1.00 95.38 409 ILE A N 1
ATOM 3412 C CA . ILE A 1 409 ? 11.861 8.402 8.364 1.00 95.38 409 ILE A CA 1
ATOM 3413 C C . ILE A 1 409 ? 11.909 7.748 9.754 1.00 95.38 409 ILE A C 1
ATOM 3415 O O . ILE A 1 409 ? 11.947 8.457 10.760 1.00 95.38 409 ILE A O 1
ATOM 3419 N N . ALA A 1 410 ? 11.938 6.414 9.838 1.00 93.88 410 ALA A N 1
ATOM 3420 C CA . ALA A 1 410 ? 11.962 5.709 11.122 1.00 93.88 410 ALA A CA 1
ATOM 3421 C C . ALA A 1 410 ? 13.174 6.105 11.983 1.00 93.88 410 ALA A C 1
ATOM 3423 O O . ALA A 1 410 ? 13.040 6.319 13.189 1.00 93.88 410 ALA A O 1
ATOM 3424 N N . LEU A 1 411 ? 14.349 6.212 11.354 1.00 90.88 411 LEU A N 1
ATOM 3425 C CA . LEU A 1 411 ? 15.621 6.460 12.034 1.00 90.88 411 LEU A CA 1
ATOM 3426 C C . LEU A 1 411 ? 15.910 7.954 12.232 1.00 90.88 411 LEU A C 1
ATOM 3428 O O . LEU A 1 411 ? 16.448 8.348 13.267 1.00 90.88 411 LEU A O 1
ATOM 3432 N N . HIS A 1 412 ? 15.542 8.798 11.267 1.00 89.56 412 HIS A N 1
ATOM 3433 C CA . HIS A 1 412 ? 15.976 10.198 11.201 1.00 89.56 412 HIS A CA 1
ATOM 3434 C C . HIS A 1 412 ? 14.828 11.206 11.144 1.00 89.56 412 HIS A C 1
ATOM 3436 O O . HIS A 1 412 ? 15.082 12.395 11.297 1.00 89.56 412 HIS A O 1
ATOM 3442 N N . GLY A 1 413 ? 13.572 10.768 11.018 1.00 90.44 413 GLY A N 1
ATOM 3443 C CA . GLY A 1 413 ? 12.416 11.657 10.850 1.00 90.44 413 GLY A CA 1
ATOM 3444 C C . GLY A 1 413 ? 12.217 12.677 11.973 1.00 90.44 413 GLY A C 1
ATOM 3445 O O . GLY A 1 413 ? 11.684 13.753 11.741 1.00 90.44 413 GLY A O 1
ATOM 3446 N N . HIS A 1 414 ? 12.710 12.384 13.177 1.00 86.75 414 HIS A N 1
ATOM 3447 C CA . HIS A 1 414 ? 12.701 13.311 14.313 1.00 86.75 414 HIS A CA 1
ATOM 3448 C C . HIS A 1 414 ? 13.623 14.532 14.139 1.00 86.75 414 HIS A C 1
ATOM 3450 O O . HIS A 1 414 ? 13.480 15.503 14.873 1.00 86.75 414 HIS A O 1
ATOM 3456 N N . LEU A 1 415 ? 14.573 14.468 13.202 1.00 88.81 415 LEU A N 1
ATOM 3457 C CA . LEU A 1 415 ? 15.486 15.558 12.848 1.00 88.81 415 LEU A CA 1
ATOM 3458 C C . LEU A 1 415 ? 14.968 16.385 11.667 1.00 88.81 415 LEU A C 1
ATOM 3460 O O . LEU A 1 415 ? 15.550 17.417 11.352 1.00 88.81 415 LEU A O 1
ATOM 3464 N N . PHE A 1 416 ? 13.936 15.909 10.965 1.00 91.50 416 PHE A N 1
ATOM 3465 C CA . PHE A 1 416 ? 13.431 16.574 9.772 1.00 91.50 416 PHE A CA 1
ATOM 3466 C C . PHE A 1 416 ? 12.648 17.823 10.182 1.00 91.50 416 PHE A C 1
ATOM 3468 O O . PHE A 1 416 ? 11.575 17.738 10.782 1.00 91.50 416 PHE A O 1
ATOM 3475 N N . ASP A 1 417 ? 13.183 18.987 9.830 1.00 90.38 417 ASP A N 1
ATOM 3476 C CA . ASP A 1 417 ? 12.578 20.290 10.080 1.00 90.38 417 ASP A CA 1
ATOM 3477 C C . ASP A 1 417 ? 12.780 21.248 8.888 1.00 90.38 417 ASP A C 1
ATOM 3479 O O . ASP A 1 417 ? 13.166 20.849 7.781 1.00 90.38 417 ASP A O 1
ATOM 3483 N N . ASP A 1 418 ? 12.481 22.530 9.100 1.00 90.94 418 ASP A N 1
ATOM 3484 C CA . ASP A 1 418 ? 12.599 23.575 8.085 1.00 90.94 418 ASP A CA 1
ATOM 3485 C C . ASP A 1 418 ? 14.052 23.945 7.724 1.00 90.94 418 ASP A C 1
ATOM 3487 O O . ASP A 1 418 ? 14.271 24.647 6.737 1.00 90.94 418 ASP A O 1
ATOM 3491 N N . LYS A 1 419 ? 15.040 23.444 8.479 1.00 91.38 419 LYS A N 1
ATOM 3492 C CA . LYS A 1 419 ? 16.479 23.731 8.332 1.00 91.38 419 LYS A CA 1
ATOM 3493 C C . LYS A 1 419 ? 17.318 22.495 8.019 1.00 91.38 419 LYS A C 1
ATOM 3495 O O . LYS A 1 419 ? 18.506 22.619 7.720 1.00 91.38 419 LYS A O 1
ATOM 3500 N N . TYR A 1 420 ? 16.729 21.310 8.110 1.00 91.06 420 TYR A N 1
ATOM 3501 C CA . TYR A 1 420 ? 17.410 20.055 7.864 1.00 91.06 420 TYR A CA 1
ATOM 3502 C C . TYR A 1 420 ? 17.929 19.971 6.420 1.00 91.06 420 TYR A C 1
ATOM 3504 O O . TYR A 1 420 ? 17.220 20.302 5.469 1.00 91.06 420 TYR A O 1
ATOM 3512 N N . ASN A 1 421 ? 19.168 19.500 6.259 1.00 92.44 421 ASN A N 1
ATOM 3513 C CA . ASN A 1 421 ? 19.832 19.365 4.961 1.00 92.44 421 ASN A CA 1
ATOM 3514 C C . ASN A 1 421 ? 19.421 18.044 4.284 1.00 92.44 421 ASN A C 1
ATOM 3516 O O . ASN A 1 421 ? 19.880 16.954 4.651 1.00 92.44 421 ASN A O 1
ATOM 3520 N N . PHE A 1 422 ? 18.559 18.149 3.274 1.00 92.75 422 PHE A N 1
ATOM 3521 C CA . PHE A 1 422 ? 18.049 17.030 2.474 1.00 92.75 422 PHE A CA 1
ATOM 3522 C C . PHE A 1 422 ? 18.915 16.694 1.246 1.00 92.75 422 PHE A C 1
ATOM 3524 O O . PHE A 1 422 ? 18.677 15.681 0.597 1.00 92.75 422 PHE A O 1
ATOM 3531 N N . SER A 1 423 ? 19.939 17.489 0.943 1.00 88.62 423 SER A N 1
ATOM 3532 C CA . SER A 1 423 ? 20.888 17.340 -0.170 1.00 88.62 423 SER A CA 1
ATOM 3533 C C . SER A 1 423 ? 22.066 16.453 0.200 1.00 88.62 423 SER A C 1
ATOM 3535 O O . SER A 1 423 ? 22.818 16.020 -0.670 1.00 88.62 423 SER A O 1
ATOM 3537 N N . SER A 1 424 ? 22.230 16.155 1.485 1.00 85.19 424 SER A N 1
ATOM 3538 C CA . SER A 1 424 ? 23.179 15.147 1.935 1.00 85.19 424 SER A CA 1
ATOM 3539 C C . SER A 1 424 ? 22.671 13.747 1.577 1.00 85.19 424 SER A C 1
ATOM 3541 O O . SER A 1 424 ? 21.470 13.482 1.709 1.00 85.19 424 SER A O 1
ATOM 3543 N N . PRO A 1 425 ? 23.551 12.828 1.137 1.00 79.31 425 PRO A N 1
ATOM 3544 C CA . PRO A 1 425 ? 23.155 11.441 0.940 1.00 79.31 425 PRO A CA 1
ATOM 3545 C C . PRO A 1 425 ? 22.662 10.837 2.266 1.00 79.31 425 PRO A C 1
ATOM 3547 O O . PRO A 1 425 ? 23.079 11.287 3.339 1.00 79.31 425 PRO A O 1
ATOM 3550 N N . PRO A 1 426 ? 21.784 9.820 2.217 1.00 71.69 426 PRO A N 1
ATOM 3551 C CA . PRO A 1 426 ? 21.355 9.144 3.431 1.00 71.69 426 PRO A CA 1
ATOM 3552 C C . PRO A 1 426 ? 22.562 8.523 4.158 1.00 71.69 426 PRO A C 1
ATOM 3554 O O . PRO A 1 426 ? 23.520 8.100 3.499 1.00 71.69 426 PRO A O 1
ATOM 3557 N N . PRO A 1 427 ? 22.519 8.405 5.497 1.00 73.06 427 PRO A N 1
ATOM 3558 C CA . PRO A 1 427 ? 23.509 7.634 6.241 1.00 73.06 427 PRO A CA 1
ATOM 3559 C C . PRO A 1 427 ? 23.635 6.192 5.717 1.00 73.06 427 PRO A C 1
ATOM 3561 O O . PRO A 1 427 ? 22.707 5.639 5.121 1.00 73.06 427 PRO A O 1
ATOM 3564 N N . ALA A 1 428 ? 24.788 5.556 5.940 1.00 73.62 428 ALA A N 1
ATOM 3565 C CA . ALA A 1 428 ? 24.987 4.162 5.545 1.00 73.62 428 ALA A CA 1
ATOM 3566 C C . ALA A 1 428 ? 23.955 3.234 6.224 1.00 73.62 428 ALA A C 1
ATOM 3568 O O . ALA A 1 428 ? 23.605 3.424 7.387 1.00 73.62 428 ALA A O 1
ATOM 3569 N N . GLY A 1 429 ? 23.484 2.206 5.505 1.00 75.56 429 GLY A N 1
ATOM 3570 C CA . GLY A 1 429 ? 22.572 1.189 6.049 1.00 75.56 429 GLY A CA 1
ATOM 3571 C C . GLY A 1 429 ? 21.070 1.459 5.873 1.00 75.56 429 GLY A C 1
ATOM 3572 O O . GLY A 1 429 ? 20.263 0.742 6.467 1.00 75.56 429 GLY A O 1
ATOM 3573 N N . ILE A 1 430 ? 20.661 2.442 5.061 1.00 82.44 430 ILE A N 1
ATOM 3574 C CA . ILE A 1 430 ? 19.238 2.709 4.762 1.00 82.44 430 ILE A CA 1
ATOM 3575 C C . ILE A 1 430 ? 18.600 1.662 3.822 1.00 82.44 430 ILE A C 1
ATOM 3577 O O . ILE A 1 430 ? 17.423 1.348 3.971 1.00 82.44 430 ILE A O 1
ATOM 3581 N N . SER A 1 431 ? 19.353 1.046 2.911 1.00 79.38 431 SER A N 1
ATOM 3582 C CA . SER A 1 431 ? 18.890 -0.110 2.123 1.00 79.38 431 SER A CA 1
ATOM 3583 C C . SER A 1 431 ? 20.067 -1.003 1.750 1.00 79.38 431 SER A C 1
ATOM 3585 O O . SER A 1 431 ? 21.173 -0.512 1.511 1.00 79.38 431 SER A O 1
ATOM 3587 N N . ASP A 1 432 ? 19.805 -2.308 1.684 1.00 72.25 432 ASP A N 1
ATOM 3588 C CA . ASP A 1 432 ? 20.765 -3.326 1.260 1.00 72.25 432 ASP A CA 1
ATOM 3589 C C . ASP A 1 432 ? 20.664 -3.613 -0.251 1.00 72.25 432 ASP A C 1
ATOM 3591 O O . ASP A 1 432 ? 21.635 -4.058 -0.861 1.00 72.25 432 ASP A O 1
ATOM 3595 N N . ASN A 1 433 ? 19.501 -3.373 -0.876 1.00 73.06 433 ASN A N 1
ATOM 3596 C CA . ASN A 1 433 ? 19.200 -3.769 -2.261 1.00 73.06 433 ASN A CA 1
ATOM 3597 C C . ASN A 1 433 ? 19.074 -2.587 -3.231 1.00 73.06 433 ASN A C 1
ATOM 3599 O O . ASN A 1 433 ? 18.231 -2.587 -4.121 1.00 73.06 433 ASN A O 1
ATOM 3603 N N . THR A 1 434 ? 19.971 -1.605 -3.117 1.00 78.38 434 THR A N 1
ATOM 3604 C CA . THR A 1 434 ? 20.104 -0.427 -4.011 1.00 78.38 434 THR A CA 1
ATOM 3605 C C . THR A 1 434 ? 19.001 0.630 -3.945 1.00 78.38 434 THR A C 1
ATOM 3607 O O . THR A 1 434 ? 19.127 1.660 -4.611 1.00 78.38 434 THR A O 1
ATOM 3610 N N . GLY A 1 435 ? 17.986 0.442 -3.096 1.00 88.94 435 GLY A N 1
ATOM 3611 C CA . GLY A 1 435 ? 16.990 1.470 -2.814 1.00 88.94 435 GLY A CA 1
ATOM 3612 C C . GLY A 1 435 ? 17.632 2.741 -2.258 1.00 88.94 435 GLY A C 1
ATOM 3613 O O . GLY A 1 435 ? 18.564 2.692 -1.455 1.00 88.94 435 GLY A O 1
ATOM 3614 N N . SER A 1 436 ? 17.149 3.899 -2.698 1.00 92.31 436 SER A N 1
ATOM 3615 C CA . SER A 1 436 ? 17.566 5.209 -2.194 1.00 92.31 436 SER A CA 1
ATOM 3616 C C . SER A 1 436 ? 16.349 5.956 -1.669 1.00 92.31 436 SER A C 1
ATOM 3618 O O . SER A 1 436 ? 15.313 5.975 -2.324 1.00 92.31 436 SER A O 1
ATOM 3620 N N . SER A 1 437 ? 16.471 6.593 -0.503 1.00 95.38 437 SER A N 1
ATOM 3621 C CA . SER A 1 437 ? 15.384 7.427 0.010 1.00 95.38 437 SER A CA 1
ATOM 3622 C C . SER A 1 437 ? 15.108 8.564 -0.976 1.00 95.38 437 SER A C 1
ATOM 3624 O O . SER A 1 437 ? 15.993 9.373 -1.250 1.00 95.38 437 SER A O 1
ATOM 3626 N N . TRP A 1 438 ? 13.882 8.662 -1.489 1.00 96.06 438 TRP A N 1
ATOM 3627 C CA . TRP A 1 438 ? 13.470 9.742 -2.390 1.00 96.06 438 TRP A CA 1
ATOM 3628 C C . TRP A 1 438 ? 13.295 11.098 -1.685 1.00 96.06 438 TRP A C 1
ATOM 3630 O O . TRP A 1 438 ? 12.994 12.093 -2.343 1.00 96.06 438 TRP A O 1
ATOM 3640 N N . LEU A 1 439 ? 13.554 11.171 -0.373 1.00 95.75 439 LEU A N 1
ATOM 3641 C CA . LEU A 1 439 ? 13.760 12.425 0.364 1.00 95.75 439 LEU A CA 1
ATOM 3642 C C . LEU A 1 439 ? 15.174 13.004 0.171 1.00 95.75 439 LEU A C 1
ATOM 3644 O O . LEU A 1 439 ? 15.434 14.128 0.586 1.00 95.75 439 LEU A O 1
ATOM 3648 N N . ARG A 1 440 ? 16.089 12.232 -0.428 1.00 93.56 440 ARG A N 1
ATOM 3649 C CA . ARG A 1 440 ? 17.522 12.531 -0.589 1.00 93.56 440 ARG A CA 1
ATOM 3650 C C . ARG A 1 440 ? 17.917 12.517 -2.067 1.00 93.56 440 ARG A C 1
ATOM 3652 O O . ARG A 1 440 ? 17.115 12.088 -2.900 1.00 93.56 440 ARG A O 1
ATOM 3659 N N . PRO A 1 441 ? 19.145 12.920 -2.442 1.00 92.75 441 PRO A N 1
ATOM 3660 C CA . PRO A 1 441 ? 19.619 12.714 -3.804 1.00 92.75 441 PRO A CA 1
ATOM 3661 C C . PRO A 1 441 ? 19.576 11.230 -4.183 1.00 92.75 441 PRO A C 1
ATOM 3663 O O . PRO A 1 441 ? 20.174 10.382 -3.518 1.00 92.75 441 PRO A O 1
ATOM 3666 N N . LEU A 1 442 ? 18.869 10.918 -5.268 1.00 91.94 442 LEU A N 1
ATOM 3667 C CA . LEU A 1 442 ? 18.789 9.560 -5.796 1.00 91.94 442 LEU A CA 1
ATOM 3668 C C . LEU A 1 442 ? 20.080 9.194 -6.536 1.00 91.94 442 LEU A C 1
ATOM 3670 O O . LEU A 1 442 ? 20.572 9.964 -7.367 1.00 91.94 442 LEU A O 1
ATOM 3674 N N . LYS A 1 443 ? 20.596 7.985 -6.288 1.00 89.56 443 LYS A N 1
ATOM 3675 C CA . LYS A 1 443 ? 21.773 7.457 -6.989 1.00 89.56 443 LYS A CA 1
ATOM 3676 C C . LYS A 1 443 ? 21.504 7.348 -8.495 1.00 89.56 443 LYS A C 1
ATOM 3678 O O . LYS A 1 443 ? 20.532 6.718 -8.909 1.00 89.56 443 LYS A O 1
ATOM 3683 N N . GLN A 1 444 ? 22.390 7.933 -9.299 1.00 90.19 444 GLN A N 1
ATOM 3684 C CA . GLN A 1 444 ? 22.308 7.950 -10.762 1.00 90.19 444 GLN A CA 1
ATOM 3685 C C . GLN A 1 444 ? 23.264 6.933 -11.415 1.00 90.19 444 GLN A C 1
ATOM 3687 O O . GLN A 1 444 ? 24.269 6.567 -10.798 1.00 90.19 444 GLN A O 1
ATOM 3692 N N . PRO A 1 445 ? 23.004 6.512 -12.670 1.00 89.81 445 PRO A N 1
ATOM 3693 C CA . PRO A 1 445 ? 21.770 6.738 -13.439 1.00 89.81 445 PRO A CA 1
ATOM 3694 C C . PRO A 1 445 ? 20.588 5.935 -12.869 1.00 89.81 445 PRO A C 1
ATOM 3696 O O . PRO A 1 445 ? 20.801 4.913 -12.223 1.00 89.81 445 PRO A O 1
ATOM 3699 N N . ARG A 1 446 ? 19.343 6.360 -13.123 1.00 87.44 446 ARG A N 1
ATOM 3700 C CA . ARG A 1 446 ? 18.112 5.629 -12.748 1.00 87.44 446 ARG A CA 1
ATOM 3701 C C . ARG A 1 446 ? 17.528 4.896 -13.962 1.00 87.44 446 ARG A C 1
ATOM 3703 O O . ARG A 1 446 ? 16.788 5.482 -14.749 1.00 87.44 446 ARG A O 1
ATOM 3710 N N . ASN A 1 447 ? 17.868 3.623 -14.133 1.00 83.44 447 ASN A N 1
ATOM 3711 C CA . ASN A 1 447 ? 17.335 2.760 -15.188 1.00 83.44 447 ASN A CA 1
ATOM 3712 C C . ASN A 1 447 ? 17.241 1.308 -14.696 1.00 83.44 447 ASN A C 1
ATOM 3714 O O . ASN A 1 447 ? 17.691 0.973 -13.604 1.00 83.44 447 ASN A O 1
ATOM 3718 N N . CYS A 1 448 ? 16.648 0.423 -15.490 1.00 77.69 448 CYS A N 1
ATOM 3719 C CA . CYS A 1 448 ? 16.407 -0.951 -15.045 1.00 77.69 448 CYS A CA 1
ATOM 3720 C C . CYS A 1 448 ? 17.691 -1.765 -14.801 1.00 77.69 448 CYS A C 1
ATOM 3722 O O . CYS A 1 448 ? 17.659 -2.718 -14.026 1.00 77.69 448 CYS A O 1
ATOM 3724 N N . ASP A 1 449 ? 18.830 -1.347 -15.361 1.00 76.25 449 ASP A N 1
ATOM 3725 C CA . ASP A 1 449 ? 20.124 -1.984 -15.099 1.00 76.25 449 ASP A CA 1
ATOM 3726 C C . ASP A 1 449 ? 20.690 -1.575 -13.727 1.00 76.25 449 ASP A C 1
ATOM 3728 O O . ASP A 1 449 ? 21.308 -2.393 -13.028 1.00 76.25 449 ASP A O 1
ATOM 3732 N N . SER A 1 450 ? 20.464 -0.317 -13.322 1.00 81.12 450 SER A N 1
ATOM 3733 C CA . SER A 1 450 ? 20.972 0.252 -12.069 1.00 81.12 450 SER A CA 1
ATOM 3734 C C . SER A 1 450 ? 20.084 -0.009 -10.851 1.00 81.12 450 SER A C 1
ATOM 3736 O O . SER A 1 450 ? 20.607 -0.051 -9.741 1.00 81.12 450 SER A O 1
ATOM 3738 N N . LEU A 1 451 ? 18.777 -0.226 -11.042 1.00 84.12 451 LEU A N 1
ATOM 3739 C CA . LEU A 1 451 ? 17.788 -0.338 -9.954 1.00 84.12 451 LEU A CA 1
ATOM 3740 C C . LEU A 1 451 ? 17.475 -1.755 -9.492 1.00 84.12 451 LEU A C 1
ATOM 3742 O O . LEU A 1 451 ? 16.589 -1.953 -8.669 1.00 84.12 451 LEU A O 1
ATOM 3746 N N . HIS A 1 452 ? 18.198 -2.740 -10.021 1.00 77.44 452 HIS A N 1
ATOM 3747 C CA . HIS A 1 452 ? 18.136 -4.129 -9.563 1.00 77.44 452 HIS A CA 1
ATOM 3748 C C . HIS A 1 452 ? 16.711 -4.721 -9.537 1.00 77.44 452 HIS A C 1
ATOM 3750 O O . HIS A 1 452 ? 16.428 -5.633 -8.762 1.00 77.44 452 HIS A O 1
ATOM 3756 N N . ILE A 1 453 ? 15.828 -4.241 -10.416 1.00 82.56 453 ILE A N 1
ATOM 3757 C CA . ILE A 1 453 ? 14.501 -4.816 -10.643 1.00 82.56 453 ILE A CA 1
ATOM 3758 C C . ILE A 1 453 ? 14.554 -5.831 -11.789 1.00 82.56 453 ILE A C 1
ATOM 3760 O O . ILE A 1 453 ? 15.325 -5.651 -12.737 1.00 82.56 453 ILE A O 1
ATOM 3764 N N . PRO A 1 454 ? 13.744 -6.903 -11.748 1.00 81.75 454 PRO A N 1
ATOM 3765 C CA . PRO A 1 454 ? 13.661 -7.835 -12.860 1.00 81.75 454 PRO A CA 1
ATOM 3766 C C . PRO A 1 454 ? 13.252 -7.119 -14.148 1.00 81.75 454 PRO A C 1
ATOM 3768 O O . PRO A 1 454 ? 12.270 -6.375 -14.182 1.00 81.75 454 PRO A O 1
ATOM 3771 N N . TYR A 1 455 ? 13.992 -7.376 -15.227 1.00 77.25 455 TYR A N 1
ATOM 3772 C CA . TYR A 1 455 ? 13.822 -6.666 -16.496 1.00 77.25 455 TYR A CA 1
ATOM 3773 C C . TYR A 1 455 ? 12.391 -6.752 -17.059 1.00 77.25 455 TYR A C 1
ATOM 3775 O O . TYR A 1 455 ? 11.957 -5.839 -17.753 1.00 77.25 455 TYR A O 1
ATOM 3783 N N . GLN A 1 456 ? 11.640 -7.824 -16.762 1.00 77.56 456 GLN A N 1
ATOM 3784 C CA . GLN A 1 456 ? 10.265 -7.991 -17.246 1.00 77.56 456 GLN A CA 1
ATOM 3785 C C . GLN A 1 456 ? 9.278 -6.969 -16.659 1.00 77.56 456 GLN A C 1
ATOM 3787 O O . GLN A 1 456 ? 8.213 -6.748 -17.231 1.00 77.56 456 GLN A O 1
ATOM 3792 N N . TYR A 1 457 ? 9.626 -6.346 -15.532 1.00 85.44 457 TYR A N 1
ATOM 3793 C CA . TYR A 1 457 ? 8.803 -5.328 -14.878 1.00 85.44 457 TYR A CA 1
ATOM 3794 C C . TYR A 1 457 ? 9.261 -3.909 -15.205 1.00 85.44 457 TYR A C 1
ATOM 3796 O O . TYR A 1 457 ? 8.657 -2.954 -14.736 1.00 85.44 457 TYR A O 1
ATOM 3804 N N . CYS A 1 458 ? 10.315 -3.755 -16.003 1.00 82.88 458 CYS A N 1
ATOM 3805 C CA . CYS A 1 458 ? 10.909 -2.469 -16.334 1.00 82.88 458 CYS A CA 1
ATOM 3806 C C . CYS A 1 458 ? 9.925 -1.522 -17.049 1.00 82.88 458 CYS A C 1
ATOM 3808 O O . CYS A 1 458 ? 9.360 -1.864 -18.089 1.00 82.88 458 CYS A O 1
ATOM 3810 N N . LEU A 1 459 ? 9.767 -0.307 -16.517 1.00 84.50 459 LEU A N 1
ATOM 3811 C CA . LEU A 1 459 ? 9.008 0.795 -17.115 1.00 84.50 459 LEU A CA 1
ATOM 3812 C C . LEU A 1 459 ? 9.824 1.628 -18.103 1.00 84.50 459 LEU A C 1
ATOM 3814 O O . LEU A 1 459 ? 9.231 2.343 -18.916 1.00 84.50 459 LEU A O 1
ATOM 3818 N N . CYS A 1 460 ? 11.163 1.597 -18.031 1.00 78.06 460 CYS A N 1
ATOM 3819 C CA . CYS A 1 460 ? 11.988 2.338 -18.983 1.00 78.06 460 CYS A CA 1
ATOM 3820 C C . CYS A 1 460 ? 11.612 1.924 -20.404 1.00 78.06 460 CYS A C 1
ATOM 3822 O O . CYS A 1 460 ? 11.433 0.741 -20.692 1.00 78.06 460 CYS A O 1
ATOM 3824 N N . LYS A 1 461 ? 11.519 2.909 -21.302 1.00 62.31 461 LYS A N 1
ATOM 3825 C CA . LYS A 1 461 ? 11.276 2.642 -22.717 1.00 62.31 461 LYS A CA 1
ATOM 3826 C C . LYS A 1 461 ? 12.338 1.657 -23.209 1.00 62.31 461 LYS A C 1
ATOM 3828 O O . LYS A 1 461 ? 13.518 1.998 -23.250 1.00 62.31 461 LYS A O 1
ATOM 3833 N N . SER A 1 462 ? 11.908 0.467 -23.630 1.00 53.84 462 SER A N 1
ATOM 3834 C CA . SER A 1 462 ? 12.622 -0.259 -24.676 1.00 53.84 462 SER A CA 1
ATOM 3835 C C . SER A 1 462 ? 12.834 0.742 -25.807 1.00 53.84 462 SER A C 1
ATOM 3837 O O . SER A 1 462 ? 11.872 1.439 -26.160 1.00 53.84 462 SER A O 1
ATOM 3839 N N . SER A 1 463 ? 14.061 0.878 -26.314 1.00 46.25 463 SER A N 1
ATOM 3840 C CA . SER A 1 463 ? 14.332 1.729 -27.472 1.00 46.25 463 SER A CA 1
ATOM 3841 C C . SER A 1 463 ? 13.228 1.493 -28.503 1.00 46.25 463 SER A C 1
ATOM 3843 O O . SER A 1 463 ? 12.842 0.345 -28.729 1.00 46.25 463 SER A O 1
ATOM 3845 N N . SER A 1 464 ? 12.618 2.603 -28.944 1.00 44.03 464 SER A N 1
ATOM 3846 C CA . SER A 1 464 ? 11.510 2.719 -29.906 1.00 44.03 464 SER A CA 1
ATOM 3847 C C . SER A 1 464 ? 11.254 1.429 -30.672 1.00 44.03 464 SER A C 1
ATOM 3849 O O . SER A 1 464 ? 12.229 0.951 -31.252 1.00 44.03 464 SER A O 1
ATOM 3851 N N . GLU A 1 465 ? 10.000 0.925 -30.689 1.00 48.12 465 GLU A N 1
ATOM 3852 C CA . GLU A 1 465 ? 9.490 -0.105 -31.624 1.00 48.12 465 GLU A CA 1
ATOM 3853 C C . GLU A 1 465 ? 10.459 -0.222 -32.774 1.00 48.12 465 GLU A C 1
ATOM 3855 O O . GLU A 1 465 ? 10.507 0.718 -33.556 1.00 48.12 465 GLU A O 1
ATOM 3860 N N . ALA A 1 466 ? 11.358 -1.207 -32.748 1.00 50.53 466 ALA A N 1
ATOM 3861 C CA . ALA A 1 466 ? 12.568 -1.109 -33.544 1.00 50.53 466 ALA A CA 1
ATOM 3862 C C . ALA A 1 466 ? 12.139 -0.902 -34.995 1.00 50.53 466 ALA A C 1
ATOM 3864 O O . ALA A 1 466 ? 11.641 -1.832 -35.630 1.00 50.53 466 ALA A O 1
ATOM 3865 N N . GLN A 1 467 ? 12.250 0.347 -35.472 1.00 51.94 467 GLN A N 1
ATOM 3866 C CA . GLN A 1 467 ? 11.519 0.811 -36.658 1.00 51.94 467 GLN A CA 1
ATOM 3867 C C . GLN A 1 467 ? 12.044 0.108 -37.923 1.00 51.94 467 GLN A C 1
ATOM 3869 O O . GLN A 1 467 ? 11.460 0.222 -38.990 1.00 51.94 467 GLN A O 1
ATOM 3874 N N . ASN A 1 468 ? 13.084 -0.719 -37.753 1.00 62.34 468 ASN A N 1
ATOM 3875 C CA . ASN A 1 468 ? 13.776 -1.510 -38.755 1.00 62.34 468 ASN A CA 1
ATOM 3876 C C . ASN A 1 468 ? 13.697 -3.041 -38.515 1.00 62.34 468 ASN A C 1
ATOM 3878 O O . ASN A 1 468 ? 14.493 -3.779 -39.090 1.00 62.34 468 ASN A O 1
ATOM 3882 N N . ILE A 1 469 ? 12.796 -3.561 -37.664 1.00 77.31 469 ILE A N 1
ATOM 3883 C CA . ILE A 1 469 ? 12.556 -5.019 -37.559 1.00 77.31 469 ILE A CA 1
ATOM 3884 C C . ILE A 1 469 ? 11.562 -5.436 -38.650 1.00 77.31 469 ILE A C 1
ATOM 3886 O O . ILE A 1 469 ? 10.382 -5.074 -38.603 1.00 77.31 469 ILE A O 1
ATOM 3890 N N . THR A 1 470 ? 12.042 -6.236 -39.605 1.00 86.81 470 THR A N 1
ATOM 3891 C CA . THR A 1 470 ? 11.232 -6.807 -40.690 1.00 86.81 470 THR A CA 1
ATOM 3892 C C . THR A 1 470 ? 10.185 -7.782 -40.160 1.00 86.81 470 THR A C 1
ATOM 3894 O O . THR A 1 470 ? 10.362 -8.406 -39.112 1.00 86.81 470 THR A O 1
ATOM 3897 N N . ASP A 1 471 ? 9.082 -7.938 -40.888 1.00 87.94 471 ASP A N 1
ATOM 3898 C CA . ASP A 1 471 ? 8.001 -8.833 -40.471 1.00 87.94 471 ASP A CA 1
ATOM 3899 C C . ASP A 1 471 ? 8.446 -10.299 -40.439 1.00 87.94 471 ASP A C 1
ATOM 3901 O O . ASP A 1 471 ? 8.158 -10.993 -39.465 1.00 87.94 471 ASP A O 1
ATOM 3905 N N . ASP A 1 472 ? 9.253 -10.733 -41.408 1.00 89.56 472 ASP A N 1
ATOM 3906 C CA . ASP A 1 472 ? 9.897 -12.052 -41.414 1.00 89.56 472 ASP A CA 1
ATOM 3907 C C . ASP A 1 472 ? 10.666 -12.320 -40.120 1.00 89.56 472 ASP A C 1
ATOM 3909 O O . ASP A 1 472 ? 10.551 -13.391 -39.521 1.00 89.56 472 ASP A O 1
ATOM 3913 N N . PHE A 1 473 ? 11.418 -11.328 -39.638 1.00 87.62 473 PHE A N 1
ATOM 3914 C CA . PHE A 1 473 ? 12.165 -11.469 -38.398 1.00 87.62 473 PHE A CA 1
ATOM 3915 C C . PHE A 1 473 ? 11.234 -11.544 -37.178 1.00 87.62 473 PHE A C 1
ATOM 3917 O O . PHE A 1 473 ? 11.458 -12.373 -36.297 1.00 87.62 473 PHE A O 1
ATOM 3924 N N . LYS A 1 474 ? 10.139 -10.769 -37.145 1.00 89.56 474 LYS A N 1
ATOM 3925 C CA . LYS A 1 474 ? 9.116 -10.864 -36.082 1.00 89.56 474 LYS A CA 1
ATOM 3926 C C . LYS A 1 474 ? 8.481 -12.249 -36.028 1.00 89.56 474 LYS A C 1
ATOM 3928 O O . LYS A 1 474 ? 8.360 -12.827 -34.949 1.00 89.56 474 LYS A O 1
ATOM 3933 N N . PHE A 1 475 ? 8.109 -12.793 -37.185 1.00 92.62 475 PHE A N 1
ATOM 3934 C CA . PHE A 1 475 ? 7.553 -14.139 -37.280 1.00 92.62 475 PHE A CA 1
ATOM 3935 C C . PHE A 1 475 ? 8.561 -15.203 -36.864 1.00 92.62 475 PHE A C 1
ATOM 3937 O O . PHE A 1 475 ? 8.200 -16.096 -36.107 1.00 92.62 475 PHE A O 1
ATOM 3944 N N . LYS A 1 476 ? 9.830 -15.074 -37.257 1.00 90.44 476 LYS A N 1
ATOM 3945 C CA . LYS A 1 476 ? 10.885 -16.004 -36.840 1.00 90.44 476 LYS A CA 1
ATOM 3946 C C . LYS A 1 476 ? 11.090 -16.013 -35.324 1.00 90.44 476 LYS A C 1
ATOM 3948 O O . LYS A 1 476 ? 11.260 -17.073 -34.719 1.00 90.44 476 LYS A O 1
ATOM 3953 N N . LEU A 1 477 ? 11.031 -14.842 -34.690 1.00 88.88 477 LEU A N 1
ATOM 3954 C CA . LEU A 1 477 ? 11.066 -14.739 -33.234 1.00 88.88 477 LEU A CA 1
ATOM 3955 C C . LEU A 1 477 ? 9.840 -15.425 -32.598 1.00 88.88 477 LEU A C 1
ATOM 3957 O O . LEU A 1 477 ? 10.006 -16.208 -31.667 1.00 88.88 477 LEU A O 1
ATOM 3961 N N . ALA A 1 478 ? 8.633 -15.208 -33.132 1.00 91.12 478 ALA A N 1
ATOM 3962 C CA . ALA A 1 478 ? 7.408 -15.864 -32.655 1.00 91.12 478 ALA A CA 1
ATOM 3963 C C . ALA A 1 478 ? 7.433 -17.395 -32.841 1.00 91.12 478 ALA A C 1
ATOM 3965 O O . ALA A 1 478 ? 7.068 -18.144 -31.937 1.00 91.12 478 ALA A O 1
ATOM 3966 N N . GLU A 1 479 ? 7.920 -17.880 -33.983 1.00 92.81 479 GLU A N 1
ATOM 3967 C CA . GLU A 1 479 ? 8.116 -19.308 -34.254 1.00 92.81 479 GLU A CA 1
ATOM 3968 C C . GLU A 1 479 ? 9.090 -19.931 -33.256 1.00 92.81 479 GLU A C 1
ATOM 3970 O O . GLU A 1 479 ? 8.844 -21.029 -32.757 1.00 92.81 479 GLU A O 1
ATOM 3975 N N . THR A 1 480 ? 10.153 -19.208 -32.898 1.00 89.31 480 THR A N 1
ATOM 3976 C CA . THR A 1 480 ? 11.104 -19.648 -31.871 1.00 89.31 480 THR A CA 1
ATOM 3977 C C . THR A 1 480 ? 10.412 -19.819 -30.517 1.00 89.31 480 THR A C 1
ATOM 3979 O O . THR A 1 480 ? 10.637 -20.815 -29.822 1.00 89.31 480 THR A O 1
ATOM 3982 N N . CYS A 1 481 ? 9.510 -18.897 -30.160 1.00 87.31 481 CYS A N 1
ATOM 3983 C CA . CYS A 1 481 ? 8.687 -19.030 -28.960 1.00 87.31 481 CYS A CA 1
ATOM 3984 C C . CYS A 1 481 ? 7.829 -20.303 -28.997 1.00 87.31 481 CYS A C 1
ATOM 3986 O O . CYS A 1 481 ? 7.812 -21.076 -28.037 1.00 87.31 481 CYS A O 1
ATOM 3988 N N . ILE A 1 482 ? 7.149 -20.551 -30.118 1.00 90.12 482 ILE A N 1
ATOM 3989 C CA . ILE A 1 482 ? 6.251 -21.699 -30.298 1.00 90.12 482 ILE A CA 1
ATOM 3990 C C . ILE A 1 482 ? 6.993 -23.032 -30.300 1.00 90.12 482 ILE A C 1
ATOM 3992 O O . ILE A 1 482 ? 6.529 -23.990 -29.684 1.00 90.12 482 ILE A O 1
ATOM 3996 N N . GLN A 1 483 ? 8.158 -23.115 -30.942 1.00 89.44 483 GLN A N 1
ATOM 3997 C CA . GLN A 1 483 ? 8.983 -24.326 -30.922 1.00 89.44 483 GLN A CA 1
ATOM 3998 C C . GLN A 1 483 ? 9.288 -24.752 -29.484 1.00 89.44 483 GLN A C 1
ATOM 4000 O O . GLN A 1 483 ? 9.183 -25.932 -29.138 1.00 89.44 483 GLN A O 1
ATOM 4005 N N . LYS A 1 484 ? 9.593 -23.779 -28.619 1.00 83.38 484 LYS A N 1
ATOM 4006 C CA . LYS A 1 484 ? 9.805 -24.027 -27.196 1.00 83.38 484 LYS A CA 1
ATOM 4007 C C . LYS A 1 484 ? 8.512 -24.419 -26.480 1.00 83.38 484 LYS A C 1
ATOM 4009 O O . LYS A 1 484 ? 8.552 -25.387 -25.727 1.00 83.38 484 LYS A O 1
ATOM 4014 N N . MET A 1 485 ? 7.377 -23.760 -26.739 1.00 85.25 485 MET A N 1
ATOM 4015 C CA . MET A 1 485 ? 6.074 -24.185 -26.187 1.00 85.25 485 MET A CA 1
ATOM 4016 C C . MET A 1 485 ? 5.775 -25.644 -26.512 1.00 85.25 485 MET A C 1
ATOM 4018 O O . MET A 1 485 ? 5.519 -26.433 -25.612 1.00 85.25 485 MET A O 1
ATOM 4022 N N . ASN A 1 486 ? 5.848 -26.014 -27.790 1.00 89.25 486 ASN A N 1
ATOM 4023 C CA . ASN A 1 486 ? 5.521 -27.358 -28.251 1.00 89.25 486 ASN A CA 1
ATOM 4024 C C . ASN A 1 486 ? 6.470 -28.400 -27.665 1.00 89.25 486 ASN A C 1
ATOM 4026 O O . ASN A 1 486 ? 6.047 -29.503 -27.333 1.00 89.25 486 ASN A O 1
ATOM 4030 N N . LYS A 1 487 ? 7.750 -28.053 -27.495 1.00 86.75 487 LYS A N 1
ATOM 4031 C CA . LYS A 1 487 ? 8.708 -28.915 -26.803 1.00 86.75 487 LYS A CA 1
ATOM 4032 C C . LYS A 1 487 ? 8.305 -29.170 -25.350 1.00 86.75 487 LYS A C 1
ATOM 4034 O O . LYS A 1 487 ? 8.420 -30.301 -24.894 1.00 86.75 487 LYS A O 1
ATOM 4039 N N . GLU A 1 488 ? 7.833 -28.147 -24.641 1.00 79.06 488 GLU A N 1
ATOM 4040 C CA . GLU A 1 488 ? 7.347 -28.291 -23.263 1.00 79.06 488 GLU A CA 1
ATOM 4041 C C . GLU A 1 488 ? 6.031 -29.068 -23.193 1.00 79.06 488 GLU A C 1
ATOM 4043 O O . GLU A 1 488 ? 5.884 -29.948 -22.355 1.00 79.06 488 GLU A O 1
ATOM 4048 N N . LEU A 1 489 ? 5.092 -28.815 -24.106 1.00 82.00 489 LEU A N 1
ATOM 4049 C CA . LEU A 1 489 ? 3.849 -29.588 -24.186 1.00 82.00 489 LEU A CA 1
ATOM 4050 C C . LEU A 1 489 ? 4.134 -31.079 -24.424 1.00 82.00 489 LEU A C 1
ATOM 4052 O O . LEU A 1 489 ? 3.468 -31.937 -23.849 1.00 82.00 489 LEU A O 1
ATOM 4056 N N . LYS A 1 490 ? 5.175 -31.385 -25.206 1.00 85.06 490 LYS A N 1
ATOM 4057 C CA . LYS A 1 490 ? 5.636 -32.753 -25.479 1.00 85.06 490 LYS A CA 1
ATOM 4058 C C . LYS A 1 490 ? 6.478 -33.375 -24.365 1.00 85.06 490 LYS A C 1
ATOM 4060 O O . LYS A 1 490 ? 6.661 -34.589 -24.380 1.00 85.06 490 LYS A O 1
ATOM 4065 N N . SER A 1 491 ? 7.006 -32.594 -23.418 1.00 84.88 491 SER A N 1
ATOM 4066 C CA . SER A 1 491 ? 7.900 -33.116 -22.370 1.00 84.88 491 SER A CA 1
ATOM 4067 C C . SER A 1 491 ? 7.159 -33.970 -21.337 1.00 84.88 491 SER A C 1
ATOM 4069 O O . SER A 1 491 ? 7.759 -34.834 -20.701 1.00 84.88 491 SER A O 1
ATOM 4071 N N . ASN A 1 492 ? 5.844 -33.772 -21.209 1.00 82.62 492 ASN A N 1
ATOM 4072 C CA . ASN A 1 492 ? 4.968 -34.579 -20.375 1.00 82.62 492 ASN A CA 1
ATOM 4073 C C . ASN A 1 492 ? 4.044 -35.439 -21.260 1.00 82.62 492 ASN A C 1
ATOM 4075 O O . ASN A 1 492 ? 3.137 -34.886 -21.883 1.00 82.62 492 ASN A O 1
ATOM 4079 N N . PRO A 1 493 ? 4.193 -36.778 -21.275 1.00 82.75 493 PRO A N 1
ATOM 4080 C CA . PRO A 1 493 ? 3.383 -37.668 -22.113 1.00 82.75 493 PRO A CA 1
ATOM 4081 C C . PRO A 1 493 ? 1.867 -37.529 -21.917 1.00 82.75 493 PRO A C 1
ATOM 4083 O O . PRO A 1 493 ? 1.114 -37.667 -22.877 1.00 82.75 493 PRO A O 1
ATOM 4086 N N . LYS A 1 494 ? 1.406 -37.209 -20.697 1.00 84.25 494 LYS A N 1
ATOM 4087 C CA . LYS A 1 494 ? -0.026 -36.996 -20.418 1.00 84.25 494 LYS A CA 1
ATOM 4088 C C . LYS A 1 494 ? -0.551 -35.715 -21.063 1.00 84.25 494 LYS A C 1
ATOM 4090 O O . LYS A 1 494 ? -1.687 -35.685 -21.511 1.00 84.25 494 LYS A O 1
ATOM 4095 N N . VAL A 1 495 ? 0.272 -34.667 -21.106 1.00 80.56 495 VAL A N 1
ATOM 4096 C CA . VAL A 1 495 ? -0.073 -33.399 -21.769 1.00 80.56 495 VAL A CA 1
ATOM 4097 C C . VAL A 1 495 ? 0.007 -33.568 -23.282 1.00 80.56 495 VAL A C 1
ATOM 4099 O O . VAL A 1 495 ? -0.905 -33.154 -23.989 1.00 80.56 495 VAL A O 1
ATOM 4102 N N . ALA A 1 496 ? 1.047 -34.244 -23.771 1.00 81.31 496 ALA A N 1
ATOM 4103 C CA . ALA A 1 496 ? 1.253 -34.513 -25.190 1.00 81.31 496 ALA A CA 1
ATOM 4104 C C . ALA A 1 496 ? 0.084 -35.282 -25.829 1.00 81.31 496 ALA A C 1
ATOM 4106 O O . ALA A 1 496 ? -0.251 -35.027 -26.978 1.00 81.31 496 ALA A O 1
ATOM 4107 N N . ALA A 1 497 ? -0.557 -36.188 -25.081 1.00 84.44 497 ALA A N 1
ATOM 4108 C CA . ALA A 1 497 ? -1.728 -36.935 -25.544 1.00 84.44 497 ALA A CA 1
ATOM 4109 C C . ALA A 1 497 ? -3.012 -36.087 -25.657 1.00 84.44 497 ALA A C 1
ATOM 4111 O O . ALA A 1 497 ? -3.969 -36.521 -26.289 1.00 84.44 497 ALA A O 1
ATOM 4112 N N . LEU A 1 498 ? -3.048 -34.905 -25.032 1.00 84.88 498 LEU A N 1
ATOM 4113 C CA . LEU A 1 498 ? -4.229 -34.036 -24.954 1.00 84.88 498 LEU A CA 1
ATOM 4114 C C . LEU A 1 498 ? -4.080 -32.733 -25.751 1.00 84.88 498 LEU A C 1
ATOM 4116 O O . LEU A 1 498 ? -5.056 -32.008 -25.925 1.00 84.88 498 LEU A O 1
ATOM 4120 N N . CYS A 1 499 ? -2.862 -32.378 -26.160 1.00 83.75 499 CYS A N 1
ATOM 4121 C CA . CYS A 1 499 ? -2.542 -31.069 -26.723 1.00 83.75 499 CYS A CA 1
ATOM 4122 C C . CYS A 1 499 ? -2.045 -31.180 -28.162 1.00 83.75 499 CYS A C 1
ATOM 4124 O O . CYS A 1 499 ? -1.131 -31.946 -28.459 1.00 83.75 499 CYS A O 1
ATOM 4126 N N . GLU A 1 500 ? -2.595 -30.333 -29.027 1.00 87.25 500 GLU A N 1
ATOM 4127 C CA . GLU A 1 500 ? -2.120 -30.171 -30.398 1.00 87.25 500 GLU A CA 1
ATOM 4128 C C . GLU A 1 500 ? -0.841 -29.333 -30.485 1.00 87.25 500 GLU A C 1
ATOM 4130 O O . GLU A 1 500 ? -0.539 -28.515 -29.608 1.00 87.25 500 GLU A O 1
ATOM 4135 N N . ASN A 1 501 ? -0.093 -29.503 -31.581 1.00 89.44 501 ASN A N 1
ATOM 4136 C CA . ASN A 1 501 ? 1.040 -28.622 -31.866 1.00 89.44 501 ASN A CA 1
ATOM 4137 C C . ASN A 1 501 ? 0.547 -27.219 -32.222 1.00 89.44 501 ASN A C 1
ATOM 4139 O O . ASN A 1 501 ? -0.228 -27.031 -33.157 1.00 89.44 501 ASN A O 1
ATOM 4143 N N . LEU A 1 502 ? 1.082 -26.225 -31.522 1.00 91.31 502 LEU A N 1
ATOM 4144 C CA . LEU A 1 502 ? 0.837 -24.821 -31.810 1.00 91.31 502 LEU A CA 1
ATOM 4145 C C . LEU A 1 502 ? 1.666 -24.362 -33.016 1.00 91.31 502 LEU A C 1
ATOM 4147 O O . LEU A 1 502 ? 2.782 -24.828 -33.249 1.00 91.31 502 LEU A O 1
ATOM 4151 N N . SER A 1 503 ? 1.141 -23.397 -33.755 1.00 94.38 503 SER A N 1
ATOM 4152 C CA . SER A 1 503 ? 1.807 -22.680 -34.845 1.00 94.38 503 SER A CA 1
ATOM 4153 C C . SER A 1 503 ? 1.459 -21.193 -34.771 1.00 94.38 503 SER A C 1
ATOM 4155 O O . SER A 1 503 ? 0.501 -20.822 -34.090 1.00 94.38 503 SER A O 1
ATOM 4157 N N . VAL A 1 504 ? 2.263 -20.321 -35.392 1.00 93.62 504 VAL A N 1
ATOM 4158 C CA . VAL A 1 504 ? 1.993 -18.874 -35.347 1.00 93.62 504 VAL A CA 1
ATOM 4159 C C . VAL A 1 504 ? 0.773 -18.594 -36.219 1.00 93.62 504 VAL A C 1
ATOM 4161 O O . VAL A 1 504 ? 0.762 -18.953 -37.396 1.00 93.62 504 VAL A O 1
ATOM 4164 N N . ASP A 1 505 ? -0.233 -17.929 -35.659 1.00 93.19 505 ASP A N 1
ATOM 4165 C CA . ASP A 1 505 ? -1.373 -17.431 -36.423 1.00 93.19 505 ASP A CA 1
ATOM 4166 C C . ASP A 1 505 ? -0.900 -16.281 -37.324 1.00 93.19 505 ASP A C 1
ATOM 4168 O O . ASP A 1 505 ? -0.640 -15.170 -36.864 1.00 93.19 505 ASP A O 1
ATOM 4172 N N . ARG A 1 506 ? -0.777 -16.560 -38.626 1.00 93.25 506 ARG A N 1
ATOM 4173 C CA . ARG A 1 506 ? -0.313 -15.597 -39.636 1.00 93.25 506 ARG A CA 1
ATOM 4174 C C . ARG A 1 506 ? -1.274 -14.423 -39.838 1.00 93.25 506 ARG A C 1
ATOM 4176 O O . ARG A 1 506 ? -0.847 -13.412 -40.388 1.00 93.25 506 ARG A O 1
ATOM 4183 N N . SER A 1 507 ? -2.531 -14.527 -39.392 1.00 91.44 507 SER A N 1
ATOM 4184 C CA . SER A 1 507 ? -3.479 -13.404 -39.427 1.00 91.44 507 SER A CA 1
ATOM 4185 C C . SER A 1 507 ? -3.146 -12.320 -38.397 1.00 91.44 507 SER A C 1
ATOM 4187 O O . SER A 1 507 ? -3.560 -11.173 -38.551 1.00 91.44 507 SER A O 1
ATOM 4189 N N . TYR A 1 508 ? -2.356 -12.656 -37.371 1.00 88.19 508 TYR A N 1
ATOM 4190 C CA . TYR A 1 508 ? -1.874 -11.719 -36.367 1.00 88.19 508 TYR A CA 1
ATOM 4191 C C . TYR A 1 508 ? -0.396 -11.403 -36.601 1.00 88.19 508 TYR A C 1
ATOM 4193 O O . TYR A 1 508 ? 0.475 -12.266 -36.494 1.00 88.19 508 TYR A O 1
ATOM 4201 N N . LYS A 1 509 ? -0.094 -10.135 -36.876 1.00 89.75 509 LYS A N 1
ATOM 4202 C CA . LYS A 1 509 ? 1.281 -9.659 -37.033 1.00 89.75 509 LYS A CA 1
ATOM 4203 C C . LYS A 1 509 ? 1.960 -9.557 -35.658 1.00 89.75 509 LYS A C 1
ATOM 4205 O O . LYS A 1 509 ? 1.510 -8.746 -34.846 1.00 89.75 509 LYS A O 1
ATOM 4210 N N . PRO A 1 510 ? 3.042 -10.314 -35.378 1.00 88.69 510 PRO A N 1
ATOM 4211 C CA . PRO A 1 510 ? 3.692 -10.255 -34.075 1.00 88.69 510 PRO A CA 1
ATOM 4212 C C . PRO A 1 510 ? 4.234 -8.855 -33.773 1.00 88.69 510 PRO A C 1
ATOM 4214 O O . PRO A 1 510 ? 4.740 -8.167 -34.663 1.00 88.69 510 PRO A O 1
ATOM 4217 N N . VAL A 1 511 ? 4.163 -8.442 -32.509 1.00 84.94 511 VAL A N 1
ATOM 4218 C CA . VAL A 1 511 ? 4.686 -7.151 -32.039 1.00 84.94 511 VAL A CA 1
ATOM 4219 C C . VAL A 1 511 ? 5.995 -7.402 -31.312 1.00 84.94 511 VAL A C 1
ATOM 4221 O O . VAL A 1 511 ? 6.053 -8.237 -30.415 1.00 84.94 511 VAL A O 1
ATOM 4224 N N . VAL A 1 512 ? 7.059 -6.694 -31.698 1.00 81.81 512 VAL A N 1
ATOM 4225 C CA . VAL A 1 512 ? 8.405 -6.933 -31.163 1.00 81.81 512 VAL A CA 1
ATOM 4226 C C . VAL A 1 512 ? 8.997 -5.681 -30.531 1.00 81.81 512 VAL A C 1
ATOM 4228 O O . VAL A 1 512 ? 8.950 -4.597 -31.109 1.00 81.81 512 VAL A O 1
ATOM 4231 N N . GLN A 1 513 ? 9.597 -5.847 -29.351 1.00 77.75 513 GLN A N 1
ATOM 4232 C CA . GLN A 1 513 ? 10.282 -4.789 -28.608 1.00 77.75 513 GLN A CA 1
ATOM 4233 C C . GLN A 1 513 ? 11.706 -5.226 -28.255 1.00 77.75 513 GLN A C 1
ATOM 4235 O O . GLN A 1 513 ? 11.901 -6.182 -27.498 1.00 77.75 513 GLN A O 1
ATOM 4240 N N . LYS A 1 514 ? 12.713 -4.516 -28.776 1.00 76.00 514 LYS A N 1
ATOM 4241 C CA . LYS A 1 514 ? 14.119 -4.772 -28.444 1.00 76.00 514 LYS A CA 1
ATOM 4242 C C . LYS A 1 514 ? 14.451 -4.178 -27.073 1.00 76.00 514 LYS A C 1
ATOM 4244 O O . LYS A 1 514 ? 14.159 -3.018 -26.813 1.00 76.00 514 LYS A O 1
ATOM 4249 N N . HIS A 1 515 ? 15.071 -4.965 -26.206 1.00 69.25 515 HIS A N 1
ATOM 4250 C CA . HIS A 1 515 ? 15.496 -4.548 -24.874 1.00 69.25 515 HIS A CA 1
ATOM 4251 C C . HIS A 1 515 ? 17.020 -4.424 -24.804 1.00 69.25 515 HIS A C 1
ATOM 4253 O O . HIS A 1 515 ? 17.732 -5.399 -25.032 1.00 69.25 515 HIS A O 1
ATOM 4259 N N . GLY A 1 516 ? 17.488 -3.231 -24.426 1.00 57.31 516 GLY A N 1
ATOM 4260 C CA . GLY A 1 516 ? 18.901 -2.911 -24.226 1.00 57.31 516 GLY A CA 1
ATOM 4261 C C . GLY A 1 516 ? 19.685 -2.656 -25.519 1.00 57.31 516 GLY A C 1
ATOM 4262 O O . GLY A 1 516 ? 19.373 -3.177 -26.592 1.00 57.31 516 GLY A O 1
ATOM 4263 N N . ASP A 1 517 ? 20.748 -1.860 -25.402 1.00 51.97 517 ASP A N 1
ATOM 4264 C CA . ASP A 1 517 ? 21.648 -1.554 -26.523 1.00 51.97 517 ASP A CA 1
ATOM 4265 C C . ASP A 1 517 ? 22.723 -2.636 -26.709 1.00 51.97 517 ASP A C 1
ATOM 4267 O O . ASP A 1 517 ? 23.197 -2.865 -27.821 1.00 51.97 517 ASP A O 1
ATOM 4271 N N . LYS A 1 518 ? 23.074 -3.339 -25.620 1.00 49.22 518 LYS A N 1
ATOM 4272 C CA . LYS A 1 518 ? 24.175 -4.317 -25.550 1.00 49.22 518 LYS A CA 1
ATOM 4273 C C . LYS A 1 518 ? 23.752 -5.784 -25.714 1.00 49.22 518 LYS A C 1
ATOM 4275 O O . LYS A 1 518 ? 24.618 -6.639 -25.847 1.00 49.22 518 LYS A O 1
ATOM 4280 N N . GLY A 1 519 ? 22.451 -6.088 -25.715 1.00 56.16 519 GLY A N 1
ATOM 4281 C CA . GLY A 1 519 ? 21.920 -7.448 -25.865 1.00 56.16 519 GLY A CA 1
ATOM 4282 C C . GLY A 1 519 ? 20.853 -7.496 -26.953 1.00 56.16 519 GLY A C 1
ATOM 4283 O O . GLY A 1 519 ? 19.957 -6.658 -26.985 1.00 56.16 519 GLY A O 1
ATOM 4284 N N . ALA A 1 520 ? 20.924 -8.459 -27.871 1.00 72.69 520 ALA A N 1
ATOM 4285 C CA . ALA A 1 520 ? 19.908 -8.634 -28.909 1.00 72.69 520 ALA A CA 1
ATOM 4286 C C . ALA A 1 520 ? 18.693 -9.388 -28.340 1.00 72.69 520 ALA A C 1
ATOM 4288 O O . ALA A 1 520 ? 18.371 -10.498 -28.753 1.00 72.69 520 ALA A O 1
ATOM 4289 N N . VAL A 1 521 ? 18.054 -8.808 -27.325 1.00 76.38 521 VAL A N 1
ATOM 4290 C CA . VAL A 1 521 ? 16.937 -9.428 -26.612 1.00 76.38 521 VAL A CA 1
ATOM 4291 C C . VAL A 1 521 ? 15.655 -8.797 -27.095 1.00 76.38 521 VAL A C 1
ATOM 4293 O O . VAL A 1 521 ? 15.483 -7.583 -27.047 1.00 76.38 521 VAL A O 1
ATOM 4296 N N . TYR A 1 522 ? 14.743 -9.634 -27.553 1.00 79.50 522 TYR A N 1
ATOM 4297 C CA . TYR A 1 522 ? 13.497 -9.228 -28.162 1.00 79.50 522 TYR A CA 1
ATOM 4298 C C . TYR A 1 522 ? 12.357 -9.771 -27.340 1.00 79.50 522 TYR A C 1
ATOM 4300 O O . TYR A 1 522 ? 12.262 -10.970 -27.106 1.00 79.50 522 TYR A O 1
ATOM 4308 N N . ARG A 1 523 ? 11.468 -8.886 -26.922 1.00 80.25 523 ARG A N 1
ATOM 4309 C CA . ARG A 1 523 ? 10.149 -9.300 -26.497 1.00 80.25 523 ARG A CA 1
ATOM 4310 C C . ARG A 1 523 ? 9.251 -9.441 -27.712 1.00 80.25 523 ARG A C 1
ATOM 4312 O O . ARG A 1 523 ? 9.341 -8.606 -28.605 1.00 80.25 523 ARG A O 1
ATOM 4319 N N . VAL A 1 524 ? 8.409 -10.460 -27.734 1.00 83.38 524 VAL A N 1
ATOM 4320 C CA . VAL A 1 524 ? 7.571 -10.838 -28.868 1.00 83.38 524 VAL A CA 1
ATOM 4321 C C . VAL A 1 524 ? 6.176 -11.138 -28.344 1.00 83.38 524 VAL A C 1
ATOM 4323 O O . VAL A 1 524 ? 6.018 -12.091 -27.586 1.00 83.38 524 VAL A O 1
ATOM 4326 N N . ASP A 1 525 ? 5.186 -10.355 -28.760 1.00 84.25 525 ASP A N 1
ATOM 4327 C CA . ASP A 1 525 ? 3.764 -10.632 -28.555 1.00 84.25 525 ASP A CA 1
ATOM 4328 C C . ASP A 1 525 ? 3.238 -11.314 -29.842 1.00 84.25 525 ASP A C 1
ATOM 4330 O O . ASP A 1 525 ? 3.417 -10.776 -30.939 1.00 84.25 525 ASP A O 1
ATOM 4334 N N . PHE A 1 526 ? 2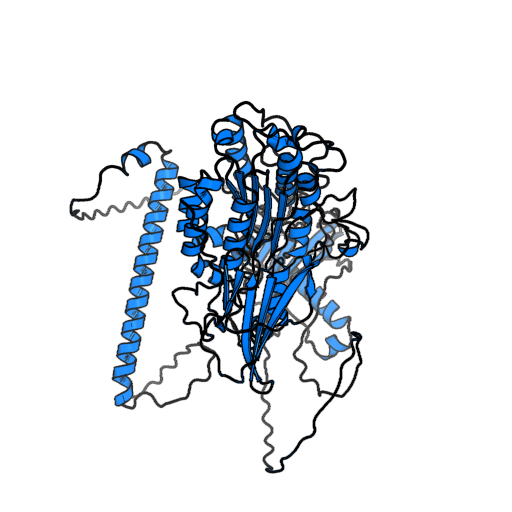.629 -12.499 -29.753 1.00 87.38 526 PHE A N 1
ATOM 4335 C CA . PHE A 1 526 ? 2.199 -13.305 -30.908 1.00 87.38 526 PHE A CA 1
ATOM 4336 C C . PHE A 1 526 ? 0.957 -14.146 -30.599 1.00 87.38 526 PHE A C 1
ATOM 4338 O O . PHE A 1 526 ? 0.699 -14.497 -29.450 1.00 87.38 526 PHE A O 1
ATOM 4345 N N . LYS A 1 527 ? 0.197 -14.501 -31.636 1.00 89.19 527 LYS A N 1
ATOM 4346 C CA . LYS A 1 527 ? -1.006 -15.333 -31.526 1.00 89.19 527 LYS A CA 1
ATOM 4347 C C . LYS A 1 527 ? -0.747 -16.731 -32.083 1.00 89.19 527 LYS A C 1
ATOM 4349 O O . LYS A 1 527 ? 0.050 -16.885 -33.012 1.00 89.19 527 LYS A O 1
ATOM 4354 N N . THR A 1 528 ? -1.393 -17.747 -31.521 1.00 90.06 528 THR A N 1
ATOM 4355 C CA . THR A 1 528 ? -1.219 -19.149 -31.921 1.00 90.06 528 THR A CA 1
ATOM 4356 C C . THR A 1 528 ? -2.464 -19.737 -32.573 1.00 90.06 528 THR A C 1
ATOM 4358 O O . THR A 1 528 ? -3.591 -19.334 -32.291 1.00 90.06 528 THR A O 1
ATOM 4361 N N . THR A 1 529 ? -2.258 -20.776 -33.377 1.00 90.50 529 THR A N 1
ATOM 4362 C CA . THR A 1 529 ? -3.296 -21.695 -33.854 1.00 90.50 529 THR A CA 1
ATOM 4363 C C . THR A 1 529 ? -2.833 -23.154 -33.684 1.00 90.50 529 THR A C 1
ATOM 4365 O O . THR A 1 529 ? -1.646 -23.417 -33.910 1.00 90.50 529 THR A O 1
ATOM 4368 N N . PRO A 1 530 ? -3.703 -24.102 -33.272 1.00 88.06 530 PRO A N 1
ATOM 4369 C CA . PRO A 1 530 ? -5.117 -23.917 -32.918 1.00 88.06 530 PRO A CA 1
ATOM 4370 C C . PRO A 1 530 ? -5.322 -23.158 -31.589 1.00 88.06 530 PRO A C 1
ATOM 4372 O O . PRO A 1 530 ? -4.374 -22.872 -30.861 1.00 88.06 530 PRO A O 1
ATOM 4375 N N . GLY A 1 531 ? -6.573 -22.784 -31.296 1.00 80.94 531 GLY A N 1
ATOM 4376 C CA . GLY A 1 531 ? -6.994 -22.196 -30.013 1.00 80.94 531 GLY A CA 1
ATOM 4377 C C . GLY A 1 531 ? -6.984 -20.666 -29.932 1.00 80.94 531 GLY A C 1
ATOM 4378 O O . GLY A 1 531 ? -7.584 -20.116 -29.014 1.00 80.94 531 GLY A O 1
ATOM 4379 N N . GLY A 1 532 ? -6.341 -19.971 -30.876 1.00 83.69 532 GLY A N 1
ATOM 4380 C CA . GLY A 1 532 ? -6.387 -18.507 -30.978 1.00 83.69 532 GLY A CA 1
ATOM 4381 C C . GLY A 1 532 ? -5.713 -17.750 -29.830 1.00 83.69 532 GLY A C 1
ATOM 4382 O O . GLY A 1 532 ? -5.855 -16.531 -29.758 1.00 83.69 532 GLY A O 1
ATOM 4383 N N . GLY A 1 533 ? -4.993 -18.450 -28.948 1.00 81.38 533 GLY A N 1
ATOM 4384 C CA . GLY A 1 533 ? -4.372 -17.876 -27.761 1.00 81.38 533 GLY A CA 1
ATOM 4385 C C . GLY A 1 533 ? -3.331 -16.815 -28.106 1.00 81.38 533 GLY A C 1
ATOM 4386 O O . GLY A 1 533 ? -2.556 -16.958 -29.054 1.00 81.38 533 GLY A O 1
ATOM 4387 N N . LEU A 1 534 ? -3.310 -15.745 -27.320 1.00 79.56 534 LEU A N 1
ATOM 4388 C CA . LEU A 1 534 ? -2.377 -14.638 -27.463 1.00 79.56 534 LEU A CA 1
ATOM 4389 C C . LEU A 1 534 ? -1.308 -14.747 -26.371 1.00 79.56 534 LEU A C 1
ATOM 4391 O O . LEU A 1 534 ? -1.632 -14.909 -25.202 1.00 79.56 534 LEU A O 1
ATOM 4395 N N . TYR A 1 535 ? -0.033 -14.708 -26.738 1.00 81.69 535 TYR A N 1
ATOM 4396 C CA . TYR A 1 535 ? 1.087 -14.955 -25.831 1.00 81.69 535 TYR A CA 1
ATOM 4397 C C . TYR A 1 535 ? 2.141 -13.874 -25.980 1.00 81.69 535 TYR A C 1
ATOM 4399 O O . TYR A 1 535 ? 2.271 -13.254 -27.036 1.00 81.69 535 TYR A O 1
ATOM 4407 N N . ASP A 1 536 ? 2.951 -13.707 -24.941 1.00 79.00 536 ASP A N 1
ATOM 4408 C CA . ASP A 1 536 ? 4.184 -12.952 -25.049 1.00 79.00 536 ASP A CA 1
ATOM 4409 C C . ASP A 1 536 ? 5.385 -13.715 -24.509 1.00 79.00 536 ASP A C 1
ATOM 4411 O O . ASP A 1 536 ? 5.286 -14.588 -23.641 1.00 79.00 536 ASP A O 1
ATOM 4415 N N . GLY A 1 537 ? 6.551 -13.386 -25.049 1.00 77.94 537 GLY A N 1
ATOM 4416 C CA . GLY A 1 537 ? 7.792 -13.984 -24.614 1.00 77.94 537 GLY A CA 1
ATOM 4417 C C . GLY A 1 537 ? 9.020 -13.145 -24.900 1.00 77.94 537 GLY A C 1
ATOM 4418 O O . GLY A 1 537 ? 8.959 -12.150 -25.609 1.00 77.94 537 GLY A O 1
ATOM 4419 N N . TYR A 1 538 ? 10.148 -13.554 -24.333 1.00 78.56 538 TYR A N 1
ATOM 4420 C CA . TYR A 1 538 ? 11.452 -12.946 -24.567 1.00 78.56 538 TYR A CA 1
ATOM 4421 C C . TYR A 1 538 ? 12.361 -13.943 -25.269 1.00 78.56 538 TYR A C 1
ATOM 4423 O O . TYR A 1 538 ? 12.432 -15.098 -24.856 1.00 78.56 538 TYR A O 1
ATOM 4431 N N . VAL A 1 539 ? 13.060 -13.473 -26.295 1.00 79.62 539 VAL A N 1
ATOM 4432 C CA . VAL A 1 539 ? 13.984 -14.221 -27.141 1.00 79.62 539 VAL A CA 1
ATOM 4433 C C . VAL A 1 539 ? 15.311 -13.477 -27.156 1.00 79.62 539 VAL A C 1
ATOM 4435 O O . VAL A 1 539 ? 15.383 -12.336 -27.606 1.00 79.62 539 VAL A O 1
ATOM 4438 N N . GLN A 1 540 ? 16.368 -14.104 -26.659 1.00 76.88 540 GLN A N 1
ATOM 4439 C CA . GLN A 1 540 ? 17.722 -13.564 -26.734 1.00 76.88 540 GLN A CA 1
ATOM 4440 C C . GLN A 1 540 ? 18.464 -14.129 -27.934 1.00 76.88 540 GLN A C 1
ATOM 4442 O O . GLN A 1 540 ? 18.596 -15.343 -28.057 1.00 76.88 540 GLN A O 1
ATOM 4447 N N . ILE A 1 541 ? 19.011 -13.239 -28.752 1.00 74.31 541 ILE A N 1
ATOM 4448 C CA . ILE A 1 541 ? 19.931 -13.564 -29.832 1.00 74.31 541 ILE A CA 1
ATOM 4449 C C . ILE A 1 541 ? 21.374 -13.325 -29.368 1.00 74.31 541 ILE A C 1
ATOM 4451 O O . ILE A 1 541 ? 21.742 -12.236 -28.931 1.00 74.31 541 ILE A O 1
ATOM 4455 N N . ASN A 1 542 ? 22.197 -14.355 -29.490 1.00 68.12 542 ASN A N 1
ATOM 4456 C CA . ASN A 1 542 ? 23.647 -14.310 -29.429 1.00 68.12 542 ASN A CA 1
ATOM 4457 C C . ASN A 1 542 ? 24.182 -14.201 -30.863 1.00 68.12 542 ASN A C 1
ATOM 4459 O O . ASN A 1 542 ? 23.879 -15.033 -31.716 1.00 68.12 542 ASN A O 1
ATOM 4463 N N . VAL A 1 543 ? 24.984 -13.181 -31.155 1.00 56.50 543 VAL A N 1
ATOM 4464 C CA . VAL A 1 543 ? 25.677 -13.085 -32.448 1.00 56.50 543 VAL A CA 1
ATOM 4465 C C . VAL A 1 543 ? 27.032 -13.773 -32.298 1.00 56.50 543 VAL A C 1
ATOM 4467 O O . VAL A 1 543 ? 27.881 -13.267 -31.567 1.00 56.50 543 VAL A O 1
ATOM 4470 N N . ILE A 1 544 ? 27.240 -14.908 -32.972 1.00 50.34 544 ILE A N 1
ATOM 4471 C CA . ILE A 1 544 ? 28.544 -15.581 -33.023 1.00 50.34 544 ILE A CA 1
ATOM 4472 C C . ILE A 1 544 ? 29.202 -15.220 -34.359 1.00 50.34 544 ILE A C 1
ATOM 4474 O O . ILE A 1 544 ? 28.885 -15.778 -35.407 1.00 50.34 544 ILE A O 1
ATOM 4478 N N . TRP A 1 545 ? 30.136 -14.270 -34.341 1.00 38.47 545 TRP A N 1
ATOM 4479 C CA . TRP A 1 545 ? 31.028 -14.053 -35.485 1.00 38.47 545 TRP A CA 1
ATOM 4480 C C . TRP A 1 545 ? 32.013 -15.234 -35.600 1.00 38.47 545 TRP A C 1
ATOM 4482 O O . TRP A 1 545 ? 32.579 -15.605 -34.572 1.00 38.47 545 TRP A O 1
ATOM 4492 N N . PRO A 1 546 ? 32.261 -15.835 -36.787 1.00 41.47 546 PRO A N 1
ATOM 4493 C CA . PRO A 1 546 ? 31.790 -15.498 -38.136 1.00 41.47 546 PRO A CA 1
ATOM 4494 C C . PRO A 1 546 ? 30.679 -16.434 -38.670 1.00 41.47 546 PRO A C 1
ATOM 4496 O O . PRO A 1 546 ? 30.391 -16.423 -39.862 1.00 41.47 546 PRO A O 1
ATOM 4499 N N . LEU A 1 547 ? 30.065 -17.269 -37.825 1.00 37.16 547 LEU A N 1
ATOM 4500 C CA . LEU A 1 547 ? 29.192 -18.374 -38.244 1.00 37.16 547 LEU A CA 1
ATOM 4501 C C . LEU A 1 547 ? 27.885 -18.401 -37.432 1.00 37.16 547 LEU A C 1
ATOM 4503 O O . LEU A 1 547 ? 27.624 -19.318 -36.655 1.00 37.16 547 LEU A O 1
ATOM 4507 N N . GLY A 1 548 ? 27.030 -17.405 -37.669 1.00 44.03 548 GLY A N 1
ATOM 4508 C CA . GLY A 1 548 ? 25.593 -17.512 -37.412 1.00 44.03 548 GLY A CA 1
ATOM 4509 C C . GLY A 1 548 ? 25.036 -16.799 -36.175 1.00 44.03 548 GLY A C 1
ATOM 4510 O O . GLY A 1 548 ? 25.728 -16.360 -35.258 1.00 44.03 548 GLY A O 1
ATOM 4511 N N . ILE A 1 549 ? 23.709 -16.670 -36.200 1.00 41.28 549 ILE A N 1
ATOM 4512 C CA . ILE A 1 549 ? 22.874 -16.176 -35.103 1.00 41.28 549 ILE A CA 1
ATOM 4513 C C . ILE A 1 549 ? 22.495 -17.376 -34.230 1.00 41.28 549 ILE A C 1
ATOM 4515 O O . ILE A 1 549 ? 21.829 -18.286 -34.718 1.00 41.28 549 ILE A O 1
ATOM 4519 N N . GLU A 1 550 ? 22.881 -17.361 -32.958 1.00 41.69 550 GLU A N 1
ATOM 4520 C CA . GLU A 1 550 ? 22.440 -18.314 -31.937 1.00 41.69 550 GLU A CA 1
ATOM 4521 C C . GLU A 1 550 ? 21.291 -17.691 -31.122 1.00 41.69 550 GLU A C 1
ATOM 4523 O O . GLU A 1 550 ? 21.273 -16.488 -30.880 1.00 41.69 550 GLU A O 1
ATOM 4528 N N . VAL A 1 551 ? 20.306 -18.481 -30.687 1.00 49.56 551 VAL A N 1
ATOM 4529 C CA . VAL A 1 551 ? 19.250 -18.027 -29.765 1.00 49.56 551 VAL A CA 1
ATOM 4530 C C . VAL A 1 551 ? 19.442 -18.730 -28.429 1.00 49.56 551 VAL A C 1
ATOM 4532 O O . VAL A 1 551 ? 19.347 -19.948 -28.372 1.00 49.56 551 VAL A O 1
ATOM 4535 N N . SER A 1 552 ? 19.700 -17.990 -27.352 1.00 41.62 552 SER A N 1
ATOM 4536 C CA . SER A 1 552 ? 20.210 -18.581 -26.105 1.00 41.62 552 SER A CA 1
ATOM 4537 C C . SER A 1 552 ? 19.255 -18.534 -24.919 1.00 41.62 552 SER A C 1
ATOM 4539 O O . SER A 1 552 ? 19.406 -19.331 -23.997 1.00 41.62 552 SER A O 1
ATOM 4541 N N . ASN A 1 553 ? 18.236 -17.669 -24.925 1.00 44.34 553 ASN A N 1
ATOM 4542 C CA . ASN A 1 553 ? 17.292 -17.584 -23.809 1.00 44.34 553 ASN A CA 1
ATOM 4543 C C . ASN A 1 553 ? 15.862 -17.298 -24.267 1.00 44.34 553 ASN A C 1
ATOM 4545 O O . ASN A 1 553 ? 15.602 -16.318 -24.964 1.00 44.34 553 ASN A O 1
ATOM 4549 N N . PHE A 1 554 ? 14.937 -18.149 -23.812 1.00 42.12 554 PHE A N 1
ATOM 4550 C CA . PHE A 1 554 ? 13.502 -18.039 -24.050 1.00 42.12 554 PHE A CA 1
ATOM 4551 C C . PHE A 1 554 ? 12.718 -17.868 -22.742 1.00 42.12 554 PHE A C 1
ATOM 4553 O O . PHE A 1 554 ? 12.985 -18.575 -21.764 1.00 42.12 554 PHE A O 1
ATOM 4560 N N . ARG A 1 555 ? 11.705 -16.991 -22.725 1.00 48.78 555 ARG A N 1
ATOM 4561 C CA . ARG A 1 555 ? 10.693 -16.919 -21.652 1.00 48.78 555 ARG A CA 1
ATOM 4562 C C . ARG A 1 555 ? 9.312 -16.666 -22.214 1.00 48.78 555 ARG A C 1
ATOM 4564 O O . ARG A 1 555 ? 9.209 -15.925 -23.172 1.00 48.78 555 ARG A O 1
ATOM 4571 N N . MET A 1 556 ? 8.284 -17.198 -21.563 1.00 43.91 556 MET A N 1
ATOM 4572 C CA . MET A 1 556 ? 6.885 -16.960 -21.906 1.00 43.91 556 MET A CA 1
ATOM 4573 C C . MET A 1 556 ? 6.111 -16.470 -20.689 1.00 43.91 556 MET A C 1
ATOM 4575 O O . MET A 1 556 ? 6.267 -17.035 -19.604 1.00 43.91 556 MET A O 1
ATOM 4579 N N . PHE A 1 557 ? 5.259 -15.471 -20.887 1.00 40.00 557 PHE A N 1
ATOM 4580 C CA . PHE A 1 557 ? 4.240 -15.064 -19.930 1.00 40.00 557 PHE A CA 1
ATOM 4581 C C . PHE A 1 557 ? 2.871 -15.460 -20.498 1.00 40.00 557 PHE A C 1
ATOM 4583 O O . PHE A 1 557 ? 2.611 -15.373 -21.697 1.00 40.00 557 PHE A O 1
ATOM 4590 N N . ARG A 1 558 ? 2.041 -16.067 -19.645 1.00 37.59 558 ARG A N 1
ATOM 4591 C CA . ARG A 1 558 ? 0.813 -16.749 -20.063 1.00 37.59 558 ARG A CA 1
ATOM 4592 C C . ARG A 1 558 ? -0.351 -15.763 -20.105 1.00 37.59 558 ARG A C 1
ATOM 4594 O O . ARG A 1 558 ? -0.586 -15.068 -19.119 1.00 37.59 558 ARG A O 1
ATOM 4601 N N . LEU A 1 559 ? -1.126 -15.818 -21.182 1.00 33.47 559 LEU A N 1
ATOM 4602 C CA . LEU A 1 559 ? -2.510 -15.360 -21.223 1.00 33.47 559 LEU A CA 1
ATOM 4603 C C . LEU A 1 559 ? -3.432 -16.590 -21.169 1.00 33.47 559 LEU A C 1
ATOM 4605 O O . LEU A 1 559 ? -3.124 -17.627 -21.765 1.00 33.47 559 LEU A O 1
ATOM 4609 N N . LEU A 1 560 ? -4.538 -16.509 -20.428 1.00 28.92 560 LEU A N 1
ATOM 4610 C CA . LEU A 1 560 ? -5.595 -17.519 -20.482 1.00 28.92 560 LEU A CA 1
ATOM 4611 C C . LEU A 1 560 ? -6.614 -17.098 -21.544 1.00 28.92 560 LEU A C 1
ATOM 4613 O O . LEU A 1 560 ? -7.420 -16.216 -21.293 1.00 28.92 560 LEU A O 1
ATOM 4617 N N . GLN A 1 561 ? -6.609 -17.782 -22.684 1.00 29.98 561 GLN A N 1
ATOM 4618 C CA . GLN A 1 561 ? -7.822 -18.083 -23.440 1.00 29.98 561 GLN A CA 1
ATOM 4619 C C . GLN A 1 561 ? -7.723 -19.549 -23.870 1.00 29.98 561 GLN A C 1
ATOM 4621 O O . GLN A 1 561 ? -6.822 -19.939 -24.610 1.00 29.98 561 GLN A O 1
ATOM 4626 N N . CYS A 1 562 ? -8.607 -20.388 -23.336 1.00 23.27 562 CYS A N 1
ATOM 4627 C CA . CYS A 1 562 ? -8.925 -21.685 -23.922 1.00 23.27 562 CYS A CA 1
ATOM 4628 C C . CYS A 1 562 ? -10.287 -21.517 -24.583 1.00 23.27 562 CYS A C 1
ATOM 4630 O O . CYS A 1 562 ? -11.304 -21.532 -23.896 1.00 23.27 562 CYS A O 1
ATOM 4632 N N . VAL A 1 563 ? -10.312 -21.335 -25.901 1.00 26.27 563 VAL A N 1
ATOM 4633 C CA . VAL A 1 563 ? -11.549 -21.523 -26.659 1.00 26.27 563 VAL A CA 1
ATOM 4634 C C . VAL A 1 563 ? -11.749 -23.031 -26.796 1.00 26.27 563 VAL A C 1
ATOM 4636 O O . VAL A 1 563 ? -11.015 -23.701 -27.521 1.00 26.27 563 VAL A O 1
ATOM 4639 N N . LEU A 1 564 ? -12.709 -23.577 -26.049 1.00 25.00 564 LEU A N 1
ATOM 4640 C CA . LEU A 1 564 ? -13.211 -24.935 -26.247 1.00 25.00 564 LEU A CA 1
ATOM 4641 C C . LEU A 1 564 ? -13.997 -24.962 -27.561 1.00 25.00 564 LEU A C 1
ATOM 4643 O O . LEU A 1 564 ? -15.146 -24.531 -27.610 1.00 25.00 564 LEU A O 1
ATOM 4647 N N . LEU A 1 565 ? -13.385 -25.469 -28.631 1.00 24.33 565 LEU A N 1
ATOM 4648 C CA . LEU A 1 565 ? -14.116 -25.826 -29.841 1.00 24.33 565 LEU A CA 1
ATOM 4649 C C . LEU A 1 565 ? -14.714 -27.226 -29.629 1.00 24.33 565 LEU A C 1
ATOM 4651 O O . LEU A 1 565 ? -14.052 -28.236 -29.861 1.00 24.33 565 LEU A O 1
ATOM 4655 N N . VAL A 1 566 ? -15.950 -27.304 -29.132 1.00 25.05 566 VAL A N 1
ATOM 4656 C CA . VAL A 1 566 ? -16.704 -28.565 -29.138 1.00 25.05 566 VAL A CA 1
ATOM 4657 C C . VAL A 1 566 ? -17.246 -28.759 -30.551 1.00 25.05 566 VAL A C 1
ATOM 4659 O O . VAL A 1 566 ? -18.223 -28.124 -30.942 1.00 25.05 566 VAL A O 1
ATOM 4662 N N . ILE A 1 567 ? -16.605 -29.626 -31.335 1.00 24.81 567 ILE A N 1
ATOM 4663 C CA . ILE A 1 567 ? -17.200 -30.133 -32.574 1.00 24.81 567 ILE A CA 1
ATOM 4664 C C . ILE A 1 567 ? -18.290 -31.121 -32.154 1.00 24.81 567 ILE A C 1
ATOM 4666 O O . ILE A 1 567 ? -18.001 -32.238 -31.727 1.00 24.81 567 ILE A O 1
ATOM 4670 N N . ALA A 1 568 ? -19.548 -30.695 -32.238 1.00 23.03 568 ALA A N 1
ATOM 4671 C CA . ALA A 1 568 ? -20.696 -31.571 -32.062 1.00 23.03 568 ALA A CA 1
ATOM 4672 C C . ALA A 1 568 ? -20.769 -32.547 -33.249 1.00 23.03 568 ALA A C 1
ATOM 4674 O O . ALA A 1 568 ? -21.340 -32.234 -34.292 1.00 23.03 568 ALA A O 1
ATOM 4675 N N . ILE A 1 569 ? -20.183 -33.735 -33.099 1.00 26.31 569 ILE A N 1
ATOM 4676 C CA . ILE A 1 569 ? -20.539 -34.879 -33.939 1.00 26.31 569 ILE A CA 1
ATOM 4677 C C . ILE A 1 569 ? -21.818 -35.457 -33.340 1.00 26.31 569 ILE A C 1
ATOM 4679 O O . ILE A 1 569 ? -21.818 -36.005 -32.239 1.00 26.31 569 ILE A O 1
ATOM 4683 N N . GLY A 1 570 ? -22.926 -35.258 -34.051 1.00 27.14 570 GLY A N 1
ATOM 4684 C CA . GLY A 1 570 ? -24.224 -35.791 -33.678 1.00 27.14 570 GLY A CA 1
ATOM 4685 C C . GLY A 1 570 ? -24.191 -37.313 -33.614 1.00 27.14 570 GLY A C 1
ATOM 4686 O O . GLY A 1 570 ? -24.023 -37.979 -34.631 1.00 27.14 570 GLY A O 1
ATOM 4687 N N . LEU A 1 571 ? -24.416 -37.854 -32.422 1.00 23.83 571 LEU A N 1
ATOM 4688 C CA . LEU A 1 571 ? -24.927 -39.204 -32.247 1.00 23.83 571 LEU A CA 1
ATOM 4689 C C . LEU A 1 571 ? -26.117 -39.127 -31.293 1.00 23.83 571 LEU A C 1
ATOM 4691 O O . LEU A 1 571 ? -25.983 -38.935 -30.087 1.00 23.83 571 LEU A O 1
ATOM 4695 N N . HIS A 1 572 ? -27.304 -39.213 -31.890 1.00 23.91 572 HIS A N 1
ATOM 4696 C CA . HIS A 1 572 ? -28.551 -39.523 -31.211 1.00 23.91 572 HIS A CA 1
ATOM 4697 C C . HIS A 1 572 ? -28.416 -40.846 -30.459 1.00 23.91 572 HIS A C 1
ATOM 4699 O O . HIS A 1 572 ? -28.191 -41.867 -31.097 1.00 23.91 572 HIS A O 1
ATOM 4705 N N . PHE A 1 573 ? -28.684 -40.845 -29.155 1.00 24.94 573 PHE A N 1
ATOM 4706 C CA . PHE A 1 573 ? -29.374 -41.965 -28.523 1.00 24.94 573 PHE A CA 1
ATOM 4707 C C . PHE A 1 573 ? -30.403 -41.441 -27.524 1.00 24.94 573 PHE A C 1
ATOM 4709 O O . PHE A 1 573 ? -30.118 -40.660 -26.620 1.00 24.94 573 PHE A O 1
ATOM 4716 N N . SER A 1 574 ? -31.637 -41.844 -27.786 1.00 21.66 574 SER A N 1
ATOM 4717 C CA . SER A 1 574 ? -32.862 -41.531 -27.076 1.00 21.66 574 SER A CA 1
ATOM 4718 C C . SER A 1 574 ? -33.045 -42.397 -25.829 1.00 21.66 574 SER A C 1
ATOM 4720 O O . SER A 1 574 ? -32.768 -43.593 -25.860 1.00 21.66 574 SER A O 1
ATOM 4722 N N . SER A 1 575 ? -33.704 -41.798 -24.831 1.00 23.91 575 SER A N 1
ATOM 4723 C CA . SER A 1 575 ? -34.591 -42.409 -23.822 1.00 23.91 575 SER A CA 1
ATOM 4724 C C . SER A 1 575 ? -33.975 -43.305 -22.730 1.00 23.91 575 SER A C 1
ATOM 4726 O O . SER A 1 575 ? -33.370 -44.325 -23.026 1.00 23.91 575 SER A O 1
ATOM 4728 N N . TRP A 1 576 ? -34.241 -42.982 -21.456 1.00 24.00 576 TRP A N 1
ATOM 4729 C CA . TRP A 1 576 ? -35.233 -43.668 -20.602 1.00 24.00 576 TRP A CA 1
ATOM 4730 C C . TRP A 1 576 ? -35.379 -42.956 -19.238 1.00 24.00 576 TRP A C 1
ATOM 4732 O O . TRP A 1 576 ? -34.436 -42.378 -18.706 1.00 24.00 576 TRP A O 1
ATOM 4742 N N . ASN A 1 577 ? -36.608 -42.964 -18.724 1.00 21.94 577 ASN A N 1
ATOM 4743 C CA . ASN A 1 577 ? -37.098 -42.250 -17.546 1.00 21.94 577 ASN A CA 1
ATOM 4744 C C . ASN A 1 577 ? -36.962 -43.061 -16.229 1.00 21.94 577 ASN A C 1
ATOM 4746 O O . ASN A 1 577 ? -37.031 -44.284 -16.255 1.00 21.94 577 ASN A O 1
ATOM 4750 N N . HIS A 1 578 ? -37.012 -42.325 -15.101 1.00 22.77 578 HIS A N 1
ATOM 4751 C CA . HIS A 1 578 ? -37.823 -42.581 -13.883 1.00 22.77 578 HIS A CA 1
ATOM 4752 C C . HIS A 1 578 ? -37.296 -43.362 -12.626 1.00 22.77 578 HIS A C 1
ATOM 4754 O O . HIS A 1 578 ? -37.093 -44.566 -12.657 1.00 22.77 578 HIS A O 1
ATOM 4760 N N . ILE A 1 579 ? -37.324 -42.627 -11.482 1.00 22.03 579 ILE A N 1
ATOM 4761 C CA . ILE A 1 579 ? -37.791 -42.951 -10.092 1.00 22.03 579 ILE A CA 1
ATOM 4762 C C . ILE A 1 579 ? -36.832 -43.646 -9.071 1.00 22.03 579 ILE A C 1
ATOM 4764 O O . ILE A 1 579 ? -36.519 -44.818 -9.214 1.00 22.03 579 ILE A O 1
ATOM 4768 N N . TYR A 1 580 ? -36.470 -42.964 -7.957 1.00 22.84 580 TYR A N 1
ATOM 4769 C CA . TYR A 1 580 ? -36.985 -43.149 -6.562 1.00 22.84 580 TYR A CA 1
ATOM 4770 C C . TYR A 1 580 ? -36.234 -42.287 -5.518 1.00 22.84 580 TYR A C 1
ATOM 4772 O O . TYR A 1 580 ? -35.070 -41.936 -5.688 1.00 22.84 580 TYR A O 1
ATOM 4780 N N . ALA A 1 581 ? -36.941 -41.942 -4.435 1.00 20.14 581 ALA A N 1
ATOM 4781 C CA . ALA A 1 581 ? -36.559 -41.032 -3.352 1.00 20.14 581 ALA A CA 1
ATOM 4782 C C . ALA A 1 581 ? -36.464 -41.722 -1.964 1.00 20.14 581 ALA A C 1
ATOM 4784 O O . ALA A 1 581 ? -37.124 -42.737 -1.750 1.00 20.14 581 ALA A O 1
ATOM 4785 N N . ALA A 1 582 ? -35.778 -41.032 -1.025 1.00 21.67 582 ALA A N 1
ATOM 4786 C CA . ALA A 1 582 ? -35.906 -41.026 0.460 1.00 21.67 582 ALA A CA 1
ATOM 4787 C C . ALA A 1 582 ? -35.027 -42.003 1.321 1.00 21.67 582 ALA A C 1
ATOM 4789 O O . ALA A 1 582 ? -34.486 -42.958 0.777 1.00 21.67 582 ALA A O 1
ATOM 4790 N N . PRO A 1 583 ? -34.918 -41.849 2.677 1.00 29.27 583 PRO A N 1
ATOM 4791 C CA . PRO A 1 583 ? -34.325 -40.719 3.441 1.00 29.27 583 PRO A CA 1
ATOM 4792 C C . PRO A 1 583 ? -33.458 -41.099 4.703 1.00 29.27 583 PRO A C 1
ATOM 4794 O O . PRO A 1 583 ? -33.545 -42.201 5.228 1.00 29.27 583 PRO A O 1
ATOM 4797 N N . ALA A 1 584 ? -32.722 -40.101 5.240 1.00 22.94 584 ALA A N 1
ATOM 4798 C CA . ALA A 1 584 ? -32.335 -39.794 6.651 1.00 22.94 584 ALA A CA 1
ATOM 4799 C C . ALA A 1 584 ? -31.521 -40.755 7.577 1.00 22.94 584 ALA A C 1
ATOM 4801 O O . ALA A 1 584 ? -31.935 -41.878 7.843 1.00 22.94 584 ALA A O 1
ATOM 4802 N N . LYS A 1 585 ? -30.491 -40.202 8.272 1.00 22.31 585 LYS A N 1
ATOM 4803 C CA . LYS A 1 585 ? -30.293 -40.265 9.755 1.00 22.31 585 LYS A CA 1
ATOM 4804 C C . LYS A 1 585 ? -29.142 -39.371 10.292 1.00 22.31 585 LYS A C 1
ATOM 4806 O O . LYS A 1 585 ? -28.157 -39.131 9.608 1.00 22.31 585 LYS A O 1
ATOM 4811 N N . LYS A 1 586 ? -29.334 -38.873 11.528 1.00 23.98 586 LYS A N 1
ATOM 4812 C CA . LYS A 1 586 ? -28.572 -37.864 12.311 1.00 23.98 586 LYS A CA 1
ATOM 4813 C C . LYS A 1 586 ? -27.294 -38.409 13.014 1.00 23.98 586 LYS A C 1
ATOM 4815 O O . LYS A 1 586 ? -27.352 -39.531 13.497 1.00 23.98 586 LYS A O 1
ATOM 4820 N N . HIS A 1 587 ? -26.246 -37.555 13.087 1.00 23.89 587 HIS A N 1
ATOM 4821 C CA . HIS A 1 587 ? -25.193 -37.220 14.111 1.00 23.89 587 HIS A CA 1
ATOM 4822 C C . HIS A 1 587 ? -24.831 -38.172 15.300 1.00 23.89 587 HIS A C 1
ATOM 4824 O O . HIS A 1 587 ? -25.679 -38.990 15.638 1.00 23.89 587 HIS A O 1
ATOM 4830 N N . PRO A 1 588 ? -23.668 -38.036 16.031 1.00 33.66 588 PRO A N 1
ATOM 4831 C CA . PRO A 1 588 ? -22.826 -36.825 16.240 1.00 33.66 588 PRO A CA 1
ATOM 4832 C C . PRO A 1 588 ? -21.268 -36.977 16.414 1.00 33.66 588 PRO A C 1
ATOM 4834 O O . PRO A 1 588 ? -20.715 -38.066 16.507 1.00 33.66 588 PRO A O 1
ATOM 4837 N N . THR A 1 589 ? -20.610 -35.815 16.607 1.00 22.86 589 THR A N 1
ATOM 4838 C CA . THR A 1 589 ? -19.327 -35.492 17.306 1.00 22.86 589 THR A CA 1
ATOM 4839 C C . THR A 1 589 ? -17.965 -35.384 16.581 1.00 22.86 589 THR A C 1
ATOM 4841 O O . THR A 1 589 ? -17.562 -36.197 15.761 1.00 22.86 589 THR A O 1
ATOM 4844 N N . TYR A 1 590 ? -17.275 -34.298 16.966 1.00 22.98 590 TYR A N 1
ATOM 4845 C CA . TYR A 1 590 ? -16.016 -33.689 16.516 1.00 22.98 590 TYR A CA 1
ATOM 4846 C C . TYR A 1 590 ? -14.735 -34.509 16.768 1.00 22.98 590 TYR A C 1
ATOM 4848 O O . TYR A 1 590 ? -14.558 -35.044 17.861 1.00 22.98 590 TYR A O 1
ATOM 4856 N N . ARG A 1 591 ? -13.741 -34.378 15.869 1.00 23.53 591 ARG A N 1
ATOM 4857 C CA . ARG A 1 591 ? -12.349 -34.018 16.228 1.00 23.53 591 ARG A CA 1
ATOM 4858 C C . ARG A 1 591 ? -11.517 -33.585 15.012 1.00 23.53 591 ARG A C 1
ATOM 4860 O O . ARG A 1 591 ? -11.556 -34.211 13.961 1.00 23.53 591 ARG A O 1
ATOM 4867 N N . ASN A 1 592 ? -10.755 -32.511 15.222 1.00 25.84 592 ASN A N 1
ATOM 4868 C CA . ASN A 1 592 ? -9.690 -31.980 14.370 1.00 25.84 592 ASN A CA 1
ATOM 4869 C C . ASN A 1 592 ? -8.764 -33.075 13.827 1.00 25.84 592 ASN A C 1
ATOM 4871 O O . ASN A 1 592 ? -8.287 -33.874 14.627 1.00 25.84 592 ASN A O 1
ATOM 4875 N N . LEU A 1 593 ? -8.438 -33.017 12.530 1.00 24.94 593 LEU A N 1
ATOM 4876 C CA . LEU A 1 593 ? -7.117 -33.315 11.952 1.00 24.94 593 LEU A CA 1
ATOM 4877 C C . LEU A 1 593 ? -7.142 -32.992 10.446 1.00 24.94 593 LEU A C 1
ATOM 4879 O O . LEU A 1 593 ? -7.777 -33.675 9.650 1.00 24.94 593 LEU A O 1
ATOM 4883 N N . TYR A 1 594 ? -6.439 -31.926 10.064 1.00 24.62 594 TYR A N 1
ATOM 4884 C CA . TYR A 1 594 ? -6.057 -31.655 8.680 1.00 24.62 594 TYR A CA 1
ATOM 4885 C C . TYR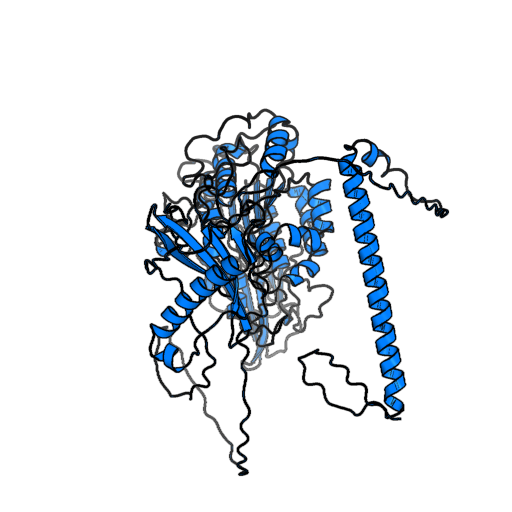 A 1 594 ? -4.928 -32.619 8.291 1.00 24.62 594 TYR A C 1
ATOM 4887 O O . TYR A 1 594 ? -3.831 -32.483 8.822 1.00 24.62 594 TYR A O 1
ATOM 4895 N N . HIS A 1 595 ? -5.189 -33.570 7.388 1.00 25.95 595 HIS A N 1
ATOM 4896 C CA . HIS A 1 595 ? -4.269 -34.065 6.348 1.00 25.95 595 HIS A CA 1
ATOM 4897 C C . HIS A 1 595 ? -5.007 -35.045 5.398 1.00 25.95 595 HIS A C 1
ATOM 4899 O O . HIS A 1 595 ? -6.066 -35.558 5.757 1.00 25.95 595 HIS A O 1
ATOM 4905 N N . PRO A 1 596 ? -4.522 -35.223 4.151 1.00 31.27 596 PRO A N 1
ATOM 4906 C CA . PRO A 1 596 ? -5.346 -35.500 2.977 1.00 31.27 596 PRO A CA 1
ATOM 4907 C C . PRO A 1 596 ? -5.569 -36.997 2.765 1.00 31.27 596 PRO A C 1
ATOM 4909 O O . PRO A 1 596 ? -4.648 -37.788 2.959 1.00 31.27 596 PRO A O 1
ATOM 4912 N N . VAL A 1 597 ? -6.753 -37.385 2.289 1.00 23.56 597 VAL A N 1
ATOM 4913 C CA . VAL A 1 597 ? -6.987 -38.745 1.790 1.00 23.56 597 VAL A CA 1
ATOM 4914 C C . VAL A 1 597 ? -7.639 -38.693 0.416 1.00 23.56 597 VAL A C 1
ATOM 4916 O O . VAL A 1 597 ? -8.550 -37.909 0.155 1.00 23.56 597 VAL A O 1
ATOM 4919 N N . ALA A 1 598 ? -7.063 -39.521 -0.444 1.00 23.66 598 ALA A N 1
ATOM 4920 C CA . ALA A 1 598 ? -7.381 -39.766 -1.830 1.00 23.66 598 ALA A CA 1
ATOM 4921 C C . ALA A 1 598 ? -8.651 -40.620 -2.032 1.00 23.66 598 ALA A C 1
ATOM 4923 O O . ALA A 1 598 ? -9.108 -41.311 -1.127 1.00 23.66 598 ALA A O 1
ATOM 4924 N N . ASP A 1 599 ? -9.118 -40.570 -3.282 1.00 27.00 599 ASP A N 1
ATOM 4925 C CA . ASP A 1 599 ? -9.821 -41.588 -4.075 1.00 27.00 599 ASP A CA 1
ATOM 4926 C C . ASP A 1 599 ? -11.211 -42.109 -3.663 1.00 27.00 599 ASP A C 1
ATOM 4928 O O . ASP A 1 599 ? -11.352 -43.089 -2.941 1.00 27.00 599 ASP A O 1
ATOM 4932 N N . VAL A 1 600 ? -12.234 -41.548 -4.330 1.00 23.45 600 VAL A N 1
ATOM 4933 C CA . VAL A 1 600 ? -13.401 -42.263 -4.899 1.00 23.45 600 VAL A CA 1
ATOM 4934 C C . VAL A 1 600 ? -13.709 -41.608 -6.267 1.00 23.45 600 VAL A C 1
ATOM 4936 O O . VAL A 1 600 ? -13.631 -40.379 -6.369 1.00 23.45 600 VAL A O 1
ATOM 4939 N N . PRO A 1 601 ? -13.981 -42.377 -7.343 1.00 24.75 601 PRO A N 1
ATOM 4940 C CA . PRO A 1 601 ? -13.782 -41.929 -8.719 1.00 24.75 601 PRO A CA 1
ATOM 4941 C C . PRO A 1 601 ? -14.865 -40.946 -9.164 1.00 24.75 601 PRO A C 1
ATOM 4943 O O . PRO A 1 601 ? -16.043 -41.285 -9.252 1.00 24.75 601 PRO A O 1
ATOM 4946 N N . LYS A 1 602 ? -14.448 -39.725 -9.498 1.00 28.00 602 LYS A N 1
ATOM 4947 C CA . LYS A 1 602 ? -15.219 -38.839 -10.368 1.00 28.00 602 LYS A CA 1
ATOM 4948 C C . LYS A 1 602 ? -14.651 -38.981 -11.772 1.00 28.00 602 LYS A C 1
ATOM 4950 O O . LYS A 1 602 ? -13.465 -38.733 -11.981 1.00 28.00 602 LYS A O 1
ATOM 4955 N N . GLU A 1 603 ? -15.490 -39.405 -12.708 1.00 24.48 603 GLU A N 1
ATOM 4956 C CA . GLU A 1 603 ? -15.188 -39.364 -14.136 1.00 24.48 603 GLU A CA 1
ATOM 4957 C C . GLU A 1 603 ? -14.681 -37.959 -14.518 1.00 24.48 603 GLU A C 1
ATOM 4959 O O . GLU A 1 603 ? -15.329 -36.961 -14.180 1.00 24.48 603 GLU A O 1
ATOM 4964 N N . PRO A 1 604 ? -13.514 -37.830 -15.171 1.00 27.12 604 PRO A N 1
ATOM 4965 C CA . PRO A 1 604 ? -12.956 -36.526 -15.460 1.00 27.12 604 PRO A CA 1
ATOM 4966 C C . PRO A 1 604 ? -13.525 -35.987 -16.774 1.00 27.12 604 PRO A C 1
ATOM 4968 O O . PRO A 1 604 ? -13.071 -36.340 -17.860 1.00 27.12 604 PRO A O 1
ATOM 4971 N N . LEU A 1 605 ? -14.444 -35.027 -16.681 1.00 25.48 605 LEU A N 1
ATOM 4972 C CA . LEU A 1 605 ? -14.495 -33.956 -17.674 1.00 25.48 605 LEU A CA 1
ATOM 4973 C C . LEU A 1 605 ? -13.254 -33.086 -17.434 1.00 25.48 605 LEU A C 1
ATOM 4975 O O . LEU A 1 605 ? -13.231 -32.264 -16.523 1.00 25.48 605 LEU A O 1
ATOM 4979 N N . HIS A 1 606 ? -12.190 -33.330 -18.200 1.00 25.58 606 HIS A N 1
ATOM 4980 C CA . HIS A 1 606 ? -10.948 -32.556 -18.186 1.00 25.58 606 HIS A CA 1
ATOM 4981 C C . HIS A 1 606 ? -11.002 -31.464 -19.273 1.00 25.58 606 HIS A C 1
ATOM 4983 O O . HIS A 1 606 ? -10.850 -31.787 -20.450 1.00 25.58 606 HIS A O 1
ATOM 4989 N N . PRO A 1 607 ? -11.135 -30.166 -18.937 1.00 27.31 607 PRO A N 1
ATOM 4990 C CA . PRO A 1 607 ? -10.683 -29.091 -19.811 1.00 27.31 607 PRO A CA 1
ATOM 4991 C C . PRO A 1 607 ? -9.169 -28.907 -19.640 1.00 27.31 607 PRO A C 1
ATOM 4993 O O . PRO A 1 607 ? -8.655 -28.918 -18.518 1.00 27.31 607 PRO A O 1
ATOM 4996 N N . CYS A 1 608 ? -8.452 -28.734 -20.752 1.00 28.38 608 CYS A N 1
ATOM 4997 C CA . CYS A 1 608 ? -7.001 -28.542 -20.831 1.00 28.38 608 CYS A CA 1
ATOM 4998 C C . CYS A 1 608 ? -6.483 -27.362 -19.982 1.00 28.38 608 CYS A C 1
ATOM 5000 O O . CYS A 1 608 ? -6.266 -26.254 -20.467 1.00 28.38 608 CYS A O 1
ATOM 5002 N N . LEU A 1 609 ? -6.189 -27.608 -18.707 1.00 28.47 609 LEU A N 1
ATOM 5003 C CA . LEU A 1 609 ? -5.388 -26.723 -17.864 1.00 28.47 609 LEU A CA 1
ATOM 5004 C C . LEU A 1 609 ? -3.905 -27.091 -18.009 1.00 28.47 609 LEU A C 1
ATOM 5006 O O . LEU A 1 609 ? -3.328 -27.786 -17.176 1.00 28.47 609 LEU A O 1
ATOM 5010 N N . CYS A 1 610 ? -3.248 -26.605 -19.066 1.00 29.89 610 CYS A N 1
ATOM 5011 C CA . CYS A 1 610 ? -1.788 -26.703 -19.178 1.00 29.89 610 CYS A CA 1
ATOM 5012 C C . CYS A 1 610 ? -1.112 -25.808 -18.128 1.00 29.89 610 CYS A C 1
ATOM 5014 O O . CYS A 1 610 ? -0.916 -24.615 -18.349 1.00 29.89 610 CYS A O 1
ATOM 5016 N N . HIS A 1 611 ? -0.728 -26.357 -16.977 1.00 25.45 611 HIS A N 1
ATOM 5017 C CA . HIS A 1 611 ? 0.206 -25.697 -16.063 1.00 25.45 611 HIS A CA 1
ATOM 5018 C C . HIS A 1 611 ? 1.621 -25.698 -16.664 1.00 25.45 611 HIS A C 1
ATOM 5020 O O . HIS A 1 611 ? 2.444 -26.552 -16.354 1.00 25.45 611 HIS A O 1
ATOM 5026 N N . LEU A 1 612 ? 1.922 -24.720 -17.521 1.00 32.25 612 LEU A N 1
ATOM 5027 C CA . LEU A 1 612 ? 3.299 -24.393 -17.894 1.00 32.25 612 LEU A CA 1
ATOM 5028 C C . LEU A 1 612 ? 3.852 -23.393 -16.873 1.00 32.25 612 LEU A C 1
ATOM 5030 O O . LEU A 1 612 ? 3.566 -22.197 -16.934 1.00 32.25 612 LEU A O 1
ATOM 5034 N N . GLN A 1 613 ? 4.627 -23.884 -15.905 1.00 25.48 613 GLN A N 1
ATOM 5035 C CA . GLN A 1 613 ? 5.476 -23.050 -15.055 1.00 25.48 613 GLN A CA 1
ATOM 5036 C C . GLN A 1 613 ? 6.921 -23.112 -15.565 1.00 25.48 613 GLN A C 1
ATOM 5038 O O . GLN A 1 613 ? 7.512 -24.174 -15.620 1.00 25.48 613 GLN A O 1
ATOM 5043 N N . ASN A 1 614 ? 7.469 -21.954 -15.939 1.00 29.95 614 ASN A N 1
ATOM 5044 C CA . ASN A 1 614 ? 8.883 -21.554 -15.882 1.00 29.95 614 ASN A CA 1
ATOM 5045 C C . ASN A 1 614 ? 9.986 -22.647 -15.876 1.00 29.95 614 ASN A C 1
ATOM 5047 O O . ASN A 1 614 ? 10.438 -23.034 -14.802 1.00 29.95 614 ASN A O 1
ATOM 5051 N N . PHE A 1 615 ? 10.583 -22.957 -17.040 1.00 30.61 615 PHE A N 1
ATOM 5052 C CA . PHE A 1 615 ? 11.851 -23.712 -17.131 1.00 30.61 615 PHE A CA 1
ATOM 5053 C C . PHE A 1 615 ? 12.846 -23.139 -18.157 1.00 30.61 615 PHE A C 1
ATOM 5055 O O . PHE A 1 615 ? 12.462 -22.523 -19.152 1.00 30.61 615 PHE A O 1
ATOM 5062 N N . ARG A 1 616 ? 14.145 -23.353 -17.891 1.00 29.09 616 ARG A N 1
ATOM 5063 C CA . ARG A 1 616 ? 15.297 -23.024 -18.752 1.00 29.09 616 ARG A CA 1
ATOM 5064 C C . ARG A 1 616 ? 15.768 -24.306 -19.436 1.00 29.09 616 ARG A C 1
ATOM 5066 O O . ARG A 1 616 ? 16.036 -25.280 -18.746 1.00 29.09 616 ARG A O 1
ATOM 5073 N N . ILE A 1 617 ? 15.901 -24.287 -20.761 1.00 26.19 617 ILE A N 1
ATOM 5074 C CA . ILE A 1 617 ? 16.721 -25.262 -21.490 1.00 26.19 617 ILE A CA 1
ATOM 5075 C C . ILE A 1 617 ? 17.451 -24.500 -22.595 1.00 26.19 617 ILE A C 1
ATOM 5077 O O . ILE A 1 617 ? 16.805 -23.764 -23.341 1.00 26.19 617 ILE A O 1
ATOM 5081 N N . GLU A 1 618 ? 18.769 -24.656 -22.650 1.00 25.31 618 GLU A N 1
ATOM 5082 C CA . GLU A 1 618 ? 19.650 -24.094 -23.675 1.00 25.31 618 GLU A CA 1
ATOM 5083 C C . GLU A 1 618 ? 19.611 -24.988 -24.917 1.00 25.31 618 GLU A C 1
ATOM 5085 O O . GLU A 1 618 ? 19.762 -26.204 -24.810 1.00 25.31 618 GLU A O 1
ATOM 5090 N N . PHE A 1 619 ? 19.390 -24.399 -26.090 1.00 29.12 619 PHE A N 1
ATOM 5091 C CA . PHE A 1 619 ? 19.634 -25.064 -27.368 1.00 29.12 619 PHE A CA 1
ATOM 5092 C C . PHE A 1 619 ? 20.291 -24.072 -28.314 1.00 29.12 619 PHE A C 1
ATOM 5094 O O . PHE A 1 619 ? 19.777 -22.975 -28.510 1.00 29.12 619 PHE A O 1
ATOM 5101 N N . THR A 1 620 ? 21.388 -24.490 -28.928 1.00 27.56 620 THR A N 1
ATOM 5102 C CA . THR A 1 620 ? 22.050 -23.763 -30.007 1.00 27.56 620 THR A CA 1
ATOM 5103 C C . THR A 1 620 ? 21.344 -24.105 -31.319 1.00 27.56 620 THR A C 1
ATOM 5105 O O . THR A 1 620 ? 21.331 -25.260 -31.742 1.00 27.56 620 THR A O 1
ATOM 5108 N N . ILE A 1 621 ? 20.724 -23.115 -31.965 1.00 29.64 621 ILE A N 1
ATOM 5109 C CA . ILE A 1 621 ? 20.274 -23.230 -33.358 1.00 29.64 621 ILE A CA 1
ATOM 5110 C C . ILE A 1 621 ? 21.306 -22.496 -34.211 1.00 29.64 621 ILE A C 1
ATOM 5112 O O . ILE A 1 621 ? 21.466 -21.288 -34.064 1.00 29.64 621 ILE A O 1
ATOM 5116 N N . HIS A 1 622 ? 21.994 -23.213 -35.099 1.00 26.53 622 HIS A N 1
ATOM 5117 C CA . HIS A 1 622 ? 22.870 -22.604 -36.096 1.00 26.53 622 HIS A CA 1
ATOM 5118 C C . HIS A 1 622 ? 22.038 -22.168 -37.303 1.00 26.53 622 HIS A C 1
ATOM 5120 O O . HIS A 1 622 ? 21.450 -22.997 -37.997 1.00 26.53 622 HIS A O 1
ATOM 5126 N N . LEU A 1 623 ? 21.985 -20.864 -37.562 1.00 31.52 623 LEU A N 1
ATOM 5127 C CA . LEU A 1 623 ? 21.398 -20.317 -38.782 1.00 31.52 623 LEU A CA 1
ATOM 5128 C C . LEU A 1 623 ? 22.522 -19.868 -39.720 1.00 31.52 623 LEU A C 1
ATOM 5130 O O . LEU A 1 623 ? 23.221 -18.900 -39.419 1.00 31.52 623 LEU A O 1
ATOM 5134 N N . SER A 1 624 ? 22.673 -20.562 -40.852 1.00 24.58 624 SER A N 1
ATOM 5135 C CA . SER A 1 624 ? 23.479 -20.085 -41.981 1.00 24.58 624 SER A CA 1
ATOM 5136 C C . SER A 1 624 ? 22.774 -18.891 -42.635 1.00 24.58 624 SER A C 1
ATOM 5138 O O . SER A 1 624 ? 21.597 -18.976 -42.993 1.00 24.58 624 SER A O 1
ATOM 5140 N N . LEU A 1 625 ? 23.486 -17.769 -42.753 1.00 27.84 625 LEU A N 1
ATOM 5141 C CA . LEU A 1 625 ? 23.073 -16.589 -43.511 1.00 27.84 625 LEU A CA 1
ATOM 5142 C C . LEU A 1 625 ? 23.667 -16.681 -44.918 1.00 27.84 625 LEU A C 1
ATOM 5144 O O . LEU A 1 625 ? 24.602 -15.961 -45.247 1.00 27.84 625 LEU A O 1
ATOM 5148 N N . ASP A 1 626 ? 23.096 -17.538 -45.757 1.00 28.95 626 ASP A N 1
ATOM 5149 C CA . ASP A 1 626 ? 23.314 -17.451 -47.197 1.00 28.95 626 ASP A CA 1
ATOM 5150 C C . ASP A 1 626 ? 22.087 -16.826 -47.864 1.00 28.95 626 ASP A C 1
ATOM 5152 O O . ASP A 1 626 ? 20.972 -17.337 -47.759 1.00 28.95 626 ASP A O 1
ATOM 5156 N N . ARG A 1 627 ? 22.343 -15.730 -48.596 1.00 29.41 627 ARG A N 1
ATOM 5157 C CA . ARG A 1 627 ? 21.427 -14.912 -49.424 1.00 29.41 627 ARG A CA 1
ATOM 5158 C C . ARG A 1 627 ? 20.637 -13.805 -48.714 1.00 29.41 627 ARG A C 1
ATOM 5160 O O . ARG A 1 627 ? 19.417 -13.849 -48.689 1.00 29.41 627 ARG A O 1
ATOM 5167 N N . LEU A 1 628 ? 21.309 -12.744 -48.259 1.00 27.69 628 LEU A N 1
ATOM 5168 C CA . LEU A 1 628 ? 20.674 -11.413 -48.109 1.00 27.69 628 LEU A CA 1
ATOM 5169 C C . LEU A 1 628 ? 21.615 -10.211 -48.363 1.00 27.69 628 LEU A C 1
ATOM 5171 O O . LEU A 1 628 ? 21.185 -9.070 -48.249 1.00 27.69 628 LEU A O 1
ATOM 5175 N N . PHE A 1 629 ? 22.865 -10.438 -48.783 1.00 26.42 629 PHE A N 1
ATOM 5176 C CA . PHE A 1 629 ? 23.814 -9.383 -49.164 1.00 26.42 629 PHE A CA 1
ATOM 5177 C C . PHE A 1 629 ? 24.230 -9.536 -50.628 1.00 26.42 629 PHE A C 1
ATOM 5179 O O . PHE A 1 629 ? 25.286 -10.080 -50.908 1.00 26.42 629 PHE A O 1
ATOM 5186 N N . ASN A 1 630 ? 23.371 -9.125 -51.565 1.00 27.70 630 ASN A N 1
ATOM 5187 C CA . ASN A 1 630 ? 23.764 -8.774 -52.939 1.00 27.70 630 ASN A CA 1
ATOM 5188 C C . ASN A 1 630 ? 22.591 -8.086 -53.653 1.00 27.70 630 ASN A C 1
ATOM 5190 O O . ASN A 1 630 ? 21.911 -8.703 -54.469 1.00 27.70 630 ASN A O 1
ATOM 5194 N N . ARG A 1 631 ? 22.313 -6.827 -53.282 1.00 27.97 631 ARG A N 1
ATOM 5195 C CA . ARG A 1 631 ? 21.622 -5.792 -54.089 1.00 27.97 631 ARG A CA 1
ATOM 5196 C C . ARG A 1 631 ? 21.392 -4.536 -53.238 1.00 27.97 631 ARG A C 1
ATOM 5198 O O . ARG A 1 631 ? 20.269 -4.243 -52.852 1.00 27.97 631 ARG A O 1
ATOM 5205 N N . ALA A 1 632 ? 22.460 -3.820 -52.898 1.00 27.14 632 ALA A N 1
ATOM 5206 C CA . ALA A 1 632 ? 22.359 -2.460 -52.356 1.00 27.14 632 ALA A CA 1
ATOM 5207 C C . ALA A 1 632 ? 23.695 -1.708 -52.472 1.00 27.14 632 ALA A C 1
ATOM 5209 O O . ALA A 1 632 ? 24.151 -1.103 -51.514 1.00 27.14 632 ALA A O 1
ATOM 5210 N N . GLU A 1 633 ? 24.339 -1.756 -53.637 1.00 27.73 633 GLU A N 1
ATOM 5211 C CA . GLU A 1 633 ? 25.385 -0.793 -53.994 1.00 27.73 633 GLU A CA 1
ATOM 5212 C C . GLU A 1 633 ? 25.268 -0.505 -55.487 1.00 27.73 633 GLU A C 1
ATOM 5214 O O . GLU A 1 633 ? 25.911 -1.154 -56.301 1.00 27.73 633 GLU A O 1
ATOM 5219 N N . HIS A 1 634 ? 24.372 0.411 -55.847 1.00 27.33 634 HIS A N 1
ATOM 5220 C CA . HIS A 1 634 ? 24.540 1.382 -56.930 1.00 27.33 634 HIS A CA 1
ATOM 5221 C C . HIS A 1 634 ? 23.406 2.411 -56.815 1.00 27.33 634 HIS A C 1
ATOM 5223 O O . HIS A 1 634 ? 22.278 2.049 -56.499 1.00 27.33 634 HIS A O 1
ATOM 5229 N N . GLU A 1 635 ? 23.748 3.674 -57.069 1.00 26.22 635 GLU A N 1
ATOM 5230 C CA . GLU A 1 635 ? 22.906 4.883 -57.016 1.00 26.22 635 GLU A CA 1
ATOM 5231 C C . GLU A 1 635 ? 22.808 5.622 -55.670 1.00 26.22 635 GLU A C 1
ATOM 5233 O O . GLU A 1 635 ? 21.750 5.810 -55.077 1.00 26.22 635 GLU A O 1
ATOM 5238 N N . TYR A 1 636 ? 23.944 6.196 -55.263 1.00 23.73 636 TYR A N 1
ATOM 5239 C CA . TYR A 1 636 ? 23.951 7.553 -54.713 1.00 23.73 636 TYR A CA 1
ATOM 5240 C C . TYR A 1 636 ? 24.302 8.532 -55.841 1.00 23.73 636 TYR A C 1
ATOM 5242 O O . TYR A 1 636 ? 25.388 8.434 -56.405 1.00 23.73 636 TYR A O 1
ATOM 5250 N N . THR A 1 637 ? 23.397 9.468 -56.155 1.00 24.36 637 THR A N 1
ATOM 5251 C CA . THR A 1 637 ? 23.623 10.924 -56.357 1.00 24.36 637 THR A CA 1
ATOM 5252 C C . THR A 1 637 ? 22.568 11.548 -57.288 1.00 24.36 637 THR A C 1
ATOM 5254 O O . THR A 1 637 ? 22.641 11.401 -58.501 1.00 24.36 637 THR A O 1
ATOM 5257 N N . LYS A 1 638 ? 21.634 12.337 -56.735 1.00 24.38 638 LYS A N 1
ATOM 5258 C CA . LYS A 1 638 ? 21.462 13.783 -57.013 1.00 24.38 638 LYS A CA 1
ATOM 5259 C C . LYS A 1 638 ? 20.146 14.331 -56.444 1.00 24.38 638 LYS A C 1
ATOM 5261 O O . LYS A 1 638 ? 19.086 13.728 -56.519 1.00 24.38 638 LYS A O 1
ATOM 5266 N N . THR A 1 639 ? 20.294 15.507 -55.859 1.00 25.00 639 THR A N 1
ATOM 5267 C CA . THR A 1 639 ? 19.338 16.418 -55.227 1.00 25.00 639 THR A CA 1
ATOM 5268 C C . THR A 1 639 ? 18.345 17.061 -56.203 1.00 25.00 639 THR A C 1
ATOM 5270 O O . THR A 1 639 ? 18.718 17.396 -57.324 1.00 25.00 639 THR A O 1
ATOM 5273 N N . SER A 1 640 ? 17.123 17.369 -55.743 1.00 23.67 640 SER A N 1
ATOM 5274 C CA . SER A 1 640 ? 16.505 18.709 -55.867 1.00 23.67 640 SER A CA 1
ATOM 5275 C C . SER A 1 640 ? 15.143 18.816 -55.152 1.00 23.67 640 SER A C 1
ATOM 5277 O O . SER A 1 640 ? 14.413 17.845 -54.984 1.00 23.67 640 SER A O 1
ATOM 5279 N N . PHE A 1 641 ? 14.896 20.034 -54.669 1.00 25.19 641 PHE A N 1
ATOM 5280 C CA . PHE A 1 641 ? 13.775 20.572 -53.893 1.00 25.19 641 PHE A CA 1
ATOM 5281 C C . PHE A 1 641 ? 12.416 20.496 -54.599 1.00 25.19 641 PHE A C 1
ATOM 5283 O O . PHE A 1 641 ? 12.387 20.848 -55.771 1.00 25.19 641 PHE A O 1
ATOM 5290 N N . ILE A 1 642 ? 11.315 20.253 -53.861 1.00 24.70 642 ILE A N 1
ATOM 5291 C CA . ILE A 1 642 ? 9.980 20.856 -54.104 1.00 24.70 642 ILE A CA 1
ATOM 5292 C C . ILE A 1 642 ? 9.240 21.088 -52.762 1.00 24.70 642 ILE A C 1
ATOM 5294 O O . ILE A 1 642 ? 9.366 20.316 -51.812 1.00 24.70 642 ILE A O 1
ATOM 5298 N N . GLU A 1 643 ? 8.528 22.214 -52.710 1.00 24.09 643 GLU A N 1
ATOM 5299 C CA . GLU A 1 643 ? 7.893 22.922 -51.593 1.00 24.09 643 GLU A CA 1
ATOM 5300 C C . GLU A 1 643 ? 6.648 22.261 -50.960 1.00 24.09 643 GLU A C 1
ATOM 5302 O O . GLU A 1 643 ? 5.983 21.403 -51.537 1.00 24.09 643 GLU A O 1
ATOM 5307 N N . ARG A 1 644 ? 6.305 22.734 -49.750 1.00 25.27 644 ARG A N 1
ATOM 5308 C CA . ARG A 1 644 ? 5.079 22.419 -48.990 1.00 25.27 644 ARG A CA 1
ATOM 5309 C C . ARG A 1 644 ? 3.925 23.362 -49.371 1.00 25.27 644 ARG A C 1
ATOM 5311 O O . ARG A 1 644 ? 4.179 24.562 -49.460 1.00 25.27 644 ARG A O 1
ATOM 5318 N N . PRO A 1 645 ? 2.653 22.920 -49.359 1.00 25.25 645 PRO A N 1
ATOM 5319 C CA . PRO A 1 645 ? 1.523 23.825 -49.188 1.00 25.25 645 PRO A CA 1
ATOM 5320 C C . PRO A 1 645 ? 1.147 23.974 -47.704 1.00 25.25 645 PRO A C 1
ATOM 5322 O O . PRO A 1 645 ? 1.002 22.995 -46.970 1.00 25.25 645 PRO A O 1
ATOM 5325 N N . LYS A 1 646 ? 0.972 25.230 -47.279 1.00 24.80 646 LYS A N 1
ATOM 5326 C CA . LYS A 1 646 ? 0.256 25.636 -46.061 1.00 24.80 646 LYS A CA 1
ATOM 5327 C C . LYS A 1 646 ? -1.251 25.577 -46.326 1.00 24.80 646 LYS A C 1
ATOM 5329 O O . LYS A 1 646 ? -1.688 26.040 -47.375 1.00 24.80 646 LYS A O 1
ATOM 5334 N N . ILE A 1 647 ? -2.035 25.119 -45.353 1.00 24.70 647 ILE A N 1
ATOM 5335 C CA . ILE A 1 647 ? -3.485 25.352 -45.306 1.00 24.70 647 ILE A CA 1
ATOM 5336 C C . ILE A 1 647 ? -3.806 26.004 -43.956 1.00 24.70 647 ILE A C 1
ATOM 5338 O O . ILE A 1 647 ? -3.565 25.414 -42.905 1.00 24.70 647 ILE A O 1
ATOM 5342 N N . ASN A 1 648 ? -4.305 27.241 -44.025 1.00 24.31 648 ASN A N 1
ATOM 5343 C CA . ASN A 1 648 ? -4.997 27.959 -42.954 1.00 24.31 648 ASN A CA 1
ATOM 5344 C C . ASN A 1 648 ? -6.470 27.543 -42.967 1.00 24.31 648 ASN A C 1
ATOM 5346 O O . ASN A 1 648 ? -7.051 27.473 -44.047 1.00 24.31 648 ASN A O 1
ATOM 5350 N N . LEU A 1 649 ? -7.082 27.384 -41.793 1.00 25.97 649 LEU A N 1
ATOM 5351 C CA . LEU A 1 649 ? -8.534 27.467 -41.624 1.00 25.97 649 LEU A CA 1
ATOM 5352 C C . LEU A 1 649 ? -8.835 28.194 -40.307 1.00 25.97 649 LEU A C 1
ATOM 5354 O O . LEU A 1 649 ? -8.585 27.674 -39.221 1.00 25.97 649 LEU A O 1
ATOM 5358 N N . GLU A 1 650 ? -9.336 29.420 -40.444 1.00 24.14 650 GLU A N 1
ATOM 5359 C CA . GLU A 1 650 ? -10.078 30.158 -39.423 1.00 24.14 650 GLU A CA 1
ATOM 5360 C C . GLU A 1 650 ? -11.481 29.556 -39.289 1.00 24.14 650 GLU A C 1
ATOM 5362 O O . GLU A 1 650 ? -12.090 29.220 -40.300 1.00 24.14 650 GLU A O 1
ATOM 5367 N N . HIS A 1 651 ? -12.026 29.499 -38.072 1.00 27.02 651 HIS A N 1
ATOM 5368 C CA . HIS A 1 651 ? -13.468 29.638 -37.858 1.00 27.02 651 HIS A CA 1
ATOM 5369 C C . HIS A 1 651 ? -13.755 30.201 -36.460 1.00 27.02 651 HIS A C 1
ATOM 5371 O O . HIS A 1 651 ? -13.392 29.626 -35.437 1.00 27.02 651 HIS A O 1
ATOM 5377 N N . SER A 1 652 ? -14.426 31.350 -36.460 1.00 25.14 652 SER A N 1
ATOM 5378 C CA . SER A 1 652 ? -15.051 32.043 -35.335 1.00 25.14 652 SER A CA 1
ATOM 5379 C C . SER A 1 652 ? -16.391 31.408 -34.959 1.00 25.14 652 SER A C 1
ATOM 5381 O O . SER A 1 652 ? -17.208 31.190 -35.854 1.00 25.14 652 SER A O 1
ATOM 5383 N N . ILE A 1 653 ? -16.674 31.230 -33.663 1.00 24.73 653 ILE A N 1
ATOM 5384 C CA . ILE A 1 653 ? -18.047 31.124 -33.136 1.00 24.73 653 ILE A CA 1
ATOM 5385 C C . ILE A 1 653 ? -18.117 31.860 -31.789 1.00 24.73 653 ILE A C 1
ATOM 5387 O O . ILE A 1 653 ? -17.357 31.572 -30.869 1.00 24.73 653 ILE A O 1
ATOM 5391 N N . SER A 1 654 ? -19.032 32.824 -31.708 1.00 24.14 654 SER A N 1
ATOM 5392 C CA . SER A 1 654 ? -19.432 33.594 -30.526 1.00 24.14 654 SER A CA 1
ATOM 5393 C C . SER A 1 654 ? -20.505 32.862 -29.714 1.00 24.14 654 SER A C 1
ATOM 5395 O O . SER A 1 654 ? -21.429 32.316 -30.316 1.00 24.14 654 SER A O 1
ATOM 5397 N N . TYR A 1 655 ? -20.457 32.944 -28.382 1.00 23.73 655 TYR A N 1
ATOM 5398 C CA . TYR A 1 655 ? -21.600 32.671 -27.501 1.00 23.73 655 TYR A CA 1
ATOM 5399 C C . TYR A 1 655 ? -21.580 33.625 -26.293 1.00 23.73 655 TYR A C 1
ATOM 5401 O O . TYR A 1 655 ? -20.528 33.848 -25.701 1.00 23.73 655 TYR A O 1
ATOM 5409 N N . GLU A 1 656 ? -22.739 34.210 -25.975 1.00 24.86 656 GLU A N 1
ATOM 5410 C CA . GLU A 1 656 ? -22.973 35.133 -24.853 1.00 24.86 656 GLU A CA 1
ATOM 5411 C C . GLU A 1 656 ? -23.086 34.391 -23.506 1.00 24.86 656 GLU A C 1
ATOM 5413 O O . GLU A 1 656 ? -23.729 33.344 -23.412 1.00 24.86 656 GLU A O 1
ATOM 5418 N N . GLU A 1 657 ? -22.493 34.963 -22.453 1.00 26.42 657 GLU A N 1
ATOM 5419 C CA . GLU A 1 657 ? -22.571 34.493 -21.062 1.00 26.42 657 GLU A CA 1
ATOM 5420 C C . GLU A 1 657 ? -23.817 35.018 -20.321 1.00 26.42 657 GLU A C 1
ATOM 5422 O O . GLU A 1 657 ? -24.165 36.196 -20.460 1.00 26.42 657 GLU A O 1
ATOM 5427 N N . PRO A 1 658 ? -24.411 34.238 -19.397 1.00 26.09 658 PRO A N 1
ATOM 5428 C CA . PRO A 1 658 ? -25.185 34.785 -18.295 1.00 26.09 658 PRO A CA 1
ATOM 5429 C C . PRO A 1 658 ? -24.285 35.049 -17.075 1.00 26.09 658 PRO A C 1
ATOM 5431 O O . PRO A 1 658 ? -23.688 34.144 -16.493 1.00 26.09 658 PRO A O 1
ATOM 5434 N N . LYS A 1 659 ? -24.240 36.320 -16.665 1.00 28.75 659 LYS A N 1
ATOM 5435 C CA . LYS A 1 659 ? -23.581 36.813 -15.449 1.00 28.75 659 LYS A CA 1
ATOM 5436 C C . LYS A 1 659 ? -24.241 36.253 -14.184 1.00 28.75 659 LYS A C 1
ATOM 5438 O O . LYS A 1 659 ? -25.426 36.501 -13.969 1.00 28.75 659 LYS A O 1
ATOM 5443 N N . ASN A 1 660 ? -23.458 35.560 -13.352 1.00 33.97 660 ASN A N 1
ATOM 5444 C CA . ASN A 1 660 ? -23.334 35.736 -11.890 1.00 33.97 660 ASN A CA 1
ATOM 5445 C C . ASN A 1 660 ? -22.703 34.485 -11.246 1.00 33.97 660 ASN A C 1
ATOM 5447 O O . ASN A 1 660 ? -23.405 33.520 -10.951 1.00 33.97 660 ASN A O 1
ATOM 5451 N N . ALA A 1 661 ? -21.394 34.526 -10.974 1.00 27.14 661 ALA A N 1
ATOM 5452 C CA . ALA A 1 661 ? -20.725 33.672 -9.989 1.00 27.14 661 ALA A CA 1
ATOM 5453 C C . ALA A 1 661 ? -19.423 34.343 -9.502 1.00 27.14 661 ALA A C 1
ATOM 5455 O O . ALA A 1 661 ? -18.800 35.110 -10.226 1.00 27.14 661 ALA A O 1
ATOM 5456 N N . ASP A 1 662 ? -19.081 34.077 -8.246 1.00 31.70 662 ASP A N 1
ATOM 5457 C CA . ASP A 1 662 ? -18.155 34.797 -7.363 1.00 31.70 662 ASP A CA 1
ATOM 5458 C C . ASP A 1 662 ? -16.684 34.920 -7.837 1.00 31.70 662 ASP A C 1
ATOM 5460 O O . ASP A 1 662 ? -16.027 33.933 -8.175 1.00 31.70 662 ASP A O 1
ATOM 5464 N N . ASN A 1 663 ? -16.125 36.133 -7.738 1.00 29.05 663 ASN A N 1
ATOM 5465 C CA . ASN A 1 663 ? -14.791 36.557 -8.212 1.00 29.05 663 ASN A CA 1
ATOM 5466 C C . ASN A 1 663 ? -13.609 36.151 -7.297 1.00 29.05 663 ASN A C 1
ATOM 5468 O O . ASN A 1 663 ? -12.685 36.932 -7.062 1.00 29.05 663 ASN A O 1
ATOM 5472 N N . THR A 1 664 ? -13.593 34.927 -6.765 1.00 35.38 664 THR A N 1
ATOM 5473 C CA . THR A 1 664 ? -12.472 34.445 -5.920 1.00 35.38 664 THR A CA 1
ATOM 5474 C C . THR A 1 664 ? -11.563 33.416 -6.602 1.00 35.38 664 THR A C 1
ATOM 5476 O O . THR A 1 664 ? -10.449 33.187 -6.132 1.00 35.38 664 THR A O 1
ATOM 5479 N N . LEU A 1 665 ? -11.966 32.848 -7.746 1.00 34.09 665 LEU A N 1
ATOM 5480 C CA . LEU A 1 665 ? -11.219 31.783 -8.433 1.00 34.09 665 LEU A CA 1
ATOM 5481 C C . LEU A 1 665 ? -10.182 32.302 -9.453 1.00 34.09 665 LEU A C 1
ATOM 5483 O O . LEU A 1 665 ? -9.089 31.741 -9.555 1.00 34.09 665 LEU A O 1
ATOM 5487 N N . GLU A 1 666 ? -10.472 33.395 -10.166 1.00 33.59 666 GLU A N 1
ATOM 5488 C CA . GLU A 1 666 ? -9.605 33.900 -11.250 1.00 33.59 666 GLU A CA 1
ATOM 5489 C C . GLU A 1 666 ? -8.238 34.402 -10.763 1.00 33.59 666 GLU A C 1
ATOM 5491 O O . GLU A 1 666 ? -7.225 34.206 -11.439 1.00 33.59 666 GLU A O 1
ATOM 5496 N N . ASN A 1 667 ? -8.168 34.939 -9.542 1.00 31.38 667 ASN A N 1
ATOM 5497 C CA . ASN A 1 667 ? -6.917 35.442 -8.967 1.00 31.38 667 ASN A CA 1
ATOM 5498 C C . ASN A 1 667 ? -5.906 34.335 -8.613 1.00 31.38 667 ASN A C 1
ATOM 5500 O O . ASN A 1 667 ? -4.727 34.624 -8.417 1.00 31.38 667 ASN A O 1
ATOM 5504 N N . THR A 1 668 ? -6.322 33.063 -8.567 1.00 39.44 668 THR A N 1
ATOM 5505 C CA . THR A 1 668 ? -5.416 31.940 -8.250 1.00 39.44 668 THR A CA 1
ATOM 5506 C C . THR A 1 668 ? -4.762 31.350 -9.506 1.00 39.44 668 THR A C 1
ATOM 5508 O O . THR A 1 668 ? -3.665 30.796 -9.439 1.00 39.44 668 THR A O 1
ATOM 5511 N N . ILE A 1 669 ? -5.402 31.499 -10.672 1.00 37.53 669 ILE A N 1
ATOM 5512 C CA . ILE A 1 669 ? -4.927 30.932 -11.944 1.00 37.53 669 ILE A CA 1
ATOM 5513 C C . ILE A 1 669 ? -3.806 31.793 -12.545 1.00 37.53 669 ILE A C 1
ATOM 5515 O O . ILE A 1 669 ? -2.871 31.247 -13.130 1.00 37.53 669 ILE A O 1
ATOM 5519 N N . GLN A 1 670 ? -3.831 33.115 -12.341 1.00 34.19 670 GLN A N 1
ATOM 5520 C CA . GLN A 1 670 ? -2.864 34.048 -12.942 1.00 34.19 670 GLN A CA 1
ATOM 5521 C C . GLN A 1 670 ? -1.413 33.910 -12.430 1.00 34.19 670 GLN A C 1
ATOM 5523 O O . GLN A 1 670 ? -0.508 34.433 -13.073 1.00 34.19 670 GLN A O 1
ATOM 5528 N N . ASN A 1 671 ? -1.163 33.152 -11.353 1.00 35.66 671 ASN A N 1
ATOM 5529 C CA . ASN A 1 671 ? 0.172 32.981 -10.754 1.00 35.66 671 ASN A CA 1
ATOM 5530 C C . ASN A 1 671 ? 0.876 31.645 -11.088 1.00 35.66 671 ASN A C 1
ATOM 5532 O O . ASN A 1 671 ? 1.882 31.318 -10.462 1.00 35.66 671 ASN A O 1
ATOM 5536 N N . GLN A 1 672 ? 0.376 30.860 -12.051 1.00 39.34 672 GLN A N 1
ATOM 5537 C CA . GLN A 1 672 ? 0.982 29.580 -12.464 1.00 39.34 672 GLN A CA 1
ATOM 5538 C C . GLN A 1 672 ? 1.705 29.688 -13.825 1.00 39.34 672 GLN A C 1
ATOM 5540 O O . GLN A 1 672 ? 1.268 30.456 -14.686 1.00 39.34 672 GLN A O 1
ATOM 5545 N N . PRO A 1 673 ? 2.778 28.908 -14.075 1.00 43.44 673 PRO A N 1
ATOM 5546 C CA . PRO A 1 673 ? 3.428 28.814 -15.382 1.00 43.44 673 PRO A CA 1
ATOM 5547 C C . PRO A 1 673 ? 2.439 28.498 -16.518 1.00 43.44 673 PRO A C 1
ATOM 5549 O O . PRO A 1 673 ? 1.579 27.627 -16.404 1.00 43.44 673 PRO A O 1
ATOM 5552 N N . GLN A 1 674 ? 2.612 29.156 -17.666 1.00 31.09 674 GLN A N 1
ATOM 5553 C CA . GLN A 1 674 ? 1.681 29.150 -18.808 1.00 31.09 674 GLN A CA 1
ATOM 5554 C C . GLN A 1 674 ? 1.337 27.744 -19.362 1.00 31.09 674 GLN A C 1
ATOM 5556 O O . GLN A 1 674 ? 0.269 27.539 -19.937 1.00 31.09 674 GLN A O 1
ATOM 5561 N N . TRP A 1 675 ? 2.208 26.746 -19.162 1.00 40.41 675 TRP A N 1
ATOM 5562 C CA . TRP A 1 675 ? 1.970 25.358 -19.581 1.00 40.41 675 TRP A CA 1
ATOM 5563 C C . TRP A 1 675 ? 1.089 24.558 -18.597 1.00 40.41 675 TRP A C 1
ATOM 5565 O O . TRP A 1 675 ? 0.391 23.635 -19.018 1.00 40.41 675 TRP A O 1
ATOM 5575 N N . GLU A 1 676 ? 1.070 24.915 -17.307 1.00 36.31 676 GLU A N 1
ATOM 5576 C CA . GLU A 1 676 ? 0.160 24.328 -16.308 1.00 36.31 676 GLU A CA 1
ATOM 5577 C C . GLU A 1 676 ? -1.267 24.845 -16.504 1.00 36.31 676 GLU A C 1
ATOM 5579 O O . GLU A 1 676 ? -2.211 24.057 -16.469 1.00 36.31 676 GLU A O 1
ATOM 5584 N N . GLN A 1 677 ? -1.423 26.127 -16.850 1.00 33.34 677 GLN A N 1
ATOM 5585 C CA . GLN A 1 677 ? -2.715 26.694 -17.259 1.00 33.34 677 GLN A CA 1
ATOM 5586 C C . GLN A 1 677 ? -3.280 25.995 -18.511 1.00 33.34 677 GLN A C 1
ATOM 5588 O O . GLN A 1 677 ? -4.480 25.732 -18.587 1.00 33.34 677 GLN A O 1
ATOM 5593 N N . TYR A 1 678 ? -2.416 25.639 -19.471 1.00 32.88 678 TYR A N 1
ATOM 5594 C CA . TYR A 1 678 ? -2.803 24.925 -20.693 1.00 32.88 678 TYR A CA 1
ATOM 5595 C C . TYR A 1 678 ? -3.264 23.480 -20.423 1.00 32.88 678 TYR A C 1
ATOM 5597 O O . TYR A 1 678 ? -4.246 23.023 -21.006 1.00 32.88 678 TYR A O 1
ATOM 5605 N N . ASN A 1 679 ? -2.597 22.758 -19.516 1.00 36.56 679 ASN A N 1
ATOM 5606 C CA . ASN A 1 679 ? -2.979 21.385 -19.168 1.00 36.56 679 ASN A CA 1
ATOM 5607 C C . ASN A 1 679 ? -4.266 21.313 -18.337 1.00 36.56 679 ASN A C 1
ATOM 5609 O O . ASN A 1 679 ? -5.059 20.400 -18.556 1.00 36.56 679 ASN A O 1
ATOM 5613 N N . ILE A 1 680 ? -4.491 22.270 -17.429 1.00 38.69 680 ILE A N 1
ATOM 5614 C CA . ILE A 1 680 ? -5.720 22.341 -16.624 1.00 38.69 680 ILE A CA 1
ATOM 5615 C C . ILE A 1 680 ? -6.925 22.631 -17.526 1.00 38.69 680 ILE A C 1
ATOM 5617 O O . ILE A 1 680 ? -7.877 21.854 -17.513 1.00 38.69 680 ILE A O 1
ATOM 5621 N N . LYS A 1 681 ? -6.842 23.647 -18.401 1.00 33.59 681 LYS A N 1
ATOM 5622 C CA . LYS A 1 681 ? -7.926 23.962 -19.352 1.00 33.59 681 LYS A CA 1
ATOM 5623 C C . LYS A 1 681 ? -8.260 22.794 -20.280 1.00 33.59 681 LYS A C 1
ATOM 5625 O O . LYS A 1 681 ? -9.424 22.472 -20.480 1.00 33.59 681 LYS A O 1
ATOM 5630 N N . ARG A 1 682 ? -7.244 22.094 -20.795 1.00 34.91 682 ARG A N 1
ATOM 5631 C CA . ARG A 1 682 ? -7.457 20.935 -21.676 1.00 34.91 682 ARG A CA 1
ATOM 5632 C C . ARG A 1 682 ? -8.058 19.733 -20.938 1.00 34.91 682 ARG A C 1
ATOM 5634 O O . ARG A 1 682 ? -8.792 18.949 -21.538 1.00 34.91 682 ARG A O 1
ATOM 5641 N N . GLN A 1 683 ? -7.745 19.559 -19.652 1.00 41.16 683 GLN A N 1
ATOM 5642 C CA . GLN A 1 683 ? -8.351 18.521 -18.815 1.00 41.16 683 GLN A CA 1
ATOM 5643 C C . GLN A 1 683 ? -9.813 18.840 -18.488 1.00 41.16 683 GLN A C 1
ATOM 5645 O O . GLN A 1 683 ? -10.638 17.934 -18.566 1.00 41.16 683 GLN A O 1
ATOM 5650 N N . GLU A 1 684 ? -10.145 20.102 -18.210 1.00 35.66 684 GLU A N 1
ATOM 5651 C CA . GLU A 1 684 ? -11.528 20.559 -18.004 1.00 35.66 684 GLU A CA 1
ATOM 5652 C C . GLU A 1 684 ? -12.372 20.359 -19.273 1.00 35.66 684 GLU A C 1
ATOM 5654 O O . GLU A 1 684 ? -13.398 19.682 -19.221 1.00 35.66 684 GLU A O 1
ATOM 5659 N N . GLU A 1 685 ? -11.865 20.773 -20.440 1.00 33.72 685 GLU A N 1
ATOM 5660 C CA . GLU A 1 685 ? -12.518 20.522 -21.735 1.00 33.72 685 GLU A CA 1
ATOM 5661 C C . GLU A 1 685 ? -12.697 19.021 -22.026 1.00 33.72 685 GLU A C 1
ATOM 5663 O O . GLU A 1 685 ? -13.689 18.608 -22.627 1.00 33.72 685 GLU A O 1
ATOM 5668 N N . THR A 1 686 ? -11.761 18.168 -21.597 1.00 33.22 686 THR A N 1
ATOM 5669 C CA . THR A 1 686 ? -11.869 16.710 -21.791 1.00 33.22 686 THR A CA 1
ATOM 5670 C C . THR A 1 686 ? -12.919 16.092 -20.861 1.00 33.22 686 THR A C 1
ATOM 5672 O O . THR A 1 686 ? -13.660 15.201 -21.279 1.00 33.22 686 THR A O 1
ATOM 5675 N N . VAL A 1 687 ? -13.020 16.566 -19.615 1.00 33.69 687 VAL A N 1
ATOM 5676 C CA . VAL A 1 687 ? -14.013 16.099 -18.634 1.00 33.69 687 VAL A CA 1
ATOM 5677 C C . VAL A 1 687 ? -15.426 16.526 -19.036 1.00 33.69 687 VAL A C 1
ATOM 5679 O O . VAL A 1 687 ? -16.332 15.690 -19.008 1.00 33.69 687 VAL A O 1
ATOM 5682 N N . ASP A 1 688 ? -15.609 17.764 -19.499 1.00 32.88 688 ASP A N 1
ATOM 5683 C CA . ASP A 1 688 ? -16.913 18.262 -19.953 1.00 32.88 688 ASP A CA 1
ATOM 5684 C C . ASP A 1 688 ? -17.374 17.577 -21.247 1.00 32.88 688 ASP A C 1
ATOM 5686 O O . ASP A 1 688 ? -18.544 17.199 -21.380 1.00 32.88 688 ASP A O 1
ATOM 5690 N N . ASN A 1 689 ? -16.446 17.296 -22.170 1.00 32.22 689 ASN A N 1
ATOM 5691 C CA . ASN A 1 689 ? -16.744 16.513 -23.370 1.00 32.22 689 ASN A CA 1
ATOM 5692 C C . ASN A 1 689 ? -17.138 15.064 -23.033 1.00 32.22 689 ASN A C 1
ATOM 5694 O O . ASN A 1 689 ? -18.112 14.553 -23.588 1.00 32.22 689 ASN A O 1
ATOM 5698 N N . LEU A 1 690 ? -16.461 14.416 -22.077 1.00 34.53 690 LEU A N 1
ATOM 5699 C CA . LEU A 1 690 ? -16.806 13.061 -21.622 1.00 34.53 690 LEU A CA 1
ATOM 5700 C C . LEU A 1 690 ? -18.126 13.013 -20.836 1.00 34.53 690 LEU A C 1
ATOM 5702 O O . LEU A 1 690 ? -18.868 12.032 -20.938 1.00 34.53 690 LEU A O 1
ATOM 5706 N N . ALA A 1 691 ? -18.456 14.056 -20.072 1.00 32.03 691 ALA A N 1
ATOM 5707 C CA . ALA A 1 691 ? -19.746 14.179 -19.394 1.00 32.03 691 ALA A CA 1
ATOM 5708 C C . ALA A 1 691 ? -20.895 14.377 -20.403 1.00 32.03 691 ALA A C 1
ATOM 5710 O O . ALA A 1 691 ? -21.944 13.737 -20.284 1.00 32.03 691 ALA A O 1
ATOM 5711 N N . SER A 1 692 ? -20.670 15.190 -21.441 1.00 30.30 692 SER A N 1
ATOM 5712 C CA . SER A 1 692 ? -21.612 15.425 -22.545 1.00 30.30 692 SER A CA 1
ATOM 5713 C C . SER A 1 692 ? -21.837 14.171 -23.404 1.00 30.30 692 SER A C 1
ATOM 5715 O O . SER A 1 692 ? -22.980 13.820 -23.711 1.00 30.30 692 SER A O 1
ATOM 5717 N N . GLU A 1 693 ? -20.775 13.428 -23.730 1.00 34.62 693 GLU A N 1
ATOM 5718 C CA . GLU A 1 693 ? -20.850 12.139 -24.437 1.00 34.62 693 GLU A CA 1
ATOM 5719 C C . GLU A 1 693 ? -21.602 11.076 -23.618 1.00 34.62 693 GLU A C 1
ATOM 5721 O O . GLU A 1 693 ? -22.504 10.413 -24.139 1.00 34.62 693 GLU A O 1
ATOM 5726 N N . ASN A 1 694 ? -21.329 10.971 -22.311 1.00 33.12 694 ASN A N 1
ATOM 5727 C CA . ASN A 1 694 ? -22.056 10.064 -21.415 1.00 33.12 694 ASN A CA 1
ATOM 5728 C C . ASN A 1 694 ? -23.541 10.437 -21.273 1.00 33.12 694 ASN A C 1
ATOM 5730 O O . ASN A 1 694 ? -24.401 9.555 -21.211 1.00 33.12 694 ASN A O 1
ATOM 5734 N N . TYR A 1 695 ? -23.872 11.731 -21.268 1.00 32.50 695 TYR A N 1
ATOM 5735 C CA . TYR A 1 695 ? -25.260 12.199 -21.267 1.00 32.50 695 TYR A CA 1
ATOM 5736 C C . TYR A 1 695 ? -25.990 11.847 -22.580 1.00 32.50 695 TYR A C 1
ATOM 5738 O O . TYR A 1 695 ? -27.128 11.366 -22.549 1.00 32.50 695 TYR A O 1
ATOM 5746 N N . LYS A 1 696 ? -25.325 11.988 -23.739 1.00 31.67 696 LYS A N 1
ATOM 5747 C CA . LYS A 1 696 ? -25.860 11.576 -25.055 1.00 31.67 696 LYS A CA 1
ATOM 5748 C C . LYS A 1 696 ? -26.065 10.058 -25.153 1.00 31.67 696 LYS A C 1
ATOM 5750 O O . LYS A 1 696 ? -27.096 9.619 -25.668 1.00 31.67 696 LYS A O 1
ATOM 5755 N N . LEU A 1 697 ? -25.141 9.258 -24.613 1.00 32.88 697 LEU A N 1
ATOM 5756 C CA . LEU A 1 697 ? -25.255 7.793 -24.549 1.00 32.88 697 LEU A CA 1
ATOM 5757 C C . LEU A 1 697 ? -26.419 7.343 -23.654 1.00 32.88 697 LEU A C 1
ATOM 5759 O O . LEU A 1 697 ? -27.186 6.462 -24.046 1.00 32.88 697 LEU A O 1
ATOM 5763 N N . ARG A 1 698 ? -26.632 8.005 -22.508 1.00 31.80 698 ARG A N 1
ATOM 5764 C CA . ARG A 1 698 ? -27.793 7.748 -21.636 1.00 31.80 698 ARG A CA 1
ATOM 5765 C C . ARG A 1 698 ? -29.123 8.093 -22.315 1.00 31.80 698 ARG A C 1
ATOM 5767 O O . ARG A 1 698 ? -30.066 7.315 -22.201 1.00 31.80 698 ARG A O 1
ATOM 5774 N N . LYS A 1 699 ? -29.202 9.187 -23.087 1.00 30.12 699 LYS A N 1
ATOM 5775 C CA . LYS A 1 699 ? -30.404 9.517 -23.883 1.00 30.12 699 LYS A CA 1
ATOM 5776 C C . LYS A 1 699 ? -30.689 8.494 -24.992 1.00 30.12 699 LYS A C 1
ATOM 5778 O O . LYS A 1 699 ? -31.852 8.153 -25.199 1.00 30.12 699 LYS A O 1
ATOM 5783 N N . LYS A 1 700 ? -29.659 7.958 -25.663 1.00 33.69 700 LYS A N 1
ATOM 5784 C CA . LYS A 1 700 ? -29.819 6.864 -26.647 1.00 33.69 700 LYS A CA 1
ATOM 5785 C C . LYS A 1 700 ? -30.340 5.571 -26.004 1.00 33.69 700 LYS A C 1
ATOM 5787 O O . LYS A 1 700 ? -31.203 4.922 -26.588 1.00 33.69 700 LYS A O 1
ATOM 5792 N N . PHE A 1 701 ? -29.887 5.238 -24.793 1.00 31.23 701 PHE A N 1
ATOM 5793 C CA . PHE A 1 701 ? -30.365 4.069 -24.039 1.00 31.23 701 PHE A CA 1
ATOM 5794 C C . PHE A 1 701 ? -31.839 4.186 -23.616 1.00 31.23 701 PHE A C 1
ATOM 5796 O O . PHE A 1 701 ? -32.585 3.212 -23.690 1.00 31.23 701 PHE A O 1
ATOM 5803 N N . VAL A 1 702 ? -32.286 5.385 -23.226 1.00 34.84 702 VAL A N 1
ATOM 5804 C CA . VAL A 1 702 ? -33.701 5.647 -22.896 1.00 34.84 702 VAL A CA 1
ATOM 5805 C C . VAL A 1 702 ? -34.592 5.569 -24.145 1.00 34.84 702 VAL A C 1
ATOM 5807 O O . VAL A 1 702 ? -35.691 5.025 -24.076 1.00 34.84 702 VAL A O 1
ATOM 5810 N N . GLY A 1 703 ? -34.102 6.026 -25.305 1.00 34.28 703 GLY A N 1
ATOM 5811 C CA . GLY A 1 703 ? -34.808 5.888 -26.586 1.00 34.28 703 GLY A CA 1
ATOM 5812 C C . GLY A 1 703 ? -34.999 4.434 -27.036 1.00 34.28 703 GLY A C 1
ATOM 5813 O O . GLY A 1 703 ? -36.049 4.104 -27.580 1.00 34.28 703 GLY A O 1
ATOM 5814 N N . TYR A 1 704 ? -34.033 3.554 -26.751 1.00 33.91 704 TYR A N 1
ATOM 5815 C CA . TYR A 1 704 ? -34.118 2.120 -27.063 1.00 33.91 704 TYR A CA 1
ATOM 5816 C C . TYR A 1 704 ? -35.203 1.403 -26.251 1.00 33.91 704 TYR A C 1
ATOM 5818 O O . TYR A 1 704 ? -35.980 0.631 -26.807 1.00 33.91 704 TYR A O 1
ATOM 5826 N N . LYS A 1 705 ? -35.318 1.725 -24.957 1.00 38.34 705 LYS A N 1
ATOM 5827 C CA . LYS A 1 705 ? -36.344 1.151 -24.073 1.00 38.34 705 LYS A CA 1
ATOM 5828 C C . LYS A 1 705 ? -37.763 1.576 -24.482 1.00 38.34 705 LYS A C 1
ATOM 5830 O O . LYS A 1 705 ? -38.684 0.767 -24.463 1.00 38.34 705 LYS A O 1
ATOM 5835 N N . ALA A 1 706 ? -37.915 2.820 -24.943 1.00 37.75 706 ALA A N 1
ATOM 5836 C CA . ALA A 1 706 ? -39.179 3.342 -25.466 1.00 37.75 706 ALA A CA 1
ATOM 5837 C C . ALA A 1 706 ? -39.573 2.747 -26.838 1.00 37.75 706 ALA A C 1
ATOM 5839 O O . ALA A 1 706 ? -40.758 2.709 -27.173 1.00 37.75 706 ALA A O 1
ATOM 5840 N N . LEU A 1 707 ? -38.602 2.287 -27.639 1.00 36.50 707 LEU A N 1
ATOM 5841 C CA . LEU A 1 707 ? -38.856 1.578 -28.899 1.00 36.50 707 LEU A CA 1
ATOM 5842 C C . LEU A 1 707 ? -39.289 0.124 -28.641 1.00 36.50 707 LEU A C 1
ATOM 5844 O O . LEU A 1 707 ? -40.229 -0.364 -29.263 1.00 36.50 707 LEU A O 1
ATOM 5848 N N . GLU A 1 708 ? -38.652 -0.537 -27.672 1.00 39.34 708 GLU A N 1
ATOM 5849 C CA . GLU A 1 708 ? -38.948 -1.914 -27.257 1.00 39.34 708 GLU A CA 1
ATOM 5850 C C . GLU A 1 708 ? -40.370 -2.057 -26.675 1.00 39.34 708 GLU A C 1
ATOM 5852 O O . GLU A 1 708 ? -41.084 -3.015 -26.979 1.00 39.34 708 GLU A O 1
ATOM 5857 N N . GLU A 1 709 ? -40.832 -1.061 -25.910 1.00 44.38 709 GLU A N 1
ATOM 5858 C CA . GLU A 1 709 ? -42.204 -1.002 -25.380 1.00 44.38 709 GLU A CA 1
ATOM 5859 C C . GLU A 1 709 ? -43.267 -0.763 -26.467 1.00 44.38 709 GLU A C 1
ATOM 5861 O O . GLU A 1 709 ? -44.401 -1.221 -26.326 1.00 44.38 709 GLU A O 1
ATOM 5866 N N . LYS A 1 710 ? -42.910 -0.111 -27.584 1.00 41.12 710 LYS A N 1
ATOM 5867 C CA . LYS A 1 710 ? -43.827 0.128 -28.715 1.00 41.12 710 LYS A CA 1
ATOM 5868 C C . LYS A 1 710 ? -43.937 -1.047 -29.689 1.00 41.12 710 LYS A C 1
ATOM 5870 O O . LYS A 1 710 ? -44.965 -1.169 -30.347 1.00 41.12 710 LYS A O 1
ATOM 5875 N N . MET A 1 711 ? -42.913 -1.899 -29.791 1.00 37.09 711 MET A N 1
ATOM 5876 C CA . MET A 1 711 ? -42.867 -2.993 -30.778 1.00 37.09 711 MET A CA 1
ATOM 5877 C C . MET A 1 711 ? -43.392 -4.339 -30.246 1.00 37.09 711 MET A C 1
ATOM 5879 O O . MET A 1 711 ? -43.820 -5.179 -31.037 1.00 37.09 711 MET A O 1
ATOM 5883 N N . LYS A 1 712 ? -43.444 -4.539 -28.919 1.00 40.25 712 LYS A N 1
ATOM 5884 C CA . LYS A 1 712 ? -44.014 -5.748 -28.283 1.00 40.25 712 LYS A CA 1
ATOM 5885 C C . LYS A 1 712 ? -45.491 -6.036 -28.618 1.00 40.25 712 LYS A C 1
ATOM 5887 O O . LYS A 1 712 ? -45.810 -7.203 -28.828 1.00 40.25 712 LYS A O 1
ATOM 5892 N N . PRO A 1 713 ? -46.397 -5.045 -28.715 1.00 37.47 713 PRO A N 1
ATOM 5893 C CA . PRO A 1 713 ? -47.805 -5.311 -29.027 1.00 37.47 713 PRO A CA 1
ATOM 5894 C C . PRO A 1 713 ? -48.077 -5.649 -30.502 1.00 37.47 713 PRO A C 1
ATOM 5896 O O . PRO A 1 713 ? -49.171 -6.099 -30.820 1.00 37.47 713 PRO A O 1
ATOM 5899 N N . GLN A 1 714 ? -47.117 -5.420 -31.409 1.00 42.72 714 GLN A N 1
ATOM 5900 C CA . GLN A 1 714 ? -47.302 -5.589 -32.860 1.00 42.72 714 GLN A CA 1
ATOM 5901 C C . GLN A 1 714 ? -46.847 -6.961 -33.391 1.00 42.72 714 GLN A C 1
ATOM 5903 O O . GLN A 1 714 ? -46.881 -7.187 -34.595 1.00 42.72 714 GLN A O 1
ATOM 5908 N N . GLY A 1 715 ? -46.426 -7.885 -32.518 1.00 36.81 715 GLY A N 1
ATOM 5909 C CA . GLY A 1 715 ? -46.092 -9.265 -32.906 1.00 36.81 715 GLY A CA 1
ATOM 5910 C C . GLY A 1 715 ? -44.799 -9.434 -33.718 1.00 36.81 715 GLY A C 1
ATOM 5911 O O . GLY A 1 715 ? -44.544 -10.521 -34.220 1.00 36.81 715 GLY A O 1
ATOM 5912 N N . ILE A 1 716 ? -43.968 -8.391 -33.832 1.00 39.97 716 ILE A N 1
ATOM 5913 C CA . ILE A 1 716 ? -42.708 -8.413 -34.606 1.00 39.97 716 ILE A CA 1
ATOM 5914 C C . ILE A 1 716 ? -41.550 -9.055 -33.805 1.00 39.97 716 ILE A C 1
ATOM 5916 O O . ILE A 1 716 ? -40.538 -9.460 -34.369 1.00 39.97 716 ILE A O 1
ATOM 5920 N N . LEU A 1 717 ? -41.699 -9.212 -32.485 1.00 32.69 717 LEU A N 1
ATOM 5921 C CA . LEU A 1 717 ? -40.727 -9.875 -31.609 1.00 32.69 717 LEU A CA 1
ATOM 5922 C C . LEU A 1 717 ? -41.342 -11.143 -31.008 1.00 32.69 717 LEU A C 1
ATOM 5924 O O . LEU A 1 717 ? -42.131 -11.063 -30.068 1.00 32.69 717 LEU A O 1
ATOM 5928 N N . ASN A 1 718 ? -40.956 -12.314 -31.520 1.00 33.06 718 ASN A N 1
ATOM 5929 C CA . ASN A 1 718 ? -41.258 -13.580 -30.854 1.00 33.06 718 ASN A CA 1
ATOM 5930 C C . ASN A 1 718 ? -40.385 -13.731 -29.602 1.00 33.06 718 ASN A C 1
ATOM 5932 O O . ASN A 1 718 ? -39.167 -13.552 -29.631 1.00 33.06 718 ASN A O 1
ATOM 5936 N N . THR A 1 719 ? -41.035 -14.064 -28.491 1.00 30.81 719 THR A N 1
ATOM 5937 C CA . THR A 1 719 ? -40.434 -14.293 -27.178 1.00 30.81 719 THR A CA 1
ATOM 5938 C C . THR A 1 719 ? -39.444 -15.453 -27.206 1.00 30.81 719 THR A C 1
ATOM 5940 O O . THR A 1 719 ? -39.841 -16.601 -27.391 1.00 30.81 719 THR A O 1
ATOM 5943 N N . TYR A 1 720 ? -38.174 -15.156 -26.934 1.00 24.75 720 TYR A N 1
ATOM 5944 C CA . TYR A 1 720 ? -37.198 -16.120 -26.433 1.00 24.75 720 TYR A CA 1
ATOM 5945 C C . TYR A 1 720 ? -36.764 -15.683 -25.032 1.00 24.75 720 TYR A C 1
ATOM 5947 O O . TYR A 1 720 ? -36.302 -14.558 -24.836 1.00 24.75 720 TYR A O 1
ATOM 5955 N N . GLU A 1 721 ? -36.939 -16.569 -24.051 1.00 28.98 721 GLU A N 1
ATOM 5956 C CA . GLU A 1 721 ? -36.357 -16.423 -22.718 1.00 28.98 721 GLU A CA 1
ATOM 5957 C C . GLU A 1 721 ? -34.838 -16.291 -22.843 1.00 28.98 721 GLU A C 1
ATOM 5959 O O . GLU A 1 721 ? -34.151 -17.166 -23.377 1.00 28.98 721 GLU A O 1
ATOM 5964 N N . SER A 1 722 ? -34.305 -15.171 -22.358 1.00 26.03 722 SER A N 1
ATOM 5965 C CA . SER A 1 722 ? -32.877 -14.905 -22.389 1.00 26.03 722 SER A CA 1
ATOM 5966 C C . SER A 1 722 ? -32.149 -15.810 -21.395 1.00 26.03 722 SER A C 1
ATOM 5968 O O . SER A 1 722 ? -32.240 -15.660 -20.175 1.00 26.03 722 SER A O 1
ATOM 5970 N N . ARG A 1 723 ? -31.338 -16.735 -21.916 1.00 25.67 723 ARG A N 1
ATOM 5971 C CA . ARG A 1 723 ? -30.158 -17.175 -21.171 1.00 25.67 723 ARG A CA 1
ATOM 5972 C C . ARG A 1 723 ? -29.166 -16.016 -21.172 1.00 25.67 723 ARG A C 1
ATOM 5974 O O . ARG A 1 723 ? -28.803 -15.492 -22.219 1.00 25.67 723 ARG A O 1
ATOM 5981 N N . LYS A 1 724 ? -28.788 -15.588 -19.968 1.00 32.94 724 LYS A N 1
ATOM 5982 C CA . LYS A 1 724 ? -27.713 -14.626 -19.715 1.00 32.94 724 LYS A CA 1
ATOM 5983 C C . LYS A 1 724 ? -26.410 -15.101 -20.363 1.00 32.94 724 LYS A C 1
ATOM 5985 O O . LYS A 1 724 ? -25.977 -16.214 -20.082 1.00 32.94 724 LYS A O 1
ATOM 5990 N N . GLY A 1 725 ? -25.763 -14.197 -21.091 1.00 31.20 725 GLY A N 1
ATOM 5991 C CA . GLY A 1 725 ? -24.406 -14.352 -21.610 1.00 31.20 725 GLY A CA 1
ATOM 5992 C C . GLY A 1 725 ? -24.390 -14.398 -23.132 1.00 31.20 725 GLY A C 1
ATOM 5993 O O . GLY A 1 725 ? -25.031 -15.263 -23.709 1.00 31.20 725 GLY A O 1
ATOM 5994 N N . ASP A 1 726 ? -23.654 -13.453 -23.720 1.00 26.88 726 ASP A N 1
ATOM 5995 C CA . ASP A 1 726 ? -23.258 -13.333 -25.134 1.00 26.88 726 ASP A CA 1
ATOM 5996 C C . ASP A 1 726 ? -24.015 -12.266 -25.942 1.00 26.88 726 ASP A C 1
ATOM 5998 O O . ASP A 1 726 ? -24.956 -12.527 -26.684 1.00 26.88 726 ASP A O 1
ATOM 6002 N N . THR A 1 727 ? -23.538 -11.019 -25.859 1.00 25.56 727 THR A N 1
ATOM 6003 C CA . THR A 1 727 ? -23.790 -10.002 -26.891 1.00 25.56 727 THR A CA 1
ATOM 6004 C C . THR A 1 727 ? -22.720 -10.095 -27.978 1.00 25.56 727 THR A C 1
ATOM 6006 O O . THR A 1 727 ? -21.730 -9.368 -27.953 1.00 25.56 727 THR A O 1
ATOM 6009 N N . MET A 1 728 ? -22.943 -10.973 -28.957 1.00 22.66 728 MET A N 1
ATOM 6010 C CA . MET A 1 728 ? -22.433 -10.801 -30.320 1.00 22.66 728 MET A CA 1
ATOM 6011 C C . MET A 1 728 ? -23.632 -10.463 -31.210 1.00 22.66 728 MET A C 1
ATOM 6013 O O . MET A 1 728 ? -24.455 -11.322 -31.507 1.00 22.66 728 MET A O 1
ATOM 6017 N N . PHE A 1 729 ? -23.762 -9.200 -31.618 1.00 24.84 729 PHE A N 1
ATOM 6018 C CA . PHE A 1 729 ? -24.763 -8.805 -32.609 1.00 24.84 729 PHE A CA 1
ATOM 6019 C C . PHE A 1 729 ? -24.213 -9.101 -34.004 1.00 24.84 729 PHE A C 1
ATOM 6021 O O . PHE A 1 729 ? -23.319 -8.405 -34.482 1.00 24.84 729 PHE A O 1
ATOM 6028 N N . THR A 1 730 ? -24.739 -10.131 -34.662 1.00 22.02 730 THR A N 1
ATOM 6029 C CA . THR A 1 730 ? -24.572 -10.332 -36.107 1.00 22.02 730 THR A CA 1
ATOM 6030 C C . THR A 1 730 ? -25.878 -9.927 -36.782 1.00 22.02 730 THR A C 1
ATOM 6032 O O . THR A 1 730 ? -26.920 -10.521 -36.520 1.00 22.02 730 THR A O 1
ATOM 6035 N N . PHE A 1 731 ? -25.844 -8.894 -37.625 1.00 23.12 731 PHE A N 1
ATOM 6036 C CA . PHE A 1 731 ? -26.991 -8.524 -38.452 1.00 23.12 731 PHE A CA 1
ATOM 6037 C C . PHE A 1 731 ? -26.977 -9.369 -39.727 1.00 23.12 731 PHE A C 1
ATOM 6039 O O . PHE A 1 731 ? -26.026 -9.309 -40.503 1.00 23.12 731 PHE A O 1
ATOM 6046 N N . SER A 1 732 ? -28.045 -10.129 -39.946 1.00 23.34 732 SER A N 1
ATOM 6047 C CA . SER A 1 732 ? -28.416 -10.674 -41.250 1.00 23.34 732 SER A CA 1
ATOM 6048 C C . SER A 1 732 ? -29.675 -9.930 -41.683 1.00 23.34 732 SER A C 1
ATOM 6050 O O . SER A 1 732 ? -30.709 -10.016 -41.025 1.00 23.34 732 SER A O 1
ATOM 6052 N N . ILE A 1 733 ? -29.557 -9.135 -42.747 1.00 23.58 733 ILE A N 1
ATOM 6053 C CA . ILE A 1 733 ? -30.710 -8.589 -43.464 1.00 23.58 733 ILE A CA 1
ATOM 6054 C C . ILE A 1 733 ? -31.222 -9.728 -44.339 1.00 23.58 733 ILE A C 1
ATOM 6056 O O . ILE A 1 733 ? -30.459 -10.259 -45.146 1.00 23.58 733 ILE A O 1
ATOM 6060 N N . ASN A 1 734 ? -32.481 -10.112 -44.158 1.00 24.39 734 ASN A N 1
ATOM 6061 C CA . ASN A 1 734 ? -33.186 -10.929 -45.131 1.00 24.39 734 ASN A CA 1
ATOM 6062 C C . ASN A 1 734 ? -34.089 -9.990 -45.929 1.00 24.39 734 ASN A C 1
ATOM 6064 O O . ASN A 1 734 ? -35.004 -9.381 -45.375 1.00 24.39 734 ASN A O 1
ATOM 6068 N N . ASP A 1 735 ? -33.794 -9.858 -47.219 1.00 30.61 735 ASP A N 1
ATOM 6069 C CA . ASP A 1 735 ? -34.698 -9.262 -48.193 1.00 30.61 735 ASP A CA 1
ATOM 6070 C C . ASP A 1 735 ? -35.960 -10.129 -48.267 1.00 30.61 735 ASP A C 1
ATOM 6072 O O . ASP A 1 735 ? -35.939 -11.211 -48.855 1.00 30.61 735 ASP A O 1
ATOM 6076 N N . ASN A 1 736 ? -37.032 -9.687 -47.608 1.00 26.08 736 ASN A N 1
ATOM 6077 C CA . ASN A 1 736 ? -38.402 -9.617 -48.125 1.00 26.08 736 ASN A CA 1
ATOM 6078 C C . ASN A 1 736 ? -39.423 -9.522 -46.978 1.00 26.08 736 ASN A C 1
ATOM 6080 O O . ASN A 1 736 ? -39.577 -10.469 -46.206 1.00 26.08 736 ASN A O 1
ATOM 6084 N N . ILE A 1 737 ? -40.189 -8.423 -47.042 1.00 29.53 737 ILE A N 1
ATOM 6085 C CA . ILE A 1 737 ? -41.442 -8.080 -46.336 1.00 29.53 737 ILE A CA 1
ATOM 6086 C C . ILE A 1 737 ? -41.277 -7.536 -44.916 1.00 29.53 737 ILE A C 1
ATOM 6088 O O . ILE A 1 737 ? -40.930 -8.300 -43.991 1.00 29.53 737 ILE A O 1
#

Secondary structure (DSSP, 8-state):
-------TT---TT---SS---EEEETTEEEE-S---TT-EEEEEEEEEPTTS-EEEPPPEE--TT-EEE--SSEEEEEEEETTEEEEEEEEE-PPPPP----TT-S-GGGS--S-PPEEEEEEETT-BHHHHHHH-HHHHHHHHHTS--EE-SEE--SSSSHHHHHHHHHHS---S-----TTSPPPP---GGG--TTSTT---HHHHHHHTT-EEEEEESS---GGGG--TTS--S-SEESHHHHHHHHHH-HHHHS-SS-BTTTBTT---SEEGGGTEEHHHHHHHHHHHHHHHTTTS-EEEEEEE-TTTSS-GGGGGG-HHHHHHHHHHHGGG-TTEEEEEE-SS----STTTTSHHHHHHHH-B-EEEE--TTGGG-HHHHHHHHHHTTSEE-HHHHHHHHHHHHHHGGG-SSS---SSPPPTTS-SSS---TTSPPPSP-STTTTT--GGG--SPPSSS-TT--HHHHHHHHHHHHHHHHHHHHHSHHHHTT-PPPEE-TTSPPEEEEE-SSSEEEEEEEEEETT--EEEEEEEEEE-TTS-EEEEEEEEE-------------------------------------------PPP-------------------B---SSSSS--S--------PPPP---------PPPP---TTSHHHHTTS-HHHHHHHHHHHHHHHHHHHHHHHHHHHHHHHHHHHHHHGGGT-S------S-------------

pLDDT: mean 71.05, std 27.19, range [20.14, 98.81]